Protein AF-A0A9E1IE79-F1 (afdb_monomer)

Secondary structure (DSSP, 8-state):
---------------SS-----------SS-SS-SSSPPSPPPSTTEEEEEEEEEEEEEEEEEEE-SSS-EEEEEEEEEEEEEEEEEEETTEEEEEEEEEEEEE--SSS--EEEE---EEEEEEEEE-TTTSSSEEEEEEEEE-S--S-GGGT-S-SS-EEEEEEEEEEEETTTEEEEEEEEEEE---EEETTEEE--EEEEEEEEEEEEETTEEEEEEEEEEEETT--SS---EEEEEEEEEEPTTSSEEEEEEEEEESS--TT--SEEEEEEEEEEPPPPP----SSSSS-SSS-S-TTS-----SSSGGGS---SSEEEEEEEEETTS-B-TT-EEEETT----EEEETTEEEEEE-SEEEEEEEE-TTB--EEEEEEE-SSSPEEEEEEEPBP--EEEEEEEEEETTS-B--EEEEETTPPPEEESTTEEEEEEESEEEEEEEE-TTB--EEEEEEE-TTPEEEEEEEEPB-EEEEEEEEEETTS-B--EEEEETTEEEEEBTTEEEEEEESEEEEEEEE-TTB--EEEEEEEPTT-EEEEEEEEPBPSEEE-SSEEEESS---B-TTS-PBPGGGHHHHHHHHHHHHH-TT--EEEEEE---SSS-HHHHHHHHHHHHHHHHHHHHHTT--GGGEEEEE-TTSS-S----SHHHHHHHS-EEEEEEE------------PPP----------------------------

Structure (mmCIF, N/CA/C/O backbone):
data_AF-A0A9E1IE79-F1
#
_entry.id   AF-A0A9E1IE79-F1
#
loop_
_atom_site.group_PDB
_atom_site.id
_atom_site.type_symbol
_atom_site.label_atom_id
_atom_site.label_alt_id
_atom_site.label_comp_id
_atom_site.label_asym_id
_atom_site.label_entity_id
_atom_site.label_seq_id
_atom_site.pdbx_PDB_ins_code
_atom_site.Cartn_x
_atom_site.Cartn_y
_atom_site.Cartn_z
_atom_site.occupancy
_atom_site.B_iso_or_equiv
_atom_site.auth_seq_id
_atom_site.auth_comp_id
_atom_site.auth_asym_id
_atom_site.auth_atom_id
_atom_site.pdbx_PDB_model_num
ATOM 1 N N . MET A 1 1 ? 19.659 34.216 -32.451 1.00 31.56 1 MET A N 1
ATOM 2 C CA . MET A 1 1 ? 20.410 35.179 -33.282 1.00 31.56 1 MET A CA 1
ATOM 3 C C . MET A 1 1 ? 19.905 35.009 -34.712 1.00 31.56 1 MET A C 1
ATOM 5 O O . MET A 1 1 ? 20.456 34.234 -35.472 1.00 31.56 1 MET A O 1
ATOM 9 N N . LEU A 1 2 ? 18.739 35.587 -35.006 1.00 27.30 2 LEU A N 1
ATOM 10 C CA . LEU A 1 2 ? 17.946 35.303 -36.205 1.00 27.30 2 LEU A CA 1
ATOM 11 C C . LEU A 1 2 ? 17.375 36.628 -36.718 1.00 27.30 2 LEU A C 1
ATOM 13 O O . LEU A 1 2 ? 16.234 36.950 -36.425 1.00 27.30 2 LEU A O 1
ATOM 17 N N . THR A 1 3 ? 18.207 37.419 -37.395 1.00 30.28 3 THR A N 1
ATOM 18 C CA . THR A 1 3 ? 17.801 38.600 -38.179 1.00 30.28 3 THR A CA 1
ATOM 19 C C . THR A 1 3 ? 19.030 39.183 -38.875 1.00 30.28 3 THR A C 1
ATOM 21 O O . THR A 1 3 ? 19.656 40.095 -38.351 1.00 30.28 3 THR A O 1
ATOM 24 N N . LEU A 1 4 ? 19.404 38.654 -40.044 1.00 28.52 4 LEU A N 1
ATOM 25 C CA . LEU A 1 4 ? 20.188 39.391 -41.050 1.00 28.52 4 LEU A CA 1
ATOM 26 C C . LEU A 1 4 ? 20.300 38.566 -42.337 1.00 28.52 4 LEU A C 1
ATOM 28 O O . LEU A 1 4 ? 21.265 37.843 -42.537 1.00 28.52 4 LEU A O 1
ATOM 32 N N . LEU A 1 5 ? 19.293 38.659 -43.205 1.00 28.36 5 LEU A N 1
ATOM 33 C CA . LEU A 1 5 ? 19.419 38.302 -44.620 1.00 28.36 5 LEU A CA 1
ATOM 34 C C . LEU A 1 5 ? 18.237 38.897 -45.385 1.00 28.36 5 LEU A C 1
ATOM 36 O O . LEU A 1 5 ? 17.198 38.269 -45.544 1.00 28.36 5 LEU A O 1
ATOM 40 N N . LEU A 1 6 ? 18.387 40.148 -45.818 1.00 31.11 6 LEU A N 1
ATOM 41 C CA . LEU A 1 6 ? 17.600 40.698 -46.917 1.00 31.11 6 LEU A CA 1
ATOM 42 C C . LEU A 1 6 ? 18.362 41.881 -47.526 1.00 31.11 6 LEU A C 1
ATOM 44 O O . LEU A 1 6 ? 18.299 42.987 -47.000 1.00 31.11 6 LEU A O 1
ATOM 48 N N . ALA A 1 7 ? 19.119 41.621 -48.593 1.00 29.28 7 ALA A N 1
ATOM 49 C CA . ALA A 1 7 ? 19.359 42.542 -49.709 1.00 29.28 7 ALA A CA 1
ATOM 50 C C . ALA A 1 7 ? 20.445 41.970 -50.632 1.00 29.28 7 ALA A C 1
ATOM 52 O O . ALA A 1 7 ? 21.630 42.067 -50.329 1.00 29.28 7 ALA A O 1
ATOM 53 N N . ALA A 1 8 ? 20.048 41.448 -51.790 1.00 28.44 8 ALA A N 1
ATOM 54 C CA . ALA A 1 8 ? 20.879 41.509 -52.987 1.00 28.44 8 ALA A CA 1
ATOM 55 C C . ALA A 1 8 ? 19.969 41.534 -54.219 1.00 28.44 8 ALA A C 1
ATOM 57 O O . ALA A 1 8 ? 19.220 40.606 -54.506 1.00 28.44 8 ALA A O 1
ATOM 58 N N . THR A 1 9 ? 19.992 42.685 -54.877 1.00 31.06 9 THR A N 1
ATOM 59 C CA . THR A 1 9 ? 19.321 43.049 -56.123 1.00 31.06 9 THR A CA 1
ATOM 60 C C . THR A 1 9 ? 19.793 42.210 -57.310 1.00 31.06 9 THR A C 1
ATOM 62 O O . THR A 1 9 ? 20.986 41.988 -57.485 1.00 31.06 9 THR A O 1
ATOM 65 N N . ILE A 1 10 ? 18.832 41.825 -58.152 1.00 33.94 10 ILE A N 1
ATOM 66 C CA . ILE A 1 10 ? 18.993 41.113 -59.424 1.00 33.94 10 ILE A CA 1
ATOM 67 C C . ILE A 1 10 ? 19.742 42.000 -60.430 1.00 33.94 10 ILE A C 1
ATOM 69 O O . ILE A 1 10 ? 19.249 43.065 -60.804 1.00 33.94 10 ILE A O 1
ATOM 73 N N . ALA A 1 11 ? 20.891 41.531 -60.914 1.00 28.75 11 ALA A N 1
ATOM 74 C CA . ALA A 1 11 ? 21.478 41.963 -62.177 1.00 28.75 11 ALA A CA 1
ATOM 75 C C . ALA A 1 11 ? 21.386 40.781 -63.153 1.00 28.75 11 ALA A C 1
ATOM 77 O O . ALA A 1 11 ? 22.093 39.794 -63.000 1.00 28.75 11 ALA A O 1
ATOM 78 N N . MET A 1 12 ? 20.473 40.859 -64.125 1.00 34.88 12 MET A N 1
ATOM 79 C CA . MET A 1 12 ? 20.376 39.882 -65.214 1.00 34.88 12 MET A CA 1
ATOM 80 C C . MET A 1 12 ? 21.493 40.144 -66.233 1.00 34.88 12 MET A C 1
ATOM 82 O O . MET A 1 12 ? 21.335 40.967 -67.134 1.00 34.88 12 MET A O 1
ATOM 86 N N . GLY A 1 13 ? 22.619 39.452 -66.076 1.00 31.77 13 GLY A N 1
ATOM 87 C CA . GLY A 1 13 ? 23.459 39.036 -67.198 1.00 31.77 13 GLY A CA 1
ATOM 88 C C . GLY A 1 13 ? 23.023 37.629 -67.603 1.00 31.77 13 GLY A C 1
ATOM 89 O O . GLY A 1 13 ? 22.770 36.809 -66.728 1.00 31.77 13 GLY A O 1
ATOM 90 N N . GLN A 1 14 ? 22.851 37.358 -68.898 1.00 37.75 14 GLN A N 1
ATOM 91 C CA . GLN A 1 14 ? 22.613 35.990 -69.371 1.00 37.75 14 GLN A CA 1
ATOM 92 C C . GLN A 1 14 ? 23.841 35.145 -69.024 1.00 37.75 14 GLN A C 1
ATOM 94 O O . GLN A 1 14 ? 24.914 35.396 -69.575 1.00 37.75 14 GLN A O 1
ATOM 99 N N . SER A 1 15 ? 23.688 34.185 -68.113 1.00 43.53 15 SER A N 1
ATOM 100 C CA . SER A 1 15 ? 24.722 33.196 -67.843 1.00 43.53 15 SER A CA 1
ATOM 101 C C . SER A 1 15 ? 24.937 32.326 -69.076 1.00 43.53 15 SER A C 1
ATOM 103 O O . SER A 1 15 ? 24.005 31.956 -69.791 1.00 43.53 15 SER A O 1
ATOM 105 N N . VAL A 1 16 ? 26.210 32.077 -69.378 1.00 52.69 16 VAL A N 1
ATOM 106 C CA . VAL A 1 16 ? 26.648 31.329 -70.569 1.00 52.69 16 VAL A CA 1
ATOM 107 C C . VAL A 1 16 ? 26.550 29.814 -70.334 1.00 52.69 16 VAL A C 1
ATOM 109 O O . VAL A 1 16 ? 26.627 29.032 -71.281 1.00 52.69 16 VAL A O 1
ATOM 112 N N . LEU A 1 17 ? 26.363 29.397 -69.079 1.00 58.97 17 LEU A N 1
ATOM 113 C CA . LEU A 1 17 ? 26.316 28.006 -68.649 1.00 58.97 17 LEU A CA 1
ATOM 114 C C . LEU A 1 17 ? 24.920 27.653 -68.113 1.00 58.97 17 LEU A C 1
ATOM 116 O O . LEU A 1 17 ? 24.351 28.441 -67.358 1.00 58.97 17 LEU A O 1
ATOM 120 N N . PRO A 1 18 ? 24.360 26.484 -68.476 1.00 61.03 18 PRO A N 1
ATOM 121 C CA . PRO A 1 18 ? 23.111 26.018 -67.891 1.00 61.03 18 PRO A CA 1
ATOM 122 C C . PRO A 1 18 ? 23.283 25.753 -66.390 1.00 61.03 18 PRO A C 1
ATOM 124 O O . PRO A 1 18 ? 24.311 25.221 -65.954 1.00 61.03 18 PRO A O 1
ATOM 127 N N . ASP A 1 19 ? 22.247 26.083 -65.615 1.00 64.25 19 ASP A N 1
ATOM 128 C CA . ASP A 1 19 ? 22.142 25.698 -64.206 1.00 64.25 19 ASP A CA 1
ATOM 129 C C . ASP A 1 19 ? 22.062 24.166 -64.142 1.00 64.25 19 ASP A C 1
ATOM 131 O O . ASP A 1 19 ? 21.103 23.544 -64.611 1.00 64.25 19 ASP A O 1
ATOM 135 N N . LEU A 1 20 ? 23.141 23.552 -63.671 1.00 70.31 20 LEU A N 1
ATOM 136 C CA . LEU A 1 20 ? 23.370 22.115 -63.707 1.00 70.31 20 LEU A CA 1
ATOM 137 C C . LEU A 1 20 ? 24.148 21.707 -62.462 1.00 70.31 20 LEU A C 1
ATOM 139 O O . LEU A 1 20 ? 25.258 22.177 -62.267 1.00 70.31 20 LEU A O 1
ATOM 143 N N . ASP A 1 21 ? 23.634 20.763 -61.677 1.00 73.12 21 ASP A N 1
ATOM 144 C CA . ASP A 1 21 ? 24.415 20.128 -60.621 1.00 73.12 21 ASP A CA 1
ATOM 145 C C . ASP A 1 21 ? 25.430 19.157 -61.239 1.00 73.12 21 ASP A C 1
ATOM 147 O O . ASP A 1 21 ? 25.111 18.026 -61.632 1.00 73.12 21 ASP A O 1
ATOM 151 N N . SER A 1 22 ? 26.662 19.642 -61.369 1.00 68.56 22 SER A N 1
ATOM 152 C CA . SER A 1 22 ? 27.780 18.887 -61.923 1.00 68.56 22 SER A CA 1
ATOM 153 C C . SER A 1 22 ? 28.518 18.030 -60.901 1.00 68.56 22 SER A C 1
ATOM 155 O O . SER A 1 22 ? 29.502 17.382 -61.257 1.00 68.56 22 SER A O 1
ATOM 157 N N . GLN A 1 23 ? 28.065 17.969 -59.646 1.00 74.06 23 GLN A N 1
ATOM 158 C CA . GLN A 1 23 ? 28.680 17.090 -58.665 1.00 74.06 23 GLN A CA 1
ATOM 159 C C . GLN A 1 23 ? 28.103 15.675 -58.739 1.00 74.06 23 GLN A C 1
ATOM 161 O O . GLN A 1 23 ? 26.933 15.423 -58.472 1.00 74.06 23 GLN A O 1
ATOM 166 N N . ASN A 1 24 ? 28.974 14.712 -59.029 1.00 72.75 24 ASN A N 1
ATOM 167 C CA . ASN A 1 24 ? 28.689 13.288 -58.835 1.00 72.75 24 ASN A CA 1
ATOM 168 C C . ASN A 1 24 ? 29.048 12.812 -57.407 1.00 72.75 24 ASN A C 1
ATOM 170 O O . ASN A 1 24 ? 28.839 11.659 -57.033 1.00 72.75 24 ASN A O 1
ATOM 174 N N . TYR A 1 25 ? 29.622 13.709 -56.602 1.00 77.94 25 TYR A N 1
ATOM 175 C CA . TYR A 1 25 ? 30.120 13.420 -55.268 1.00 77.94 25 TYR A CA 1
ATOM 176 C C . TYR A 1 25 ? 28.994 13.368 -54.237 1.00 77.94 25 TYR A C 1
ATOM 178 O O . TYR A 1 25 ? 28.290 14.352 -54.019 1.00 77.94 25 TYR A O 1
ATOM 186 N N . ARG A 1 26 ? 28.893 12.237 -53.542 1.00 82.81 26 ARG A N 1
ATOM 187 C CA . ARG A 1 26 ? 28.032 12.061 -52.372 1.00 82.81 26 ARG A CA 1
ATOM 188 C C . ARG A 1 26 ? 28.780 11.231 -51.345 1.00 82.81 26 ARG A C 1
ATOM 190 O O . ARG A 1 26 ? 29.145 10.099 -51.639 1.00 82.81 26 ARG A O 1
ATOM 197 N N . MET A 1 27 ? 28.991 11.786 -50.156 1.00 88.56 27 MET A N 1
ATOM 198 C CA . MET A 1 27 ? 29.485 11.004 -49.028 1.00 88.56 27 MET A CA 1
ATOM 199 C C . MET A 1 27 ? 28.295 10.426 -48.251 1.00 88.56 27 MET A C 1
ATOM 201 O O . MET A 1 27 ? 27.359 11.177 -47.967 1.00 88.56 27 MET A O 1
ATOM 205 N N . PRO A 1 28 ? 28.323 9.137 -47.879 1.00 91.56 28 PRO A N 1
ATOM 206 C CA . PRO A 1 28 ? 27.367 8.558 -46.948 1.00 91.56 28 PRO A CA 1
ATOM 207 C C . PRO A 1 28 ? 27.401 9.296 -45.612 1.00 91.56 28 PRO A C 1
ATOM 209 O O . PRO A 1 28 ? 28.469 9.728 -45.157 1.00 91.56 28 PRO A O 1
ATOM 212 N N . ILE A 1 29 ? 26.250 9.400 -44.951 1.00 92.25 29 ILE A N 1
ATOM 213 C CA . ILE A 1 29 ? 26.150 10.064 -43.645 1.00 92.25 29 ILE A CA 1
ATOM 214 C C . ILE A 1 29 ? 26.788 9.191 -42.557 1.00 92.25 29 ILE A C 1
ATOM 216 O O . ILE A 1 29 ? 27.657 9.667 -41.827 1.00 92.25 29 ILE A O 1
ATOM 220 N N . ASP A 1 30 ? 26.443 7.908 -42.510 1.00 88.19 30 ASP A N 1
ATOM 221 C CA . ASP A 1 30 ? 26.742 6.995 -41.397 1.00 88.19 30 ASP A CA 1
ATOM 222 C C . ASP A 1 30 ? 27.503 5.721 -41.799 1.00 88.19 30 ASP A C 1
ATOM 224 O O . ASP A 1 30 ? 27.759 4.884 -40.936 1.00 88.19 30 ASP A O 1
ATOM 228 N N . SER A 1 31 ? 27.916 5.586 -43.067 1.00 89.19 31 SER A N 1
ATOM 229 C CA . SER A 1 31 ? 28.614 4.371 -43.502 1.00 89.19 31 SER A CA 1
ATOM 230 C C . SER A 1 31 ? 29.867 4.080 -42.670 1.00 89.19 31 SER A C 1
ATOM 232 O O . SER A 1 31 ? 30.695 4.963 -42.404 1.00 89.19 31 SER A O 1
ATOM 234 N N . LYS A 1 32 ? 30.030 2.817 -42.263 1.00 87.00 32 LYS A N 1
ATOM 235 C CA . LYS A 1 32 ? 31.088 2.393 -41.342 1.00 87.00 32 LYS A CA 1
ATOM 236 C C . LYS A 1 32 ? 32.462 2.406 -42.012 1.00 87.00 32 LYS A C 1
ATOM 238 O O . LYS A 1 32 ? 33.391 2.962 -41.425 1.00 87.00 32 LYS A O 1
ATOM 243 N N . MET A 1 33 ? 32.605 1.881 -43.231 1.00 90.50 33 MET A N 1
ATOM 244 C CA . MET A 1 33 ? 33.932 1.665 -43.839 1.00 90.50 33 MET A CA 1
ATOM 245 C C . MET A 1 33 ? 34.140 2.352 -45.193 1.00 90.50 33 MET A C 1
ATOM 247 O O . MET A 1 33 ? 35.274 2.701 -45.512 1.00 90.50 33 MET A O 1
ATOM 251 N N . THR A 1 34 ? 33.087 2.569 -45.977 1.00 94.12 34 THR A N 1
ATOM 252 C CA . THR A 1 34 ? 33.170 3.114 -47.340 1.00 94.12 34 THR A CA 1
ATOM 253 C C . THR A 1 34 ? 33.059 4.639 -47.357 1.00 94.12 34 THR A C 1
ATOM 255 O O . THR A 1 34 ? 32.643 5.275 -46.384 1.00 94.12 34 THR A O 1
ATOM 258 N N . LEU A 1 35 ? 33.517 5.262 -48.446 1.00 93.50 35 LEU A N 1
ATOM 259 C CA . LEU A 1 35 ? 33.540 6.723 -48.591 1.00 93.50 35 LEU A CA 1
ATOM 260 C C . LEU A 1 35 ? 32.467 7.246 -49.553 1.00 93.50 35 LEU A C 1
ATOM 262 O O . LEU A 1 35 ? 32.128 8.426 -49.466 1.00 93.50 35 LEU A O 1
ATOM 266 N N . TRP A 1 36 ? 31.921 6.396 -50.430 1.00 92.62 36 TRP A N 1
ATOM 267 C CA . TRP A 1 36 ? 30.849 6.743 -51.374 1.00 92.62 36 TRP A CA 1
ATOM 268 C C . TRP A 1 36 ? 29.678 5.774 -51.379 1.00 92.62 36 TRP A C 1
ATOM 270 O O . TRP A 1 36 ? 28.554 6.212 -51.621 1.00 92.62 36 TRP A O 1
ATOM 280 N N . ALA A 1 37 ? 29.915 4.487 -51.142 1.00 94.56 37 ALA A N 1
ATOM 281 C CA . ALA A 1 37 ? 28.824 3.531 -51.007 1.00 94.56 37 ALA A CA 1
ATOM 282 C C . ALA A 1 37 ? 28.180 3.645 -49.617 1.00 94.56 37 ALA A C 1
ATOM 284 O O . ALA A 1 37 ? 28.893 3.617 -48.614 1.00 94.56 37 ALA A O 1
ATOM 285 N N . ASP A 1 38 ? 26.854 3.779 -49.547 1.00 94.75 38 ASP A N 1
ATOM 286 C CA . ASP A 1 38 ? 26.121 3.597 -48.288 1.00 94.75 38 ASP A CA 1
ATOM 287 C C . ASP A 1 38 ? 26.073 2.096 -47.961 1.00 94.75 38 ASP A C 1
ATOM 289 O O . ASP A 1 38 ? 25.909 1.273 -48.863 1.00 94.75 38 ASP A O 1
ATOM 293 N N . ASP A 1 39 ? 26.160 1.752 -46.680 1.00 94.56 39 ASP A N 1
ATOM 294 C CA . ASP A 1 39 ? 25.775 0.440 -46.157 1.00 94.56 39 ASP A CA 1
ATOM 295 C C . ASP A 1 39 ? 24.332 0.481 -45.625 1.00 94.56 39 ASP A C 1
ATOM 297 O O . ASP A 1 39 ? 23.726 1.546 -45.439 1.00 94.56 39 ASP A O 1
ATOM 301 N N . SER A 1 40 ? 23.739 -0.698 -45.457 1.00 95.31 40 SER A N 1
ATOM 302 C CA . SER A 1 40 ? 22.349 -0.857 -45.030 1.00 95.31 40 SER A CA 1
ATOM 303 C C . SER A 1 40 ? 22.144 -0.586 -43.546 1.00 95.31 40 SER A C 1
ATOM 305 O O . SER A 1 40 ? 21.035 -0.215 -43.160 1.00 95.31 40 SER A O 1
ATOM 307 N N . ALA A 1 41 ? 23.187 -0.727 -42.726 1.00 91.38 41 ALA A N 1
ATOM 308 C CA . ALA A 1 41 ? 23.138 -0.429 -41.302 1.00 91.38 41 ALA A CA 1
ATOM 309 C C . ALA A 1 41 ? 22.930 1.074 -41.057 1.00 91.38 41 ALA A C 1
ATOM 311 O O . ALA A 1 41 ? 23.473 1.918 -41.766 1.00 91.38 41 ALA A O 1
ATOM 312 N N . VAL A 1 42 ? 22.150 1.419 -40.038 1.00 91.50 42 VAL A N 1
ATOM 313 C CA . VAL A 1 42 ? 22.055 2.790 -39.515 1.00 91.50 42 VAL A CA 1
ATOM 314 C C . VAL A 1 42 ? 22.891 2.920 -38.242 1.00 91.50 42 VAL A C 1
ATOM 316 O O . VAL A 1 42 ? 23.343 1.917 -37.685 1.00 91.50 42 VAL A O 1
ATOM 319 N N . ALA A 1 43 ? 23.132 4.149 -37.781 1.00 86.75 43 ALA A N 1
ATOM 320 C CA . ALA A 1 43 ? 23.733 4.348 -36.461 1.00 86.75 43 ALA A CA 1
ATOM 321 C C . ALA A 1 43 ? 22.808 3.790 -35.350 1.00 86.75 43 ALA A C 1
ATOM 323 O O . ALA A 1 43 ? 21.611 3.625 -35.599 1.00 86.75 43 ALA A O 1
ATOM 324 N N . PRO A 1 44 ? 23.326 3.510 -34.136 1.00 86.38 44 PRO A N 1
ATOM 325 C CA . PRO A 1 44 ? 22.524 2.957 -33.043 1.00 86.38 44 PRO A CA 1
ATOM 326 C C . PRO A 1 44 ? 21.262 3.774 -32.735 1.00 86.38 44 PRO A C 1
ATOM 328 O O . PRO A 1 44 ? 21.198 4.975 -33.024 1.00 86.38 44 PRO A O 1
ATOM 331 N N . ASP A 1 45 ? 20.269 3.126 -32.128 1.00 86.81 45 ASP A N 1
ATOM 332 C CA . ASP A 1 45 ? 18.982 3.761 -31.849 1.00 86.81 45 ASP A CA 1
ATOM 333 C C . ASP A 1 45 ? 19.140 5.023 -30.985 1.00 86.81 45 ASP A C 1
ATOM 335 O O . ASP A 1 45 ? 19.967 5.084 -30.075 1.00 86.81 45 ASP A O 1
ATOM 339 N N . LEU A 1 46 ? 18.350 6.049 -31.304 1.00 90.62 46 LEU A N 1
ATOM 340 C CA . LEU A 1 46 ? 18.356 7.368 -30.670 1.00 90.62 46 LEU A CA 1
ATOM 341 C C . LEU A 1 46 ? 19.718 8.088 -30.693 1.00 90.62 46 LEU A C 1
ATOM 343 O O . LEU A 1 46 ? 19.971 8.967 -29.864 1.00 90.62 46 LEU A O 1
ATOM 347 N N . THR A 1 47 ? 20.589 7.780 -31.661 1.00 90.38 47 THR A N 1
ATOM 348 C CA . THR A 1 47 ? 21.895 8.443 -31.801 1.00 90.38 47 THR A CA 1
ATOM 349 C C . THR A 1 47 ? 21.980 9.402 -32.986 1.00 90.38 47 THR A C 1
ATOM 351 O O . THR A 1 47 ? 21.315 9.257 -34.015 1.00 90.38 47 THR A O 1
ATOM 354 N N . GLY A 1 48 ? 22.840 10.412 -32.835 1.00 90.81 48 GLY A N 1
ATOM 355 C CA . GLY A 1 48 ? 23.179 11.369 -33.882 1.00 90.81 48 GLY A CA 1
ATOM 356 C C . GLY A 1 48 ? 24.566 11.124 -34.479 1.00 90.81 48 GLY A C 1
ATOM 357 O O . GLY A 1 48 ? 25.522 10.808 -33.770 1.00 90.81 48 GLY A O 1
ATOM 358 N N . THR A 1 49 ? 24.688 11.346 -35.784 1.00 92.56 49 THR A N 1
ATOM 359 C CA . THR A 1 49 ? 25.953 11.402 -36.526 1.00 92.56 49 THR A CA 1
ATOM 360 C C . THR A 1 49 ? 26.141 12.795 -37.104 1.00 92.56 49 THR A C 1
ATOM 362 O O . THR A 1 49 ? 25.193 13.375 -37.635 1.00 92.56 49 THR A O 1
ATOM 365 N N . ALA A 1 50 ? 27.358 13.327 -37.057 1.00 95.38 50 ALA A N 1
ATOM 366 C CA . ALA A 1 50 ? 27.690 14.597 -37.697 1.00 95.38 50 ALA A CA 1
ATOM 367 C C . ALA A 1 50 ? 29.024 14.477 -38.428 1.00 95.38 50 ALA A C 1
ATOM 369 O O . ALA A 1 50 ? 29.956 13.864 -37.917 1.00 95.38 50 ALA A O 1
ATOM 370 N N . LYS A 1 51 ? 29.140 15.061 -39.618 1.00 95.81 51 LYS A N 1
ATOM 371 C CA . LYS A 1 51 ? 30.332 14.948 -40.458 1.00 95.81 51 LYS A CA 1
ATOM 372 C C . LYS A 1 51 ? 30.651 16.276 -41.115 1.00 95.81 51 LYS A C 1
ATOM 374 O O . LYS A 1 51 ? 29.809 16.865 -41.786 1.00 95.81 51 LYS A O 1
ATOM 379 N N . LEU A 1 52 ? 31.887 16.721 -40.936 1.00 97.19 52 LEU A N 1
ATOM 380 C CA . LEU A 1 52 ? 32.454 17.848 -41.658 1.00 97.19 52 LEU A CA 1
ATOM 381 C C . LEU A 1 52 ? 33.426 17.305 -42.698 1.00 97.19 52 LEU A C 1
ATOM 383 O O . LEU A 1 52 ? 34.429 16.691 -42.341 1.00 97.19 52 LEU A O 1
ATOM 387 N N . VAL A 1 53 ? 33.137 17.539 -43.971 1.00 96.50 53 VAL A N 1
ATOM 388 C CA . VAL A 1 53 ? 33.932 17.048 -45.096 1.00 96.50 53 VAL A CA 1
ATOM 389 C C . VAL A 1 53 ? 34.562 18.224 -45.813 1.00 96.50 53 VAL A C 1
ATOM 391 O O . VAL A 1 53 ? 33.851 19.126 -46.225 1.00 96.50 53 VAL A O 1
ATOM 394 N N . LEU A 1 54 ? 35.869 18.191 -46.024 1.00 97.19 54 LEU A N 1
ATOM 395 C CA . LEU A 1 54 ? 36.584 19.062 -46.946 1.00 97.19 54 LEU A CA 1
ATOM 396 C C . LEU A 1 54 ? 36.918 18.274 -48.210 1.00 97.19 54 LEU A C 1
ATOM 398 O O . LEU A 1 54 ? 37.573 17.233 -48.150 1.00 97.19 54 LEU A O 1
ATOM 402 N N . GLY A 1 55 ? 36.467 18.773 -49.354 1.00 94.62 55 GLY A N 1
ATOM 403 C CA . GLY A 1 55 ? 36.665 18.160 -50.659 1.00 94.62 55 GLY A CA 1
ATOM 404 C C . GLY A 1 55 ? 37.316 19.127 -51.638 1.00 94.62 55 GLY A C 1
ATOM 405 O O . GLY A 1 55 ? 36.906 20.279 -51.745 1.00 94.62 55 GLY A O 1
ATOM 406 N N . TYR A 1 56 ? 38.305 18.648 -52.382 1.00 94.88 56 TYR A N 1
ATOM 407 C CA . TYR A 1 56 ? 38.879 19.344 -53.529 1.00 94.88 56 TYR A CA 1
ATOM 408 C C . TYR A 1 56 ? 38.695 18.495 -54.784 1.00 94.88 56 TYR A C 1
ATOM 410 O O . TYR A 1 56 ? 38.924 17.283 -54.760 1.00 94.88 56 TYR A O 1
ATOM 418 N N . MET A 1 57 ? 38.303 19.129 -55.884 1.00 91.50 57 MET A N 1
ATOM 419 C CA . MET A 1 57 ? 38.204 18.495 -57.194 1.00 91.50 57 MET A CA 1
ATOM 420 C C . MET A 1 57 ? 38.765 19.403 -58.284 1.00 91.50 57 MET A C 1
ATOM 422 O O . MET A 1 57 ? 38.569 20.619 -58.262 1.00 91.50 57 MET A O 1
ATOM 426 N N . ASN A 1 58 ? 39.436 18.780 -59.249 1.00 91.06 58 ASN A N 1
ATOM 427 C CA . ASN A 1 58 ? 40.001 19.442 -60.416 1.00 91.06 58 ASN A CA 1
ATOM 428 C C . ASN A 1 58 ? 39.373 18.898 -61.707 1.00 91.06 58 ASN A C 1
ATOM 430 O O . ASN A 1 58 ? 39.321 17.687 -61.929 1.00 91.06 58 ASN A O 1
ATOM 434 N N . GLY A 1 59 ? 38.906 19.808 -62.553 1.00 85.88 59 GLY A N 1
ATOM 435 C CA . GLY A 1 59 ? 38.246 19.574 -63.831 1.00 85.88 59 GLY A CA 1
ATOM 436 C C . GLY A 1 59 ? 36.961 18.741 -63.773 1.00 85.88 59 GLY A C 1
ATOM 437 O O . GLY A 1 59 ? 36.842 17.846 -64.608 1.00 85.88 59 GLY A O 1
ATOM 438 N N . PRO A 1 60 ? 36.017 18.960 -62.829 1.00 81.12 60 PRO A N 1
ATOM 439 C CA . PRO A 1 60 ? 34.769 18.185 -62.766 1.00 81.12 60 PRO A CA 1
ATOM 440 C C . PRO A 1 60 ? 33.847 18.417 -63.975 1.00 81.12 60 PRO A C 1
ATOM 442 O O . PRO A 1 60 ? 33.112 17.513 -64.375 1.00 81.12 60 PRO A O 1
ATOM 445 N N . LEU A 1 61 ? 33.905 19.602 -64.593 1.00 77.25 61 LEU A N 1
ATOM 446 C CA . LEU A 1 61 ? 33.305 19.856 -65.899 1.00 77.25 61 LEU A CA 1
ATOM 447 C C . LEU A 1 61 ? 34.423 20.100 -66.901 1.00 77.25 61 LEU A C 1
ATOM 449 O O . LEU A 1 61 ? 35.270 20.974 -66.715 1.00 77.25 61 LEU A O 1
ATOM 453 N N . GLY A 1 62 ? 34.420 19.302 -67.968 1.00 72.06 62 GLY A N 1
ATOM 454 C CA . GLY A 1 62 ? 35.406 19.397 -69.034 1.00 72.06 62 GLY A CA 1
ATOM 455 C C . GLY A 1 62 ? 35.417 20.764 -69.726 1.00 72.06 62 GLY A C 1
ATOM 456 O O . GLY A 1 62 ? 34.735 21.718 -69.360 1.00 72.06 62 GLY A O 1
ATOM 457 N N . SER A 1 63 ? 36.218 20.867 -70.777 1.00 70.38 63 SER A N 1
ATOM 458 C CA . SER A 1 63 ? 36.384 22.117 -71.509 1.00 70.38 63 SER A CA 1
ATOM 459 C C . SER A 1 63 ? 35.687 22.085 -72.866 1.00 70.38 63 SER A C 1
ATOM 461 O O . SER A 1 63 ? 35.792 21.101 -73.610 1.00 70.38 63 SER A O 1
ATOM 463 N N . VAL A 1 64 ? 35.001 23.179 -73.196 1.00 69.00 64 VAL A N 1
ATOM 464 C CA . VAL A 1 64 ? 34.277 23.366 -74.460 1.00 69.00 64 VAL A CA 1
ATOM 465 C C . VAL A 1 64 ? 35.186 24.052 -75.465 1.00 69.00 64 VAL A C 1
ATOM 467 O O . VAL A 1 64 ? 35.958 24.955 -75.136 1.00 69.00 64 VAL A O 1
ATOM 470 N N . GLN A 1 65 ? 35.113 23.594 -76.710 1.00 69.31 65 GLN A N 1
ATOM 471 C CA . GLN A 1 65 ? 35.824 24.204 -77.820 1.00 69.31 65 GLN A CA 1
ATOM 472 C C . GLN A 1 65 ? 35.020 25.398 -78.351 1.00 69.31 65 GLN A C 1
ATOM 474 O O . GLN A 1 65 ? 33.914 25.221 -78.852 1.00 69.31 65 GLN A O 1
ATOM 479 N N . ILE A 1 66 ? 35.577 26.607 -78.239 1.00 69.50 66 ILE A N 1
ATOM 480 C CA . ILE A 1 66 ? 34.932 27.860 -78.677 1.00 69.50 66 ILE A CA 1
ATOM 481 C C . ILE A 1 66 ? 35.349 28.220 -80.110 1.00 69.50 66 ILE A C 1
ATOM 483 O O . ILE A 1 66 ? 34.578 28.802 -80.869 1.00 69.50 66 ILE A O 1
ATOM 487 N N . SER A 1 67 ? 36.562 27.839 -80.518 1.00 70.44 67 SER A N 1
ATOM 488 C CA . SER A 1 67 ? 37.056 27.981 -81.893 1.00 70.44 67 SER A CA 1
ATOM 489 C C . SER A 1 67 ? 37.993 26.824 -82.258 1.00 70.44 67 SER A C 1
ATOM 491 O O . SER A 1 67 ? 38.312 25.979 -81.423 1.00 70.44 67 SER A O 1
ATOM 493 N N . THR A 1 68 ? 38.492 26.766 -83.497 1.00 66.81 68 THR A N 1
ATOM 494 C CA . THR A 1 68 ? 39.427 25.709 -83.943 1.00 66.81 68 THR A CA 1
ATOM 495 C C . THR A 1 68 ? 40.701 25.599 -83.095 1.00 66.81 68 THR A C 1
ATOM 497 O O . THR A 1 68 ? 41.353 24.561 -83.134 1.00 66.81 68 THR A O 1
ATOM 500 N N . THR A 1 69 ? 41.052 26.636 -82.325 1.00 67.69 69 THR A N 1
ATOM 501 C CA . THR A 1 69 ? 42.274 26.703 -81.504 1.00 67.69 69 THR A CA 1
ATOM 502 C C . THR A 1 69 ? 42.037 27.061 -80.035 1.00 67.69 69 THR A C 1
ATOM 504 O O . THR A 1 69 ? 42.969 26.950 -79.245 1.00 67.69 69 THR A O 1
ATOM 507 N N . GLU A 1 70 ? 40.833 27.496 -79.651 1.00 74.50 70 GLU A N 1
ATOM 508 C CA . GLU A 1 70 ? 40.533 27.953 -78.288 1.00 74.50 70 GLU A 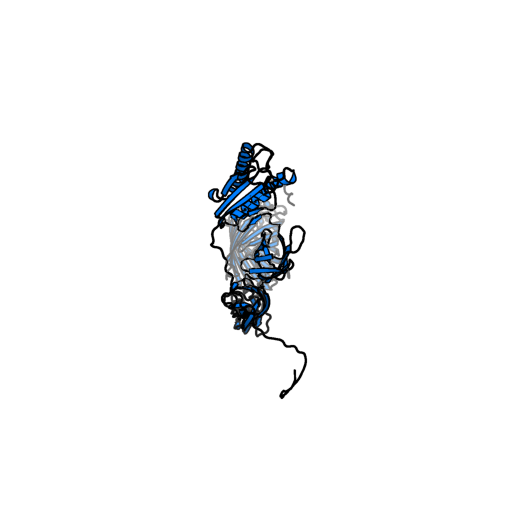CA 1
ATOM 509 C C . GLU A 1 70 ? 39.580 26.989 -77.582 1.00 74.50 70 GLU A C 1
ATOM 511 O O . GLU A 1 70 ? 38.481 26.698 -78.068 1.00 74.50 70 GLU A O 1
ATOM 516 N N . ARG A 1 71 ? 40.011 26.512 -76.414 1.00 74.38 71 ARG A N 1
ATOM 517 C CA . ARG A 1 71 ? 39.247 25.637 -75.530 1.00 74.38 71 ARG A CA 1
ATOM 518 C C . ARG A 1 71 ? 39.193 26.283 -74.150 1.00 74.38 71 ARG A C 1
ATOM 520 O O . ARG A 1 71 ? 40.245 26.648 -73.636 1.00 74.38 71 ARG A O 1
ATOM 527 N N . ARG A 1 72 ? 37.998 26.426 -73.580 1.00 78.00 72 ARG A N 1
ATOM 528 C CA . ARG A 1 72 ? 37.787 27.027 -72.253 1.00 78.00 72 ARG A CA 1
ATOM 529 C C . ARG A 1 72 ? 37.192 26.023 -71.286 1.00 78.00 72 ARG A C 1
ATOM 531 O O . ARG A 1 72 ? 36.347 25.216 -71.676 1.00 78.00 72 ARG A O 1
ATOM 538 N N . VAL A 1 73 ? 37.657 26.048 -70.047 1.00 78.69 73 VAL A N 1
ATOM 539 C CA . VAL A 1 73 ? 37.232 25.155 -68.971 1.00 78.69 73 VAL A CA 1
ATOM 540 C C . VAL A 1 73 ? 35.936 25.671 -68.354 1.00 78.69 73 VAL A C 1
ATOM 542 O O . VAL A 1 73 ? 35.862 26.824 -67.934 1.00 78.69 73 VAL A O 1
ATOM 545 N N . ILE A 1 74 ? 34.913 24.813 -68.305 1.00 76.94 74 ILE A N 1
ATOM 546 C CA . ILE A 1 74 ? 33.618 25.173 -67.715 1.00 76.94 74 ILE A CA 1
ATOM 547 C C . ILE A 1 74 ? 33.753 25.325 -66.194 1.00 76.94 74 ILE A C 1
ATOM 549 O O . ILE A 1 74 ? 33.335 26.341 -65.646 1.00 76.94 74 ILE A O 1
ATOM 553 N N . LEU A 1 75 ? 34.382 24.354 -65.527 1.00 83.25 75 LEU A N 1
ATOM 554 C CA . LEU A 1 75 ? 34.637 24.376 -64.086 1.00 83.25 75 LEU A CA 1
ATOM 555 C C . LEU A 1 75 ? 35.991 23.721 -63.816 1.00 83.25 75 LEU A C 1
ATOM 557 O O . LEU A 1 75 ? 36.176 22.532 -64.081 1.00 83.25 75 LEU A O 1
ATOM 561 N N . ALA A 1 76 ? 36.954 24.519 -63.361 1.00 86.62 76 ALA A N 1
ATOM 562 C CA . ALA A 1 76 ? 38.346 24.115 -63.218 1.00 86.62 76 ALA A CA 1
ATOM 563 C C . ALA A 1 76 ? 38.624 23.563 -61.818 1.00 86.62 76 ALA A C 1
ATOM 565 O O . ALA A 1 76 ? 38.780 22.359 -61.667 1.00 86.62 76 ALA A O 1
ATOM 566 N N . ASP A 1 77 ? 38.660 24.399 -60.788 1.00 91.00 77 ASP A N 1
ATOM 567 C CA . ASP A 1 77 ? 38.961 23.979 -59.420 1.00 91.00 77 ASP A CA 1
ATOM 568 C C . ASP A 1 77 ? 37.774 24.255 -58.513 1.00 91.00 77 ASP A C 1
ATOM 570 O O . ASP A 1 77 ? 37.234 25.360 -58.522 1.00 91.00 77 ASP A O 1
ATOM 574 N N . VAL A 1 78 ? 37.398 23.270 -57.698 1.00 91.56 78 VAL A N 1
ATOM 575 C CA . VAL A 1 78 ? 36.351 23.430 -56.686 1.00 91.56 78 VAL A CA 1
ATOM 576 C C . VAL A 1 78 ? 36.855 22.917 -55.345 1.00 91.56 78 VAL A C 1
ATOM 578 O O . VAL A 1 78 ? 37.233 21.753 -55.211 1.00 91.56 78 VAL A O 1
ATOM 581 N N . LEU A 1 79 ? 36.840 23.797 -54.348 1.00 94.25 79 LEU A N 1
ATOM 582 C CA . LEU A 1 79 ? 37.063 23.490 -52.941 1.00 94.25 79 LEU A CA 1
ATOM 583 C C . LEU A 1 79 ? 35.733 23.646 -52.203 1.00 94.25 79 LEU A C 1
ATOM 585 O O . LEU A 1 79 ? 35.169 24.742 -52.162 1.00 94.25 79 LEU A O 1
ATOM 589 N N . ALA A 1 80 ? 35.250 22.565 -51.606 1.00 93.19 80 ALA A N 1
ATOM 590 C CA . ALA A 1 80 ? 33.979 22.513 -50.900 1.00 93.19 80 ALA A CA 1
ATOM 591 C C . ALA A 1 80 ? 34.146 21.995 -49.469 1.00 93.19 80 ALA A C 1
ATOM 593 O O . ALA A 1 80 ? 35.043 21.209 -49.164 1.00 93.19 80 ALA A O 1
ATOM 594 N N . SER A 1 81 ? 33.253 22.451 -48.604 1.00 95.31 81 SER A N 1
ATOM 595 C CA . SER A 1 81 ? 33.041 21.976 -47.254 1.00 95.31 81 SER A CA 1
ATOM 596 C C . SER A 1 81 ? 31.600 21.488 -47.142 1.00 95.31 81 SER A C 1
ATOM 598 O O . SER A 1 81 ? 30.685 22.301 -47.228 1.00 95.31 81 SER A O 1
ATOM 600 N N . ASN A 1 82 ? 31.371 20.199 -46.922 1.00 94.56 82 ASN A N 1
ATOM 601 C CA . ASN A 1 82 ? 30.028 19.663 -46.710 1.00 94.56 82 ASN A CA 1
ATOM 602 C C . ASN A 1 82 ? 29.808 19.415 -45.221 1.00 94.56 82 ASN A C 1
ATOM 604 O O . ASN A 1 82 ? 30.631 18.773 -44.564 1.00 94.56 82 ASN A O 1
ATOM 608 N N . LEU A 1 83 ? 28.691 19.913 -44.697 1.00 96.12 83 LEU A N 1
ATOM 609 C CA . LEU A 1 83 ? 28.221 19.588 -43.358 1.00 96.12 83 LEU A CA 1
ATOM 610 C C . LEU A 1 83 ? 27.072 18.590 -43.482 1.00 96.12 83 LEU A C 1
ATOM 612 O O . LEU A 1 83 ? 25.990 18.948 -43.945 1.00 96.12 83 LEU A O 1
ATOM 616 N N . LEU A 1 84 ? 27.316 17.352 -43.064 1.00 95.50 84 LEU A N 1
ATOM 617 C CA . LEU A 1 84 ? 26.315 16.296 -43.042 1.00 95.50 84 LEU A CA 1
ATOM 618 C C . LEU A 1 84 ? 25.908 16.000 -41.601 1.00 95.50 84 LEU A C 1
ATOM 620 O O . LEU A 1 84 ? 26.745 15.980 -40.698 1.00 95.50 84 LEU A O 1
ATOM 624 N N . GLY A 1 85 ? 24.625 15.744 -41.389 1.00 95.38 85 GLY A N 1
ATOM 625 C CA . GLY A 1 85 ? 24.080 15.339 -40.099 1.00 95.38 85 GLY A CA 1
ATOM 626 C C . GLY A 1 85 ? 23.026 14.262 -40.283 1.00 95.38 85 GLY A C 1
ATOM 627 O O . GLY A 1 85 ? 22.307 14.275 -41.275 1.00 95.38 85 GLY A O 1
ATOM 628 N N . GLY A 1 86 ? 22.934 13.339 -39.335 1.00 94.75 86 GLY A N 1
ATOM 629 C CA . GLY A 1 86 ? 21.953 12.261 -39.327 1.00 94.75 86 GLY A CA 1
ATOM 630 C C . GLY A 1 86 ? 21.484 11.965 -37.913 1.00 94.75 86 GLY A C 1
ATOM 631 O O . GLY A 1 86 ? 22.262 12.087 -36.970 1.00 94.75 86 GLY A O 1
ATOM 632 N N . PHE A 1 87 ? 20.224 11.585 -37.770 1.00 95.56 87 PHE A N 1
ATOM 633 C CA . PHE A 1 87 ? 19.652 11.050 -36.543 1.00 95.56 87 PHE A CA 1
ATOM 634 C C . PHE A 1 87 ? 19.006 9.706 -36.860 1.00 95.56 87 PHE A C 1
ATOM 636 O O . PHE A 1 87 ? 18.219 9.613 -37.808 1.00 95.56 87 PHE A O 1
ATOM 643 N N . SER A 1 88 ? 19.363 8.683 -36.090 1.00 94.25 88 SER A N 1
ATOM 644 C CA . SER A 1 88 ? 18.855 7.327 -36.275 1.00 94.25 88 SER A CA 1
ATOM 645 C C . SER A 1 88 ? 17.822 7.004 -35.203 1.00 94.25 88 SER A C 1
ATOM 647 O O . SER A 1 88 ? 18.024 7.291 -34.025 1.00 94.25 88 SER A O 1
ATOM 649 N N . TYR A 1 89 ? 16.700 6.437 -35.631 1.00 93.25 89 TYR A N 1
ATOM 650 C CA . TYR A 1 89 ? 15.642 5.930 -34.772 1.00 93.25 89 TYR A CA 1
ATOM 651 C C . TYR A 1 89 ? 15.170 4.581 -35.303 1.00 93.25 89 TYR A C 1
ATOM 653 O O . TYR A 1 89 ? 14.717 4.470 -36.449 1.00 93.25 89 TYR A O 1
ATOM 661 N N . TYR A 1 90 ? 15.264 3.557 -34.462 1.00 90.94 90 TYR A N 1
ATOM 662 C CA . TYR A 1 90 ? 15.005 2.172 -34.810 1.00 90.94 90 TYR A CA 1
ATOM 663 C C . TYR A 1 90 ? 15.804 1.760 -36.062 1.00 90.94 90 TYR A C 1
ATOM 665 O O . TYR A 1 90 ? 17.030 1.780 -36.062 1.00 90.94 90 TYR A O 1
ATOM 673 N N . ARG A 1 91 ? 15.119 1.424 -37.158 1.00 92.69 91 ARG A N 1
ATOM 674 C CA . ARG A 1 91 ? 15.714 1.039 -38.447 1.00 92.69 91 ARG A CA 1
ATOM 675 C C . ARG A 1 91 ? 15.774 2.186 -39.459 1.00 92.69 91 ARG A C 1
ATOM 677 O O . ARG A 1 91 ? 15.948 1.932 -40.647 1.00 92.69 91 ARG A O 1
ATOM 684 N N . PHE A 1 92 ? 15.571 3.431 -39.033 1.00 96.00 92 PHE A N 1
ATOM 685 C CA . PHE A 1 92 ? 15.489 4.589 -39.921 1.00 96.00 92 PHE A CA 1
ATOM 686 C C . PHE A 1 92 ? 16.535 5.649 -39.576 1.00 96.00 92 PHE A C 1
ATOM 688 O O . PHE A 1 92 ? 16.756 5.950 -38.409 1.00 96.00 92 PHE A O 1
ATOM 695 N N . ARG A 1 93 ? 17.121 6.277 -40.597 1.00 96.00 93 ARG A N 1
ATOM 696 C CA . ARG A 1 93 ? 17.986 7.461 -40.499 1.00 96.00 93 ARG A CA 1
ATOM 697 C C . ARG A 1 93 ? 17.309 8.622 -41.202 1.00 96.00 93 ARG A C 1
ATOM 699 O O . ARG A 1 93 ? 17.017 8.512 -42.389 1.00 96.00 93 ARG A O 1
ATOM 706 N N . LEU A 1 94 ? 17.152 9.744 -40.510 1.00 97.69 94 LEU A N 1
ATOM 707 C CA . LEU A 1 94 ? 16.839 11.034 -41.120 1.00 97.69 94 LEU A CA 1
ATOM 708 C C . LEU A 1 94 ? 18.099 11.900 -41.123 1.00 97.69 94 LEU A C 1
ATOM 710 O O . LEU A 1 94 ? 18.689 12.136 -40.070 1.00 97.69 94 LEU A O 1
ATOM 714 N N . GLY A 1 95 ? 18.502 12.391 -42.288 1.00 96.44 95 GLY A N 1
ATOM 715 C CA . GLY A 1 95 ? 19.714 13.173 -42.462 1.00 96.44 95 GLY A CA 1
ATOM 716 C C . GLY A 1 95 ? 19.556 14.415 -43.330 1.00 96.44 95 GLY A C 1
ATOM 717 O O . GLY A 1 95 ? 18.547 14.622 -44.005 1.00 96.44 95 GLY A O 1
ATOM 718 N N . ALA A 1 96 ? 20.581 15.260 -43.284 1.00 96.62 96 ALA A N 1
ATOM 719 C CA . ALA A 1 96 ? 20.702 16.484 -44.060 1.00 96.62 96 ALA A CA 1
ATOM 720 C C . ALA A 1 96 ? 22.150 16.692 -44.533 1.00 96.62 96 ALA A C 1
ATOM 722 O O . ALA A 1 96 ? 23.093 16.322 -43.833 1.00 96.62 96 ALA A O 1
ATOM 723 N N . ASP A 1 97 ? 22.319 17.312 -45.702 1.00 94.94 97 ASP A N 1
ATOM 724 C CA . ASP A 1 97 ? 23.609 17.647 -46.322 1.00 94.94 97 ASP A CA 1
ATOM 725 C C . ASP A 1 97 ? 23.600 19.113 -46.771 1.00 94.94 97 ASP A C 1
ATOM 727 O O . ASP A 1 97 ? 22.712 19.553 -47.508 1.00 94.94 97 ASP A O 1
ATOM 731 N N . VAL A 1 98 ? 24.586 19.871 -46.291 1.00 95.50 98 VAL A N 1
ATOM 732 C CA . VAL A 1 98 ? 24.777 21.294 -46.578 1.00 95.50 98 VAL A CA 1
ATOM 733 C C . VAL A 1 98 ? 26.123 21.495 -47.279 1.00 95.50 98 VAL A C 1
ATOM 735 O O . VAL A 1 98 ? 27.155 21.600 -46.606 1.00 95.50 98 VAL A O 1
ATOM 738 N N . PRO A 1 99 ? 26.146 21.570 -48.620 1.00 93.56 99 PRO A N 1
ATOM 739 C CA . PRO A 1 99 ? 27.361 21.855 -49.373 1.00 93.56 99 PRO A CA 1
ATOM 740 C C . PRO A 1 99 ? 27.703 23.351 -49.334 1.00 93.56 99 PRO A C 1
ATOM 742 O O . PRO A 1 99 ? 26.893 24.203 -49.699 1.00 93.56 99 PRO A O 1
ATOM 745 N N . ILE A 1 100 ? 28.929 23.678 -48.928 1.00 94.75 100 ILE A N 1
ATOM 746 C CA . ILE A 1 100 ? 29.468 25.042 -48.884 1.00 94.75 100 ILE A CA 1
ATOM 747 C C . ILE A 1 100 ? 30.705 25.097 -49.777 1.00 94.75 100 ILE A C 1
ATOM 749 O O . ILE A 1 100 ? 31.759 24.570 -49.435 1.00 94.75 100 ILE A O 1
ATOM 753 N N . TYR A 1 101 ? 30.612 25.759 -50.919 1.00 92.62 101 TYR A N 1
ATOM 754 C CA . TYR A 1 101 ? 31.735 25.952 -51.825 1.00 92.62 101 TYR A CA 1
ATOM 755 C C . TYR A 1 101 ? 32.577 27.139 -51.363 1.00 92.62 101 TYR A C 1
ATOM 757 O O . TYR A 1 101 ? 32.135 28.287 -51.383 1.00 92.62 101 TYR A O 1
ATOM 765 N N . LEU A 1 102 ? 33.805 26.851 -50.940 1.00 93.75 102 LEU A N 1
ATOM 766 C CA . LEU A 1 102 ? 34.765 27.837 -50.447 1.00 93.75 102 LEU A CA 1
ATOM 767 C C . LEU A 1 102 ? 35.475 28.559 -51.596 1.00 93.75 102 LEU A C 1
ATOM 769 O O . LEU A 1 102 ? 35.832 29.728 -51.468 1.00 93.75 102 LEU A O 1
ATOM 773 N N . LEU A 1 103 ? 35.696 27.851 -52.703 1.00 92.38 103 LEU A N 1
ATOM 774 C CA . LEU A 1 103 ? 36.325 28.372 -53.910 1.00 92.38 103 LEU A CA 1
ATOM 775 C C . LEU A 1 103 ? 35.835 27.566 -55.108 1.00 92.38 103 LEU A C 1
ATOM 777 O O . LEU A 1 103 ? 35.860 26.340 -55.066 1.00 92.38 103 LEU A O 1
ATOM 781 N N . SER A 1 104 ? 35.433 28.241 -56.175 1.00 90.31 104 SER A N 1
ATOM 782 C CA . SER A 1 104 ? 35.140 27.631 -57.472 1.00 90.31 104 SER A CA 1
ATOM 783 C C . SER A 1 104 ? 35.722 28.509 -58.575 1.00 90.31 104 SER A C 1
ATOM 785 O O . SER A 1 104 ? 35.561 29.727 -58.511 1.00 90.31 104 SER A O 1
ATOM 787 N N . THR A 1 105 ? 36.413 27.931 -59.560 1.00 89.56 105 THR A N 1
ATOM 788 C CA . THR A 1 105 ? 37.054 28.672 -60.664 1.00 89.56 105 THR A CA 1
ATOM 789 C C . THR A 1 105 ? 36.540 28.215 -62.030 1.00 89.56 105 THR A C 1
ATOM 791 O O . THR A 1 105 ? 36.255 27.037 -62.244 1.00 89.56 105 THR A O 1
ATOM 794 N N . SER A 1 106 ? 36.414 29.152 -62.969 1.00 84.88 106 SER A N 1
ATOM 795 C CA . SER A 1 106 ? 35.922 28.924 -64.332 1.00 84.88 106 SER A CA 1
ATOM 796 C C . SER A 1 106 ? 36.615 29.880 -65.312 1.00 84.88 106 SER A C 1
ATOM 798 O O . SER A 1 106 ? 37.069 30.950 -64.910 1.00 84.88 106 SER A O 1
ATOM 800 N N . ASP A 1 107 ? 36.679 29.513 -66.597 1.00 83.94 107 ASP A N 1
ATOM 801 C CA . ASP A 1 107 ? 37.078 30.435 -67.676 1.00 83.94 107 ASP A CA 1
ATOM 802 C C . ASP A 1 107 ? 35.894 31.286 -68.191 1.00 83.94 107 ASP A C 1
ATOM 804 O O . ASP A 1 107 ? 36.083 32.179 -69.027 1.00 83.94 107 ASP A O 1
ATOM 808 N N . PHE A 1 108 ? 34.670 30.981 -67.744 1.00 77.62 108 PHE A N 1
ATOM 809 C CA . PHE A 1 108 ? 33.431 31.663 -68.134 1.00 77.62 108 PHE A CA 1
ATOM 810 C C . PHE A 1 108 ? 32.920 32.610 -67.047 1.00 77.62 108 PHE A C 1
ATOM 812 O O . PHE A 1 108 ? 32.482 33.709 -67.378 1.00 77.62 108 PHE A O 1
ATOM 819 N N . GLU A 1 109 ? 33.035 32.217 -65.777 1.00 81.56 109 GLU A N 1
ATOM 820 C CA . GLU A 1 109 ? 32.544 32.985 -64.628 1.00 81.56 109 GLU A CA 1
ATOM 821 C C . GLU A 1 109 ? 33.676 33.402 -63.671 1.00 81.56 109 GLU A C 1
ATOM 823 O O . GLU A 1 109 ? 34.667 32.677 -63.531 1.00 81.56 109 GLU A O 1
ATOM 828 N N . PRO A 1 110 ? 33.553 34.546 -62.966 1.00 83.31 110 PRO A N 1
ATOM 829 C CA . PRO A 1 110 ? 34.483 34.919 -61.908 1.00 83.31 110 PRO A CA 1
ATOM 830 C C . PRO A 1 110 ? 34.561 33.862 -60.803 1.00 83.31 110 PRO A C 1
ATOM 832 O O . PRO A 1 110 ? 33.571 33.212 -60.459 1.00 83.31 110 PRO A O 1
ATOM 835 N N . THR A 1 111 ? 35.734 33.756 -60.178 1.00 87.19 111 THR A N 1
ATOM 836 C CA . THR A 1 111 ? 35.919 32.932 -58.984 1.00 87.19 111 THR A CA 1
ATOM 837 C C . THR A 1 111 ? 34.874 33.277 -57.928 1.00 87.19 111 THR A C 1
ATOM 839 O O . THR A 1 111 ? 34.815 34.424 -57.480 1.00 87.19 111 THR A O 1
ATOM 842 N N . SER A 1 112 ? 34.089 32.288 -57.506 1.00 88.62 112 SER A N 1
ATOM 843 C CA . SER A 1 112 ? 32.991 32.504 -56.562 1.00 88.62 112 SER A CA 1
ATOM 844 C C . SER A 1 112 ? 33.001 31.489 -55.420 1.00 88.62 112 SER A C 1
ATOM 846 O O . SER A 1 112 ? 33.626 30.429 -55.492 1.00 88.62 112 SER A O 1
ATOM 848 N N . ALA A 1 113 ? 32.314 31.855 -54.343 1.00 92.12 113 ALA A N 1
ATOM 849 C CA . ALA A 1 113 ? 32.065 31.038 -53.166 1.00 92.12 113 ALA A CA 1
ATOM 850 C C . ALA A 1 113 ? 30.585 31.169 -52.803 1.00 92.12 113 ALA A C 1
ATOM 852 O O . ALA A 1 113 ? 29.965 32.202 -53.067 1.00 92.12 113 ALA A O 1
ATOM 853 N N . GLY A 1 114 ? 30.004 30.133 -52.214 1.00 92.12 114 GLY A N 1
ATOM 854 C CA . GLY A 1 114 ? 28.570 30.109 -51.973 1.00 92.12 114 GLY A CA 1
ATOM 855 C C . GLY A 1 114 ? 28.084 28.800 -51.383 1.00 92.12 114 GLY A C 1
ATOM 856 O O . GLY A 1 114 ? 28.861 27.891 -51.109 1.00 92.12 114 GLY A O 1
ATOM 857 N N . ILE A 1 115 ? 26.778 28.716 -51.178 1.00 92.00 115 ILE A N 1
ATOM 858 C CA . ILE A 1 115 ? 26.117 27.510 -50.678 1.00 92.00 115 ILE A CA 1
ATOM 859 C C . ILE A 1 115 ? 25.530 26.785 -51.886 1.00 92.00 115 ILE A C 1
ATOM 861 O O . ILE A 1 115 ? 25.037 27.436 -52.805 1.00 92.00 115 ILE A O 1
ATOM 865 N N . GLY A 1 116 ? 25.627 25.460 -51.907 1.00 91.44 116 GLY A N 1
ATOM 866 C CA . GLY A 1 116 ? 24.996 24.627 -52.923 1.00 91.44 116 GLY A CA 1
ATOM 867 C C . GLY A 1 116 ? 23.549 24.275 -52.592 1.00 91.44 116 GLY A C 1
ATOM 868 O O . GLY A 1 116 ? 22.876 24.928 -51.791 1.00 91.44 116 GLY A O 1
ATOM 869 N N . ASP A 1 117 ? 23.073 23.208 -53.214 1.00 92.19 117 ASP A N 1
ATOM 870 C CA . ASP A 1 117 ? 21.744 22.678 -52.944 1.00 92.19 117 ASP A CA 1
ATOM 871 C C . ASP A 1 117 ? 21.727 21.908 -51.624 1.00 92.19 117 ASP A C 1
ATOM 873 O O . ASP A 1 117 ? 22.444 20.922 -51.449 1.00 92.19 117 ASP A O 1
ATOM 877 N N . LEU A 1 118 ? 20.895 22.368 -50.691 1.00 94.44 118 LEU A N 1
ATOM 878 C CA . LEU A 1 118 ? 20.607 21.645 -49.460 1.00 94.44 118 LEU A CA 1
ATOM 879 C C . LEU A 1 118 ? 19.920 20.331 -49.817 1.00 94.44 118 LEU A C 1
ATOM 881 O O . LEU A 1 118 ? 19.026 20.316 -50.666 1.00 94.44 118 LEU A O 1
ATOM 885 N N . ALA A 1 119 ? 20.282 19.244 -49.145 1.00 94.19 119 ALA A N 1
ATOM 886 C CA . ALA A 1 119 ? 19.602 17.971 -49.325 1.00 94.19 119 ALA A CA 1
ATOM 887 C C . ALA A 1 119 ? 19.102 17.391 -48.004 1.00 94.19 119 ALA A C 1
ATOM 889 O O . ALA A 1 119 ? 19.733 17.552 -46.962 1.00 94.19 119 ALA A O 1
ATOM 890 N N . LEU A 1 120 ? 17.967 16.701 -48.080 1.00 97.38 120 LEU A N 1
ATOM 891 C CA . LEU A 1 120 ? 17.456 15.811 -47.044 1.00 97.38 120 LEU A CA 1
ATOM 892 C C . LEU A 1 120 ? 17.629 14.364 -47.487 1.00 97.38 120 LEU A C 1
ATOM 894 O O . LEU A 1 120 ? 17.581 14.058 -48.678 1.00 97.38 120 LEU A O 1
ATOM 898 N N . ASP A 1 121 ? 17.822 13.489 -46.517 1.00 95.25 121 ASP A N 1
ATOM 899 C CA . ASP A 1 121 ? 18.176 12.094 -46.709 1.00 95.25 121 ASP A CA 1
ATOM 900 C C . ASP A 1 121 ? 17.361 11.226 -45.742 1.00 95.25 121 ASP A C 1
ATOM 902 O O . ASP A 1 121 ? 17.222 11.562 -44.568 1.00 95.25 121 ASP A O 1
ATOM 906 N N . LEU A 1 122 ? 16.776 10.141 -46.236 1.00 97.50 122 LEU A N 1
ATOM 907 C CA . LEU A 1 122 ? 16.004 9.184 -45.458 1.00 97.50 122 LEU A CA 1
ATOM 908 C C . LEU A 1 122 ? 16.442 7.774 -45.843 1.00 97.50 122 LEU A C 1
ATOM 910 O O . LEU A 1 122 ? 16.199 7.346 -46.968 1.00 97.50 122 LEU A O 1
ATOM 914 N N . LYS A 1 123 ? 17.018 7.027 -44.903 1.00 97.62 123 LYS A N 1
ATOM 915 C CA . LYS A 1 123 ? 17.397 5.621 -45.096 1.00 97.62 123 LYS A CA 1
ATOM 916 C C . LYS A 1 123 ? 16.585 4.729 -44.168 1.00 97.62 123 LYS A C 1
ATOM 918 O O . LYS A 1 123 ? 16.375 5.082 -43.014 1.00 97.62 123 LYS A O 1
ATOM 923 N N . GLY A 1 124 ? 16.126 3.586 -44.665 1.00 97.56 124 GLY A N 1
ATOM 924 C CA . GLY A 1 124 ? 15.421 2.567 -43.893 1.00 97.56 124 GLY A CA 1
ATOM 925 C C . GLY A 1 124 ? 16.036 1.188 -44.106 1.00 97.56 124 GLY A C 1
ATOM 926 O O . GLY A 1 124 ? 16.044 0.684 -45.231 1.00 97.56 124 GLY A O 1
ATOM 927 N N . THR A 1 125 ? 16.525 0.571 -43.034 1.00 97.19 125 THR A N 1
ATOM 928 C CA . THR A 1 125 ? 17.072 -0.789 -43.031 1.00 97.19 125 THR A CA 1
ATOM 929 C C . THR A 1 125 ? 15.938 -1.812 -43.078 1.00 97.19 125 THR A C 1
ATOM 931 O O . THR A 1 125 ? 15.069 -1.857 -42.206 1.00 97.19 125 THR A O 1
ATOM 934 N N . ILE A 1 126 ? 15.943 -2.652 -44.110 1.00 96.56 126 ILE A N 1
ATOM 935 C CA . ILE A 1 126 ? 14.966 -3.725 -44.331 1.00 96.56 126 ILE A CA 1
ATOM 936 C C . ILE A 1 126 ? 15.483 -5.030 -43.719 1.00 96.56 126 ILE A C 1
ATOM 938 O O . ILE A 1 126 ? 14.784 -5.651 -42.917 1.00 96.56 126 ILE A O 1
ATOM 942 N N . LEU A 1 127 ? 16.707 -5.426 -44.082 1.00 94.69 127 LEU A N 1
ATOM 943 C CA . LEU A 1 127 ? 17.415 -6.572 -43.513 1.00 94.69 127 LEU A CA 1
ATOM 944 C C . LEU A 1 127 ? 18.655 -6.055 -42.796 1.00 94.69 127 LEU A C 1
ATOM 946 O O . LEU A 1 127 ? 19.477 -5.377 -43.408 1.00 94.69 127 LEU A O 1
ATOM 950 N N . ASP A 1 128 ? 18.750 -6.362 -41.508 1.00 89.31 128 ASP A N 1
ATOM 951 C CA . ASP A 1 128 ? 19.841 -5.903 -40.660 1.00 89.31 128 ASP A CA 1
ATOM 952 C C . ASP A 1 128 ? 21.068 -6.817 -40.831 1.00 89.31 128 ASP A C 1
ATOM 954 O O . ASP A 1 128 ? 20.965 -8.011 -40.520 1.00 89.31 128 ASP A O 1
ATOM 958 N N . PRO A 1 129 ? 22.218 -6.297 -41.303 1.00 85.06 129 PRO A N 1
ATOM 959 C CA . PRO A 1 129 ? 23.428 -7.092 -41.500 1.00 85.06 129 PRO A CA 1
ATOM 960 C C . PRO A 1 129 ? 24.029 -7.637 -40.194 1.00 85.06 129 PRO A C 1
ATOM 962 O O . PRO A 1 129 ? 24.872 -8.527 -40.254 1.00 85.06 129 PRO A O 1
ATOM 965 N N . ALA A 1 130 ? 23.598 -7.159 -39.018 1.00 84.00 130 ALA A N 1
ATOM 966 C CA . ALA A 1 130 ? 24.004 -7.734 -37.734 1.00 84.00 130 ALA A CA 1
ATOM 967 C C . ALA A 1 130 ? 23.377 -9.117 -37.473 1.00 84.00 130 ALA A C 1
ATOM 969 O O . ALA A 1 130 ? 23.947 -9.934 -36.757 1.00 84.00 130 ALA A O 1
ATOM 970 N N . THR A 1 131 ? 22.204 -9.391 -38.055 1.00 84.88 131 THR A N 1
ATOM 971 C CA . THR A 1 131 ? 21.449 -10.643 -37.831 1.00 84.88 131 THR A CA 1
ATOM 972 C C . THR A 1 131 ? 21.305 -11.490 -39.091 1.00 84.88 131 THR A C 1
ATOM 974 O O . THR A 1 131 ? 21.062 -12.694 -39.014 1.00 84.88 131 THR A O 1
ATOM 977 N N . MET A 1 132 ? 21.455 -10.873 -40.262 1.00 88.31 132 MET A N 1
ATOM 978 C CA . MET A 1 132 ? 21.293 -11.511 -41.560 1.00 88.31 132 MET A CA 1
ATOM 979 C C . MET A 1 132 ? 22.631 -11.555 -42.300 1.00 88.31 132 MET A C 1
ATOM 981 O O . MET A 1 132 ? 23.407 -10.609 -42.229 1.00 88.31 132 MET A O 1
ATOM 985 N N . PRO A 1 133 ? 22.892 -12.599 -43.108 1.00 88.19 133 PRO A N 1
ATOM 986 C CA . PRO A 1 133 ? 24.132 -12.692 -43.874 1.00 88.19 133 PRO A CA 1
ATOM 987 C C . PRO A 1 133 ? 24.266 -11.596 -44.937 1.00 88.19 133 PRO A C 1
ATOM 989 O O . PRO A 1 133 ? 25.353 -11.396 -45.457 1.00 88.19 133 PRO A O 1
ATOM 992 N N . VAL A 1 134 ? 23.182 -10.923 -45.323 1.00 94.44 134 VAL A N 1
ATOM 993 C CA . VAL A 1 134 ? 23.184 -9.834 -46.305 1.00 94.44 134 VAL A CA 1
ATOM 994 C C . VAL A 1 134 ? 22.319 -8.707 -45.760 1.00 94.44 134 VAL A C 1
ATOM 996 O O . VAL A 1 134 ? 21.168 -8.943 -45.382 1.00 94.44 134 VAL A O 1
ATOM 999 N N . GLY A 1 135 ? 22.876 -7.501 -45.752 1.00 95.81 135 GLY A N 1
ATOM 1000 C CA . GLY A 1 135 ? 22.180 -6.274 -45.411 1.00 95.81 135 GLY A CA 1
ATOM 1001 C C . GLY A 1 135 ? 21.386 -5.730 -46.596 1.00 95.81 135 GLY A C 1
ATOM 1002 O O . GLY A 1 135 ? 21.815 -5.824 -47.750 1.00 95.81 135 GLY A O 1
ATOM 1003 N N . LEU A 1 136 ? 20.206 -5.170 -46.327 1.00 97.75 136 LEU A N 1
ATOM 1004 C CA . LEU A 1 136 ? 19.356 -4.538 -47.339 1.00 97.75 136 LEU A CA 1
ATOM 1005 C C . LEU A 1 136 ? 18.719 -3.276 -46.765 1.00 97.75 136 LEU A C 1
ATOM 1007 O O . LEU A 1 136 ? 18.062 -3.341 -45.729 1.00 97.75 136 LEU A O 1
ATOM 1011 N N . ALA A 1 137 ? 18.829 -2.154 -47.470 1.00 98.12 137 ALA A N 1
ATOM 1012 C CA . ALA A 1 137 ? 18.142 -0.913 -47.124 1.00 98.12 137 ALA A CA 1
ATOM 1013 C C . ALA A 1 137 ? 17.590 -0.192 -48.358 1.00 98.12 137 ALA A C 1
ATOM 1015 O O . ALA A 1 137 ? 17.997 -0.439 -49.497 1.00 98.12 137 ALA A O 1
ATOM 1016 N N . LEU A 1 138 ? 16.658 0.724 -48.106 1.00 98.25 138 LEU A N 1
ATOM 1017 C CA . LEU A 1 138 ? 16.179 1.699 -49.077 1.00 98.25 138 LEU A CA 1
ATOM 1018 C C . LEU A 1 138 ? 16.604 3.098 -48.620 1.00 98.25 138 LEU A C 1
ATOM 1020 O O . LEU A 1 138 ? 16.359 3.472 -47.477 1.00 98.25 138 LEU A O 1
ATOM 1024 N N . ASP A 1 139 ? 17.220 3.860 -49.513 1.00 96.69 139 ASP A N 1
ATOM 1025 C CA . ASP A 1 139 ? 17.682 5.231 -49.299 1.00 96.69 139 ASP A CA 1
ATOM 1026 C C . ASP A 1 139 ? 16.921 6.187 -50.226 1.00 96.69 139 ASP A C 1
ATOM 1028 O O . ASP A 1 139 ? 16.723 5.896 -51.404 1.00 96.69 139 ASP A O 1
ATOM 1032 N N . MET A 1 140 ? 16.480 7.325 -49.703 1.00 96.94 140 MET A N 1
ATOM 1033 C CA . MET A 1 140 ? 15.813 8.382 -50.450 1.00 96.94 140 MET A CA 1
ATOM 1034 C C . MET A 1 140 ? 16.471 9.720 -50.135 1.00 96.94 140 MET A C 1
ATOM 1036 O O . MET A 1 140 ? 16.480 10.165 -48.992 1.00 96.94 140 MET A O 1
ATOM 1040 N N . ARG A 1 141 ? 16.955 10.408 -51.166 1.00 95.06 141 ARG A N 1
ATOM 1041 C CA . ARG A 1 141 ? 17.555 11.738 -51.055 1.00 95.06 141 ARG A CA 1
ATOM 1042 C C . ARG A 1 141 ? 16.747 12.754 -51.845 1.00 95.06 141 ARG A C 1
ATOM 1044 O O . ARG A 1 141 ? 16.355 12.491 -52.977 1.00 95.06 141 ARG A O 1
ATOM 1051 N N . MET A 1 142 ? 16.540 13.936 -51.277 1.00 95.62 142 MET A N 1
ATOM 1052 C CA . MET A 1 142 ? 15.854 15.066 -51.904 1.00 95.62 142 MET A CA 1
ATOM 1053 C C . MET A 1 142 ? 16.755 16.300 -51.856 1.00 95.62 142 MET A C 1
ATOM 1055 O O . MET A 1 142 ? 17.045 16.797 -50.774 1.00 95.62 142 MET A O 1
ATOM 1059 N N . GLY A 1 143 ? 17.203 16.785 -53.013 1.00 92.94 143 GLY A N 1
ATOM 1060 C CA . GLY A 1 143 ? 17.981 18.015 -53.167 1.00 92.94 143 GLY A CA 1
ATOM 1061 C C . GLY A 1 143 ? 17.092 19.192 -53.560 1.00 92.94 143 GLY A C 1
ATOM 1062 O O . GLY A 1 143 ? 16.313 19.098 -54.510 1.00 92.94 143 GLY A O 1
ATOM 1063 N N . PHE A 1 144 ? 17.210 20.300 -52.834 1.00 93.81 144 PHE A N 1
ATOM 1064 C CA . PHE A 1 144 ? 16.433 21.518 -53.043 1.00 93.81 144 PHE A CA 1
ATOM 1065 C C . PHE A 1 144 ? 17.266 22.558 -53.804 1.00 93.81 144 PHE A C 1
ATOM 1067 O O . PHE A 1 144 ? 18.425 22.744 -53.447 1.00 93.81 144 PHE A O 1
ATOM 1074 N N . PRO A 1 145 ? 16.686 23.288 -54.780 1.00 90.56 145 PRO A N 1
ATOM 1075 C CA . PRO A 1 145 ? 17.398 24.227 -55.659 1.00 90.56 145 PRO A CA 1
ATOM 1076 C C . PRO A 1 145 ? 17.758 25.550 -54.948 1.00 90.56 145 PRO A C 1
ATOM 1078 O O . PRO A 1 145 ? 17.302 26.638 -55.324 1.00 90.56 145 PRO A O 1
ATOM 1081 N N . THR A 1 146 ? 18.524 25.452 -53.863 1.00 92.62 146 THR A N 1
ATOM 1082 C CA . THR A 1 146 ? 18.906 26.546 -52.959 1.00 92.62 146 THR A CA 1
ATOM 1083 C C . THR A 1 146 ? 20.273 27.137 -53.276 1.00 92.62 146 THR A C 1
ATOM 1085 O O . THR A 1 146 ? 20.660 28.109 -52.627 1.00 92.62 146 THR A O 1
ATOM 1088 N N . SER A 1 147 ? 20.998 26.567 -54.242 1.00 90.44 147 SER A N 1
ATOM 1089 C CA . SER A 1 147 ? 22.342 27.006 -54.593 1.00 90.44 147 SER A CA 1
ATOM 1090 C C . SER A 1 147 ? 22.395 28.495 -54.931 1.00 90.44 147 SER A C 1
ATOM 1092 O O . SER A 1 147 ? 21.576 29.020 -55.693 1.00 90.44 147 SER A O 1
ATOM 1094 N N . SER A 1 148 ? 23.397 29.178 -54.377 1.00 90.06 148 SER A N 1
ATOM 1095 C CA . SER A 1 148 ? 23.755 30.551 -54.736 1.00 90.06 148 SER A CA 1
ATOM 1096 C C . SER A 1 148 ? 24.757 30.614 -55.894 1.00 90.06 148 SER A C 1
ATOM 1098 O O . SER A 1 148 ? 25.161 31.708 -56.275 1.00 90.06 148 SER A O 1
ATOM 1100 N N . LEU A 1 149 ? 25.191 29.462 -56.423 1.00 84.12 149 LEU A N 1
ATOM 1101 C CA . LEU A 1 149 ? 26.218 29.322 -57.464 1.00 84.12 149 LEU A CA 1
ATOM 1102 C C . LEU A 1 149 ? 25.650 28.731 -58.765 1.00 84.12 149 LEU A C 1
ATOM 1104 O O . LEU A 1 149 ? 26.299 27.921 -59.427 1.00 84.12 149 LEU A O 1
ATOM 1108 N N . LYS A 1 150 ? 24.431 29.137 -59.127 1.00 74.69 150 LYS A N 1
ATOM 1109 C CA . LYS A 1 150 ? 23.708 28.642 -60.312 1.00 74.69 150 LYS A CA 1
ATOM 1110 C C . LYS A 1 150 ? 24.492 28.845 -61.608 1.00 74.69 150 LYS A C 1
ATOM 1112 O O . LYS A 1 150 ? 24.620 27.930 -62.413 1.00 74.69 150 LYS A O 1
ATOM 1117 N N . ASP A 1 151 ? 25.137 30.001 -61.740 1.00 77.38 151 ASP A N 1
ATOM 1118 C CA . ASP A 1 151 ? 25.934 30.344 -62.924 1.00 77.38 151 ASP A CA 1
ATOM 1119 C C . ASP A 1 151 ? 27.257 29.554 -63.013 1.00 77.38 151 ASP A C 1
ATOM 1121 O O . ASP A 1 151 ? 27.891 29.519 -64.063 1.00 77.38 151 ASP A O 1
ATOM 1125 N N . MET A 1 152 ? 27.662 28.859 -61.939 1.00 77.88 152 MET A N 1
ATOM 1126 C CA . MET A 1 152 ? 28.855 28.002 -61.915 1.00 77.88 152 MET A CA 1
ATOM 1127 C C . MET A 1 152 ? 28.566 26.522 -62.194 1.00 77.88 152 MET A C 1
ATOM 1129 O O . MET A 1 152 ? 29.479 25.702 -62.078 1.00 77.88 152 MET A O 1
ATOM 1133 N N . SER A 1 153 ? 27.317 26.156 -62.510 1.00 79.88 153 SER A N 1
ATOM 1134 C CA . SER A 1 153 ? 26.891 24.754 -62.635 1.00 79.88 153 SER A CA 1
ATOM 1135 C C . SER A 1 153 ? 27.242 23.929 -61.380 1.00 79.88 153 SER A C 1
ATOM 1137 O O . SER A 1 153 ? 27.802 22.829 -61.444 1.00 79.88 153 SER A O 1
ATOM 1139 N N . LEU A 1 154 ? 26.927 24.494 -60.212 1.00 85.25 154 LEU A N 1
ATOM 1140 C CA . LEU A 1 154 ? 27.081 23.877 -58.888 1.00 85.25 154 LEU A CA 1
ATOM 1141 C C . LEU A 1 154 ? 25.747 23.864 -58.113 1.00 85.25 154 LEU A C 1
ATOM 1143 O O . LEU A 1 154 ? 25.717 23.891 -56.878 1.00 85.25 154 LEU A O 1
ATOM 1147 N N . GLY A 1 155 ? 24.639 23.870 -58.852 1.00 84.38 155 GLY A N 1
ATOM 1148 C CA . GLY A 1 155 ? 23.268 23.882 -58.358 1.00 84.38 155 GLY A CA 1
ATOM 1149 C C . GLY A 1 155 ? 22.319 23.307 -59.399 1.00 84.38 155 GLY A C 1
ATOM 1150 O O . GLY A 1 155 ? 22.647 23.234 -60.578 1.00 84.38 155 GLY A O 1
ATOM 1151 N N . SER A 1 156 ? 21.161 22.841 -58.956 1.00 84.50 156 SER A N 1
ATOM 1152 C CA . SER A 1 156 ? 20.131 22.294 -59.825 1.00 84.50 156 SER A CA 1
ATOM 1153 C C . SER A 1 156 ? 19.043 23.336 -60.121 1.00 84.50 156 SER A C 1
ATOM 1155 O O . SER A 1 156 ? 18.684 24.145 -59.259 1.00 84.50 156 SER A O 1
ATOM 1157 N N . PRO A 1 157 ? 18.440 23.291 -61.323 1.00 81.69 157 PRO A N 1
ATOM 1158 C CA . PRO A 1 157 ? 17.404 24.244 -61.727 1.00 81.69 157 PRO A CA 1
ATOM 1159 C C . PRO A 1 157 ? 16.057 24.009 -61.020 1.00 81.69 157 PRO A C 1
ATOM 1161 O O . PRO A 1 157 ? 15.121 24.794 -61.175 1.00 81.69 157 PRO A O 1
ATOM 1164 N N . GLY A 1 158 ? 15.922 22.929 -60.247 1.00 86.88 158 GLY A N 1
ATOM 1165 C CA . GLY A 1 158 ? 14.696 22.557 -59.548 1.00 86.88 158 GLY A CA 1
ATOM 1166 C C . GLY A 1 158 ? 14.903 21.350 -58.632 1.00 86.88 158 GLY A C 1
ATOM 1167 O O . GLY A 1 158 ? 16.016 20.871 -58.477 1.00 86.88 158 GLY A O 1
ATOM 1168 N N . LEU A 1 159 ? 13.824 20.855 -58.023 1.00 89.75 159 LEU A N 1
ATOM 1169 C CA . LEU A 1 159 ? 13.883 19.737 -57.076 1.00 89.75 159 LEU A CA 1
ATOM 1170 C C . LEU A 1 159 ? 14.457 18.469 -57.731 1.00 89.75 159 LEU A C 1
ATOM 1172 O O . LEU A 1 159 ? 13.908 17.974 -58.716 1.00 89.75 159 LEU A O 1
ATOM 1176 N N . VAL A 1 160 ? 15.505 17.916 -57.128 1.00 90.31 160 VAL A N 1
ATOM 1177 C CA . VAL A 1 160 ? 16.107 16.630 -57.498 1.00 90.31 160 VAL A CA 1
ATOM 1178 C C . VAL A 1 160 ? 15.749 15.607 -56.431 1.00 90.31 160 VAL A C 1
ATOM 1180 O O . VAL A 1 160 ? 15.798 15.910 -55.241 1.00 90.31 160 VAL A O 1
ATOM 1183 N N . TRP A 1 161 ? 15.429 14.381 -56.826 1.00 94.00 161 TRP A N 1
ATOM 1184 C CA . TRP A 1 161 ? 15.280 13.285 -55.871 1.00 94.00 161 TRP A CA 1
ATOM 1185 C C . TRP A 1 161 ? 15.903 11.997 -56.398 1.00 94.00 161 TRP A C 1
ATOM 1187 O O . TRP A 1 161 ? 15.913 11.744 -57.598 1.00 94.00 161 TRP A O 1
ATOM 1197 N N . GLU A 1 162 ? 16.456 11.194 -55.496 1.00 94.75 162 GLU A N 1
ATOM 1198 C CA . GLU A 1 162 ? 17.078 9.900 -55.774 1.00 94.75 162 GLU A CA 1
ATOM 1199 C C . GLU A 1 162 ? 16.487 8.862 -54.823 1.00 94.75 162 GLU A C 1
ATOM 1201 O O . GLU A 1 162 ? 16.400 9.118 -53.625 1.00 94.75 162 GLU A O 1
ATOM 1206 N N . VAL A 1 163 ? 16.087 7.705 -55.349 1.00 97.56 163 VAL A N 1
ATOM 1207 C CA . VAL A 1 163 ? 15.718 6.528 -54.550 1.00 97.56 163 VAL A CA 1
ATOM 1208 C C . VAL A 1 163 ? 16.683 5.406 -54.894 1.00 97.56 163 VAL A C 1
ATOM 1210 O O . VAL A 1 163 ? 16.804 5.045 -56.065 1.00 97.56 163 VAL A O 1
ATOM 1213 N N . SER A 1 164 ? 17.349 4.855 -53.885 1.00 97.00 164 SER A N 1
ATOM 1214 C CA . SER A 1 164 ? 18.421 3.875 -54.021 1.00 97.00 164 SER A CA 1
ATOM 1215 C C . SER A 1 164 ? 18.158 2.625 -53.194 1.00 97.00 164 SER A C 1
ATOM 1217 O O . SER A 1 164 ? 17.846 2.702 -52.010 1.00 97.00 164 SER A O 1
ATOM 1219 N N . ALA A 1 165 ? 18.330 1.458 -53.809 1.00 98.25 165 ALA A N 1
ATOM 1220 C CA . ALA A 1 165 ? 18.456 0.198 -53.090 1.00 98.25 165 ALA A CA 1
ATOM 1221 C C . ALA A 1 165 ? 19.917 0.012 -52.666 1.00 98.25 165 ALA A C 1
ATOM 1223 O O . ALA A 1 165 ? 20.830 0.206 -53.474 1.00 98.25 165 ALA A O 1
ATOM 1224 N N . VAL A 1 166 ? 20.124 -0.366 -51.409 1.00 98.19 166 VAL A N 1
ATOM 1225 C CA . VAL A 1 166 ? 21.436 -0.579 -50.794 1.00 98.19 166 VAL A CA 1
ATOM 1226 C C . VAL A 1 166 ? 21.543 -2.034 -50.372 1.00 98.19 166 VAL A C 1
ATOM 1228 O O . VAL A 1 166 ? 20.683 -2.515 -49.640 1.00 98.19 166 VAL A O 1
ATOM 1231 N N . VAL A 1 167 ? 22.579 -2.727 -50.836 1.00 98.06 167 VAL A N 1
ATOM 1232 C CA . VAL A 1 167 ? 22.867 -4.117 -50.471 1.00 98.06 167 VAL A CA 1
ATOM 1233 C C . VAL A 1 167 ? 24.304 -4.208 -50.007 1.00 98.06 167 VAL A C 1
ATOM 1235 O O . VAL A 1 167 ? 25.198 -3.717 -50.694 1.00 98.06 167 VAL A O 1
ATOM 1238 N N . ASP A 1 168 ? 24.543 -4.883 -48.894 1.00 97.50 168 ASP A N 1
ATOM 1239 C CA . ASP A 1 168 ? 25.896 -5.131 -48.415 1.00 97.50 168 ASP A CA 1
ATOM 1240 C C . ASP A 1 168 ? 26.070 -6.526 -47.820 1.00 97.50 168 ASP A C 1
ATOM 1242 O O . ASP A 1 168 ? 25.115 -7.250 -47.533 1.00 97.50 168 ASP A O 1
ATOM 1246 N N . HIS A 1 169 ? 27.330 -6.920 -47.699 1.00 95.69 169 HIS A N 1
ATOM 1247 C CA . HIS A 1 169 ? 27.740 -8.163 -47.079 1.00 95.69 169 HIS A CA 1
ATOM 1248 C C . HIS A 1 169 ? 28.986 -7.923 -46.230 1.00 95.69 169 HIS A C 1
ATOM 1250 O O . HIS A 1 169 ? 29.976 -7.348 -46.701 1.00 95.69 169 HIS A O 1
ATOM 1256 N N . HIS A 1 170 ? 28.933 -8.400 -44.991 1.00 93.69 170 HIS A N 1
ATOM 1257 C CA . HIS A 1 170 ? 30.035 -8.344 -44.044 1.00 93.69 170 HIS A CA 1
ATOM 1258 C C . HIS A 1 170 ? 30.845 -9.649 -44.088 1.00 93.69 170 HIS A C 1
ATOM 1260 O O . HIS A 1 170 ? 30.294 -10.745 -44.012 1.00 93.69 170 HIS A O 1
ATOM 1266 N N . PHE A 1 171 ? 32.169 -9.534 -44.195 1.00 90.12 171 PHE A N 1
ATOM 1267 C CA . PHE A 1 171 ? 33.104 -10.660 -44.172 1.00 90.12 171 PHE A CA 1
ATOM 1268 C C . PHE A 1 171 ? 33.808 -10.706 -42.812 1.00 90.12 171 PHE A C 1
ATOM 1270 O O . PHE A 1 171 ? 34.890 -10.134 -42.635 1.00 90.12 171 PHE A O 1
ATOM 1277 N N . GLY A 1 172 ? 33.165 -11.368 -41.844 1.00 85.56 172 GLY A N 1
ATOM 1278 C CA . GLY A 1 172 ? 33.530 -11.258 -40.429 1.00 85.56 172 GLY A CA 1
ATOM 1279 C C . GLY A 1 172 ? 33.395 -9.818 -39.921 1.00 85.56 172 GLY A C 1
ATOM 1280 O O . GLY A 1 172 ? 32.778 -8.977 -40.571 1.00 85.56 172 GLY A O 1
ATOM 1281 N N . ASP A 1 173 ? 34.044 -9.503 -38.803 1.00 82.38 173 ASP A N 1
ATOM 1282 C CA . ASP A 1 173 ? 33.881 -8.189 -38.153 1.00 82.38 173 ASP A CA 1
ATOM 1283 C C . ASP A 1 173 ? 34.710 -7.072 -38.803 1.00 82.38 173 ASP A C 1
ATOM 1285 O O . ASP A 1 173 ? 34.659 -5.912 -38.399 1.00 82.38 173 ASP A O 1
ATOM 1289 N N . ARG A 1 174 ? 35.528 -7.419 -39.804 1.00 90.00 174 ARG A N 1
ATOM 1290 C CA . ARG A 1 174 ? 36.556 -6.528 -40.358 1.00 90.00 174 ARG A CA 1
ATOM 1291 C C . ARG A 1 174 ? 36.347 -6.155 -41.816 1.00 90.00 174 ARG A C 1
ATOM 1293 O O . ARG A 1 174 ? 36.987 -5.212 -42.264 1.00 90.00 174 ARG A O 1
ATOM 1300 N N . GLY A 1 175 ? 35.515 -6.869 -42.569 1.00 93.50 175 GLY A N 1
ATOM 1301 C CA . GLY A 1 175 ? 35.327 -6.629 -44.002 1.00 93.50 175 GLY A CA 1
ATOM 1302 C C . GLY A 1 175 ? 33.895 -6.248 -44.353 1.00 93.50 175 GLY A C 1
ATOM 1303 O O . GLY A 1 175 ? 32.961 -6.830 -43.817 1.00 93.50 175 GLY A O 1
ATOM 1304 N N . LEU A 1 176 ? 33.730 -5.331 -45.306 1.00 95.25 176 LEU A N 1
ATOM 1305 C CA . LEU A 1 176 ? 32.439 -4.901 -45.848 1.00 95.25 176 LEU A CA 1
ATOM 1306 C C . LEU A 1 176 ? 32.534 -4.764 -47.368 1.00 95.25 176 LEU A C 1
ATOM 1308 O O . LEU A 1 176 ? 33.472 -4.148 -47.875 1.00 95.25 176 LEU A O 1
ATOM 1312 N N . VAL A 1 177 ? 31.540 -5.264 -48.097 1.00 97.50 177 VAL A N 1
ATOM 1313 C CA . VAL A 1 177 ? 31.291 -4.870 -49.491 1.00 97.50 177 VAL A CA 1
ATOM 1314 C C . VAL A 1 177 ? 29.860 -4.374 -49.605 1.00 97.50 177 VAL A C 1
ATOM 1316 O O . VAL A 1 177 ? 28.943 -5.093 -49.229 1.00 97.50 177 VAL A O 1
ATOM 1319 N N . ALA A 1 178 ? 29.680 -3.172 -50.148 1.00 97.50 178 ALA A N 1
ATOM 1320 C CA . ALA A 1 178 ? 28.391 -2.513 -50.313 1.00 97.50 178 ALA A CA 1
ATOM 1321 C C . ALA A 1 178 ? 28.175 -2.084 -51.768 1.00 97.50 178 ALA A C 1
ATOM 1323 O O . ALA A 1 178 ? 29.092 -1.594 -52.432 1.00 97.50 178 ALA A O 1
ATOM 1324 N N . ALA A 1 179 ? 26.956 -2.257 -52.264 1.00 97.81 179 ALA A N 1
ATOM 1325 C CA . ALA A 1 179 ? 26.520 -1.851 -53.588 1.00 97.81 179 ALA A CA 1
ATOM 1326 C C . ALA A 1 179 ? 25.212 -1.057 -53.492 1.00 97.81 179 ALA A C 1
ATOM 1328 O O . ALA A 1 179 ? 24.247 -1.490 -52.862 1.00 97.81 179 ALA A O 1
ATOM 1329 N N . ASN A 1 180 ? 25.162 0.090 -54.164 1.00 97.75 180 ASN A N 1
ATOM 1330 C CA . ASN A 1 180 ? 23.985 0.950 -54.227 1.00 97.75 180 ASN A CA 1
ATOM 1331 C C . ASN A 1 180 ? 23.560 1.108 -55.685 1.00 97.75 180 ASN A C 1
ATOM 1333 O O . ASN A 1 180 ? 24.395 1.411 -56.539 1.00 97.75 180 ASN A O 1
ATOM 1337 N N . ILE A 1 181 ? 22.270 0.943 -55.968 1.00 97.81 181 ILE A N 1
ATOM 1338 C CA . ILE A 1 181 ? 21.680 1.202 -57.287 1.00 97.81 181 ILE A CA 1
ATOM 1339 C C . ILE A 1 181 ? 20.506 2.150 -57.091 1.00 97.81 181 ILE A C 1
ATOM 1341 O O . ILE A 1 181 ? 19.575 1.820 -56.357 1.00 97.81 181 ILE A O 1
ATOM 1345 N N . GLY A 1 182 ? 20.543 3.304 -57.753 1.00 96.31 182 GLY A N 1
ATOM 1346 C CA . GLY A 1 182 ? 19.556 4.358 -57.574 1.00 96.31 182 GLY A CA 1
ATOM 1347 C C . GLY A 1 182 ? 18.939 4.871 -58.861 1.00 96.31 182 GLY A C 1
ATOM 1348 O O . GLY A 1 182 ? 19.564 4.889 -59.918 1.00 96.31 182 GLY A O 1
ATOM 1349 N N . TYR A 1 183 ? 17.690 5.310 -58.760 1.00 95.94 183 TYR A N 1
ATOM 1350 C CA . TYR A 1 183 ? 17.015 6.103 -59.776 1.00 95.94 183 TYR A CA 1
ATOM 1351 C C . TYR A 1 183 ? 16.953 7.550 -59.309 1.00 95.94 183 TYR A C 1
ATOM 1353 O O . TYR A 1 183 ? 16.362 7.846 -58.270 1.00 95.94 183 TYR A O 1
ATOM 1361 N N . ARG A 1 184 ? 17.551 8.449 -60.086 1.00 92.12 184 ARG A N 1
ATOM 1362 C CA . ARG A 1 184 ? 17.585 9.885 -59.828 1.00 92.12 184 ARG A CA 1
ATOM 1363 C C . ARG A 1 184 ? 16.716 10.608 -60.843 1.00 92.12 184 ARG A C 1
ATOM 1365 O O . ARG A 1 184 ? 16.954 10.498 -62.039 1.00 92.12 184 ARG A O 1
ATOM 1372 N N . HIS A 1 185 ? 15.771 11.400 -60.367 1.00 90.06 185 HIS A N 1
ATOM 1373 C CA . HIS A 1 185 ? 15.011 12.345 -61.171 1.00 90.06 185 HIS A CA 1
ATOM 1374 C C . HIS A 1 185 ? 15.584 13.751 -61.008 1.00 90.06 185 HIS A C 1
ATOM 1376 O O . HIS A 1 185 ? 15.858 14.192 -59.889 1.00 90.06 185 HIS A O 1
ATOM 1382 N N . ALA A 1 186 ? 15.728 14.467 -62.118 1.00 83.88 186 ALA A N 1
ATOM 1383 C CA . ALA A 1 186 ? 16.090 15.878 -62.129 1.00 83.88 186 ALA A CA 1
ATOM 1384 C C . ALA A 1 186 ? 15.248 16.629 -63.173 1.00 83.88 186 ALA A C 1
ATOM 1386 O O . ALA A 1 186 ? 14.857 16.031 -64.180 1.00 83.88 186 ALA A O 1
ATOM 1387 N N . PRO A 1 187 ? 14.966 17.929 -62.963 1.00 80.06 187 PRO A N 1
ATOM 1388 C CA . PRO A 1 187 ? 14.238 18.726 -63.939 1.00 80.06 187 PRO A CA 1
ATOM 1389 C C . PRO A 1 187 ? 14.948 18.710 -65.291 1.00 80.06 187 PRO A C 1
ATOM 1391 O O . PRO A 1 187 ? 16.170 18.835 -65.365 1.00 80.06 187 PRO A O 1
ATOM 1394 N N . HIS A 1 188 ? 14.161 18.574 -66.353 1.00 75.44 188 HIS A N 1
ATOM 1395 C CA . HIS A 1 188 ? 14.685 18.502 -67.707 1.00 75.44 188 HIS A CA 1
ATOM 1396 C C . HIS A 1 188 ? 15.311 19.839 -68.124 1.00 75.44 188 HIS A C 1
ATOM 1398 O O . HIS A 1 188 ? 14.634 20.869 -68.130 1.00 75.44 188 HIS A O 1
ATOM 1404 N N . VAL A 1 189 ? 16.589 19.797 -68.501 1.00 68.25 189 VAL A N 1
ATOM 1405 C CA . VAL A 1 189 ? 17.313 20.916 -69.115 1.00 68.25 189 VAL A CA 1
ATOM 1406 C C . VAL A 1 189 ? 17.604 20.542 -70.563 1.00 68.25 189 VAL A C 1
ATOM 1408 O O . VAL A 1 189 ? 18.283 19.544 -70.805 1.00 68.25 189 VAL A O 1
ATOM 1411 N N . ASP A 1 190 ? 17.073 21.327 -71.502 1.00 65.94 190 ASP A N 1
ATOM 1412 C CA . ASP A 1 190 ? 17.340 21.206 -72.939 1.00 65.94 190 ASP A CA 1
ATOM 1413 C C . ASP A 1 190 ? 18.097 22.453 -73.396 1.00 65.94 190 ASP A C 1
ATOM 1415 O O . ASP A 1 190 ? 17.509 23.499 -73.665 1.00 65.94 190 ASP A O 1
ATOM 1419 N N . GLU A 1 191 ? 19.421 22.347 -73.427 1.00 60.59 191 GLU A N 1
ATOM 1420 C CA . GLU A 1 191 ? 20.301 23.379 -73.966 1.00 60.59 191 GLU A CA 1
ATOM 1421 C C . GLU A 1 191 ? 21.204 22.766 -75.029 1.00 60.59 191 GLU A C 1
ATOM 1423 O O . GLU A 1 191 ? 21.435 21.562 -75.036 1.00 60.59 191 GLU A O 1
ATOM 1428 N N . SER A 1 192 ? 21.685 23.591 -75.959 1.00 53.66 192 SER A N 1
ATOM 1429 C CA . SER A 1 192 ? 22.312 23.242 -77.251 1.00 53.66 192 SER A CA 1
ATOM 1430 C C . SER A 1 192 ? 23.565 22.322 -77.210 1.00 53.66 192 SER A C 1
ATOM 1432 O O . SER A 1 192 ? 24.636 22.719 -77.662 1.00 53.66 192 SER A O 1
ATOM 1434 N N . ASN A 1 193 ? 23.388 21.084 -76.706 1.00 50.16 193 ASN A N 1
ATOM 1435 C CA . ASN A 1 193 ? 24.245 19.878 -76.583 1.00 50.16 193 ASN A CA 1
ATOM 1436 C C . ASN A 1 193 ? 24.188 19.184 -75.193 1.00 50.16 193 ASN A C 1
ATOM 1438 O O . ASN A 1 193 ? 24.966 18.263 -74.935 1.00 50.16 193 ASN A O 1
ATOM 1442 N N . LEU A 1 194 ? 23.257 19.570 -74.319 1.00 55.06 194 LEU A N 1
ATOM 1443 C CA . LEU A 1 194 ? 23.041 19.018 -72.983 1.00 55.06 194 LEU A CA 1
ATOM 1444 C C . LEU A 1 194 ? 21.547 18.690 -72.811 1.00 55.06 194 LEU A C 1
ATOM 1446 O O . LEU A 1 194 ? 20.721 19.591 -72.731 1.00 55.06 194 LEU A O 1
ATOM 1450 N N . ASP A 1 195 ? 21.220 17.395 -72.784 1.00 62.00 195 ASP A N 1
ATOM 1451 C CA . ASP A 1 195 ? 19.876 16.868 -72.503 1.00 62.00 195 ASP A CA 1
ATOM 1452 C C . ASP A 1 195 ? 19.982 16.037 -71.226 1.00 62.00 195 ASP A C 1
ATOM 1454 O O . ASP A 1 195 ? 20.316 14.851 -71.265 1.00 62.00 195 ASP A O 1
ATOM 1458 N N . LEU A 1 196 ? 19.828 16.704 -70.083 1.00 63.59 196 LEU A N 1
ATOM 1459 C CA . LEU A 1 196 ? 19.867 16.040 -68.788 1.00 63.59 196 LEU A CA 1
ATOM 1460 C C . LEU A 1 196 ? 18.445 15.793 -68.307 1.00 63.59 196 LEU A C 1
ATOM 1462 O O . LEU A 1 196 ? 17.617 16.704 -68.225 1.00 63.59 196 LEU A O 1
ATOM 1466 N N . LYS A 1 197 ? 18.183 14.517 -68.040 1.00 70.69 197 LYS A N 1
ATOM 1467 C CA . LYS A 1 197 ? 16.912 13.963 -67.584 1.00 70.69 197 LYS A CA 1
ATOM 1468 C C . LYS A 1 197 ? 17.180 13.139 -66.327 1.00 70.69 197 LYS A C 1
ATOM 1470 O O . LYS A 1 197 ? 18.105 13.411 -65.562 1.00 70.69 197 LYS A O 1
ATOM 1475 N N . ASP A 1 198 ? 16.373 12.113 -66.141 1.00 87.19 198 ASP A N 1
ATOM 1476 C CA . ASP A 1 198 ? 16.567 11.097 -65.129 1.00 87.19 198 ASP A CA 1
ATOM 1477 C C . ASP A 1 198 ? 17.885 10.350 -65.355 1.00 87.19 198 ASP A C 1
ATOM 1479 O O . ASP A 1 198 ? 18.417 10.288 -66.468 1.00 87.19 198 ASP A O 1
ATOM 1483 N N . ALA A 1 199 ? 18.402 9.743 -64.297 1.00 88.81 199 ALA A N 1
ATOM 1484 C CA . ALA A 1 199 ? 19.646 9.002 -64.330 1.00 88.81 199 ALA A CA 1
ATOM 1485 C C . ALA A 1 199 ? 19.572 7.740 -63.472 1.00 88.81 199 ALA A C 1
ATOM 1487 O O . ALA A 1 199 ? 18.889 7.702 -62.449 1.00 88.81 199 ALA A O 1
ATOM 1488 N N . LEU A 1 200 ? 20.315 6.714 -63.874 1.00 92.69 200 LEU A N 1
ATOM 1489 C CA . LEU A 1 200 ? 20.604 5.555 -63.038 1.00 92.69 200 LEU A CA 1
ATOM 1490 C C . LEU A 1 200 ? 21.946 5.784 -62.333 1.00 92.69 200 LEU A C 1
ATOM 1492 O O . LEU A 1 200 ? 22.972 5.917 -62.998 1.00 92.69 200 LEU A O 1
ATOM 1496 N N . THR A 1 201 ? 21.961 5.830 -61.007 1.00 93.50 201 THR A N 1
ATOM 1497 C CA . THR A 1 201 ? 23.184 5.928 -60.202 1.00 93.50 201 THR A CA 1
ATOM 1498 C C . THR A 1 201 ? 23.620 4.550 -59.730 1.00 93.50 201 THR A C 1
ATOM 1500 O O . THR A 1 201 ? 22.798 3.671 -59.467 1.00 93.50 201 THR A O 1
ATOM 1503 N N . TYR A 1 202 ? 24.929 4.338 -59.649 1.00 94.75 202 TYR A N 1
ATOM 1504 C CA . TYR A 1 202 ? 25.491 3.099 -59.132 1.00 94.75 202 TYR A CA 1
ATOM 1505 C C . TYR A 1 202 ? 26.771 3.377 -58.349 1.00 94.75 202 TYR A C 1
ATOM 1507 O O . TYR A 1 202 ? 27.631 4.152 -58.777 1.00 94.75 202 TYR A O 1
ATOM 1515 N N . ARG A 1 203 ? 26.888 2.749 -57.181 1.00 96.31 203 ARG A N 1
ATOM 1516 C CA . ARG A 1 203 ? 28.048 2.864 -56.293 1.00 96.31 203 ARG A CA 1
ATOM 1517 C C . ARG A 1 203 ? 28.445 1.474 -55.813 1.00 96.31 203 ARG A C 1
ATOM 1519 O O . ARG A 1 203 ? 27.581 0.630 -55.589 1.00 96.31 203 ARG A O 1
ATOM 1526 N N . LEU A 1 204 ? 29.743 1.233 -55.704 1.00 97.56 204 LEU A N 1
ATOM 1527 C CA . LEU A 1 204 ? 30.308 -0.015 -55.203 1.00 97.56 204 LEU A CA 1
ATOM 1528 C C . LEU A 1 204 ? 31.478 0.331 -54.292 1.00 97.56 204 LEU A C 1
ATOM 1530 O O . LEU A 1 204 ? 32.431 0.959 -54.743 1.00 97.56 204 LEU A O 1
ATOM 1534 N N . GLY A 1 205 ? 31.415 -0.088 -53.038 1.00 96.94 205 GLY A N 1
ATOM 1535 C CA . GLY A 1 205 ? 32.459 0.150 -52.055 1.00 96.94 205 GLY A CA 1
ATOM 1536 C C . GLY A 1 205 ? 32.903 -1.148 -51.400 1.00 96.94 205 GLY A C 1
ATOM 1537 O O . GLY A 1 205 ? 32.089 -2.024 -51.117 1.00 96.94 205 GLY A O 1
ATOM 1538 N N . ALA A 1 206 ? 34.202 -1.270 -51.158 1.00 97.69 206 ALA A N 1
ATOM 1539 C CA . ALA A 1 206 ? 34.783 -2.329 -50.349 1.00 97.69 206 ALA A CA 1
ATOM 1540 C C . ALA A 1 206 ? 35.635 -1.700 -49.247 1.00 97.69 206 ALA A C 1
ATOM 1542 O O . ALA A 1 206 ? 36.500 -0.872 -49.529 1.00 97.69 206 ALA A O 1
ATOM 1543 N N . GLY A 1 207 ? 35.391 -2.091 -48.002 1.00 97.00 207 GLY A N 1
ATOM 1544 C CA . GLY A 1 207 ? 36.114 -1.635 -46.823 1.00 97.00 207 GLY A CA 1
ATOM 1545 C C . GLY A 1 207 ? 36.747 -2.804 -46.080 1.00 97.00 207 GLY A C 1
ATOM 1546 O O . GLY A 1 207 ? 36.171 -3.889 -46.008 1.00 97.00 207 GLY A O 1
ATOM 1547 N N . TYR A 1 208 ? 37.939 -2.585 -45.530 1.00 96.88 208 TYR A N 1
ATOM 1548 C CA . TYR A 1 208 ? 38.590 -3.553 -44.658 1.00 96.88 208 TYR A CA 1
ATOM 1549 C C . TYR A 1 208 ? 39.305 -2.863 -43.497 1.00 96.88 208 TYR A C 1
ATOM 1551 O O . TYR A 1 208 ? 40.143 -1.978 -43.689 1.00 96.88 208 TYR A O 1
ATOM 1559 N N . GLN A 1 209 ? 38.991 -3.300 -42.285 1.00 96.00 209 GLN A N 1
ATOM 1560 C CA . GLN A 1 209 ? 39.561 -2.829 -41.038 1.00 96.00 209 GLN A CA 1
ATOM 1561 C C . GLN A 1 209 ? 40.792 -3.668 -40.666 1.00 96.00 209 GLN A C 1
ATOM 1563 O O . GLN A 1 209 ? 40.699 -4.856 -40.359 1.00 96.00 209 GLN A O 1
ATOM 1568 N N . PHE A 1 210 ? 41.976 -3.051 -40.708 1.00 93.44 210 PHE A N 1
ATOM 1569 C CA . PHE A 1 210 ? 43.237 -3.739 -40.407 1.00 93.44 210 PHE A CA 1
ATOM 1570 C C . PHE A 1 210 ? 43.480 -3.866 -38.904 1.00 93.44 210 PHE A C 1
ATOM 1572 O O . PHE A 1 210 ? 44.090 -4.838 -38.458 1.00 93.44 210 PHE A O 1
ATOM 1579 N N . THR A 1 211 ? 43.030 -2.870 -38.140 1.00 90.25 211 THR A N 1
ATOM 1580 C CA . THR A 1 211 ? 43.177 -2.776 -36.686 1.00 90.25 211 THR A CA 1
ATOM 1581 C C . THR A 1 211 ? 41.912 -2.184 -36.078 1.00 90.25 211 THR A C 1
ATOM 1583 O O . THR A 1 211 ? 41.120 -1.548 -36.770 1.00 90.25 211 THR A O 1
ATOM 1586 N N . ASP A 1 212 ? 41.746 -2.293 -34.764 1.00 84.62 212 ASP A N 1
ATOM 1587 C CA . ASP A 1 212 ? 40.605 -1.682 -34.063 1.00 84.62 212 ASP A CA 1
ATOM 1588 C C . ASP A 1 212 ? 40.594 -0.146 -34.197 1.00 84.62 212 ASP A C 1
ATOM 1590 O O . ASP A 1 212 ? 39.560 0.500 -34.062 1.00 84.62 212 ASP A O 1
ATOM 1594 N N . ALA A 1 213 ? 41.741 0.445 -34.548 1.00 87.12 213 ALA A N 1
ATOM 1595 C CA . ALA A 1 213 ? 41.910 1.876 -34.746 1.00 87.12 213 ALA A CA 1
ATOM 1596 C C . ALA A 1 213 ? 41.710 2.345 -36.198 1.00 87.12 213 ALA A C 1
ATOM 1598 O O . ALA A 1 213 ? 41.684 3.554 -36.417 1.00 87.12 213 ALA A O 1
ATOM 1599 N N . GLY A 1 214 ? 41.584 1.468 -37.202 1.00 92.56 214 GLY A N 1
ATOM 1600 C CA . GLY A 1 214 ? 41.385 1.937 -38.577 1.00 92.56 214 GLY A CA 1
ATOM 1601 C C . GLY A 1 214 ? 41.489 0.904 -39.698 1.00 92.56 214 GLY A C 1
ATOM 1602 O O . GLY A 1 214 ? 41.870 -0.255 -39.515 1.00 92.56 214 GLY A O 1
ATOM 1603 N N . GLY A 1 215 ? 41.161 1.367 -40.902 1.00 96.50 215 GLY A N 1
ATOM 1604 C CA . GLY A 1 215 ? 41.047 0.553 -42.107 1.00 96.50 215 GLY A CA 1
ATOM 1605 C C . GLY A 1 215 ? 41.233 1.338 -43.402 1.00 96.50 215 GLY A C 1
ATOM 1606 O O . GLY A 1 215 ? 41.449 2.552 -43.395 1.00 96.50 215 GLY A O 1
ATOM 1607 N N . ALA A 1 216 ? 41.142 0.626 -44.523 1.00 97.69 216 ALA A N 1
ATOM 1608 C CA . ALA A 1 216 ? 41.135 1.201 -45.865 1.00 97.69 216 ALA A CA 1
ATOM 1609 C C . ALA A 1 216 ? 39.827 0.893 -46.595 1.00 97.69 216 ALA A C 1
ATOM 1611 O O . ALA A 1 216 ? 39.121 -0.061 -46.266 1.00 97.69 216 ALA A O 1
ATOM 1612 N N . SER A 1 217 ? 39.545 1.692 -47.618 1.00 97.31 217 SER A N 1
ATOM 1613 C CA . SER A 1 217 ? 38.413 1.506 -48.512 1.00 97.31 217 SER A CA 1
ATOM 1614 C C . SER A 1 217 ? 38.775 1.784 -49.964 1.00 97.31 217 SER A C 1
ATOM 1616 O O . SER A 1 217 ? 39.703 2.537 -50.280 1.00 97.31 217 SER A O 1
ATOM 1618 N N . LEU A 1 218 ? 38.028 1.142 -50.853 1.00 98.12 218 LEU A N 1
ATOM 1619 C CA . LEU A 1 218 ? 38.046 1.370 -52.287 1.00 98.12 218 LEU A CA 1
ATOM 1620 C C . LEU A 1 218 ? 36.605 1.524 -52.762 1.00 98.12 218 LEU A C 1
ATOM 1622 O O . LEU A 1 218 ? 35.799 0.606 -52.619 1.00 98.12 218 LEU A O 1
ATOM 1626 N N . ASP A 1 219 ? 36.303 2.672 -53.347 1.00 96.94 219 ASP A N 1
ATOM 1627 C CA . ASP A 1 219 ? 34.968 3.059 -53.769 1.00 96.94 219 ASP A CA 1
ATOM 1628 C C . ASP A 1 219 ? 34.944 3.384 -55.267 1.00 96.94 219 ASP A C 1
ATOM 1630 O O . ASP A 1 219 ? 35.849 4.023 -55.805 1.00 96.94 219 ASP A O 1
ATOM 1634 N N . PHE A 1 220 ? 33.869 2.983 -55.935 1.00 95.94 220 PHE A N 1
ATOM 1635 C CA . PHE A 1 220 ? 33.533 3.343 -57.305 1.00 95.94 220 PHE A CA 1
ATOM 1636 C C . PHE A 1 220 ? 32.166 4.011 -57.312 1.00 95.94 220 PHE A C 1
ATOM 1638 O O . PHE A 1 220 ? 31.228 3.516 -56.68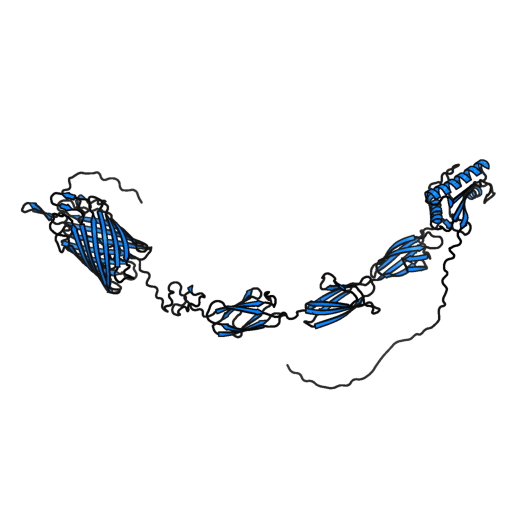6 1.00 95.94 220 PHE A O 1
ATOM 1645 N N . ALA A 1 221 ? 32.032 5.109 -58.046 1.00 94.25 221 ALA A N 1
ATOM 1646 C CA . ALA A 1 221 ? 30.763 5.809 -58.197 1.00 94.25 221 ALA A CA 1
ATOM 1647 C C . ALA A 1 221 ? 30.567 6.224 -59.649 1.00 94.25 221 ALA A C 1
ATOM 1649 O O . ALA A 1 221 ? 31.478 6.752 -60.288 1.00 94.25 221 ALA A O 1
ATOM 1650 N N . GLY A 1 222 ? 29.370 6.002 -60.175 1.00 91.62 222 GLY A N 1
ATOM 1651 C CA . GLY A 1 222 ? 29.023 6.409 -61.523 1.00 91.62 222 GLY A CA 1
ATOM 1652 C C . GLY A 1 222 ? 27.541 6.686 -61.690 1.00 91.62 222 GLY A C 1
ATOM 1653 O O . GLY A 1 222 ? 26.711 6.389 -60.825 1.00 91.62 222 GLY A O 1
ATOM 1654 N N . ARG A 1 223 ? 27.222 7.294 -62.828 1.00 89.50 223 ARG A N 1
ATOM 1655 C CA . ARG A 1 223 ? 25.864 7.700 -63.170 1.00 89.50 223 ARG A CA 1
ATOM 1656 C C . ARG A 1 223 ? 25.640 7.569 -64.665 1.00 89.50 223 ARG A C 1
ATOM 1658 O O . ARG A 1 223 ? 26.431 8.062 -65.458 1.00 89.50 223 ARG A O 1
ATOM 1665 N N . TYR A 1 224 ? 24.547 6.929 -65.048 1.00 87.94 224 TYR A N 1
ATOM 1666 C CA . TYR A 1 224 ? 24.082 6.835 -66.423 1.00 87.94 224 TYR A CA 1
ATOM 1667 C C . TYR A 1 224 ? 22.905 7.787 -66.635 1.00 87.94 224 TYR A C 1
ATOM 1669 O O . TYR A 1 224 ? 21.793 7.512 -66.192 1.00 87.94 224 TYR A O 1
ATOM 1677 N N . ASP A 1 225 ? 23.165 8.912 -67.297 1.00 81.62 225 ASP A N 1
ATOM 1678 C CA . ASP A 1 225 ? 22.166 9.939 -67.606 1.00 81.62 225 ASP A CA 1
ATOM 1679 C C . ASP A 1 225 ? 21.346 9.547 -68.854 1.00 81.62 225 ASP A C 1
ATOM 1681 O O . ASP A 1 225 ? 21.897 9.394 -69.951 1.00 81.62 225 ASP A O 1
ATOM 1685 N N . TYR A 1 226 ? 20.023 9.385 -68.717 1.00 79.00 226 TYR A N 1
ATOM 1686 C CA . TYR A 1 226 ? 19.155 8.985 -69.829 1.00 79.00 226 TYR A CA 1
ATOM 1687 C C . TYR A 1 226 ? 19.050 10.097 -70.878 1.00 79.00 226 TYR A C 1
ATOM 1689 O O . TYR A 1 226 ? 18.651 11.218 -70.583 1.00 79.00 226 TYR A O 1
ATOM 1697 N N . GLY A 1 227 ? 19.341 9.771 -72.139 1.00 66.31 227 GLY A N 1
ATOM 1698 C CA . GLY A 1 227 ? 19.203 10.717 -73.252 1.00 66.31 227 GLY A CA 1
ATOM 1699 C C . GLY A 1 227 ? 20.330 11.748 -73.374 1.00 66.31 227 GLY A C 1
ATOM 1700 O O . GLY A 1 227 ? 20.265 12.582 -74.275 1.00 66.31 227 GLY A O 1
ATOM 1701 N N . SER A 1 228 ? 21.376 11.661 -72.542 1.00 65.50 228 SER A N 1
ATOM 1702 C CA . SER A 1 228 ? 22.527 12.562 -72.622 1.00 65.50 228 SER A CA 1
ATOM 1703 C C . SER A 1 228 ? 23.211 12.490 -73.993 1.00 65.50 228 SER A C 1
ATOM 1705 O O . SER A 1 228 ? 23.548 11.413 -74.489 1.00 65.50 228 SER A O 1
ATOM 1707 N N . LYS A 1 229 ? 23.422 13.662 -74.606 1.00 58.12 229 LYS A N 1
ATOM 1708 C CA . LYS A 1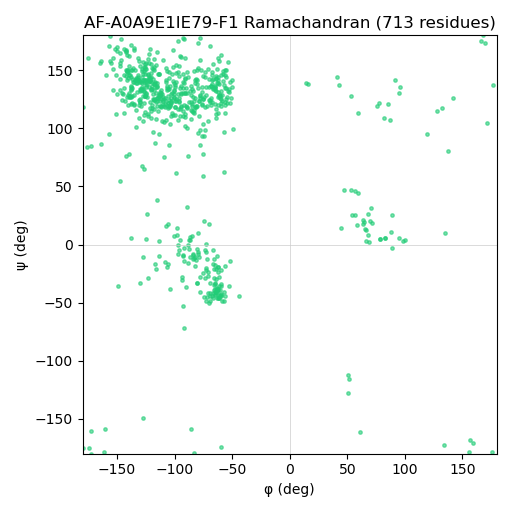 229 ? 24.155 13.842 -75.874 1.00 58.12 229 LYS A CA 1
ATOM 1709 C C . LYS A 1 229 ? 25.651 14.117 -75.667 1.00 58.12 229 LYS A C 1
ATOM 1711 O O . LYS A 1 229 ? 26.379 14.245 -76.650 1.00 58.12 229 LYS A O 1
ATOM 1716 N N . MET A 1 230 ? 26.106 14.227 -74.416 1.00 59.91 230 MET A N 1
ATOM 1717 C CA . MET A 1 230 ? 27.518 14.420 -74.083 1.00 59.91 230 MET A CA 1
ATOM 1718 C C . MET A 1 230 ? 28.300 13.101 -74.151 1.00 59.91 230 MET A C 1
ATOM 1720 O O . MET A 1 230 ? 27.750 12.020 -73.949 1.00 59.91 230 MET A O 1
ATOM 1724 N N . GLU A 1 231 ? 29.601 13.187 -74.436 1.00 58.50 231 GLU A N 1
ATOM 1725 C CA . GLU A 1 231 ? 30.477 12.014 -74.452 1.00 58.50 231 GLU A CA 1
ATOM 1726 C C . GLU A 1 231 ? 30.665 11.450 -73.037 1.00 58.50 231 GLU A C 1
ATOM 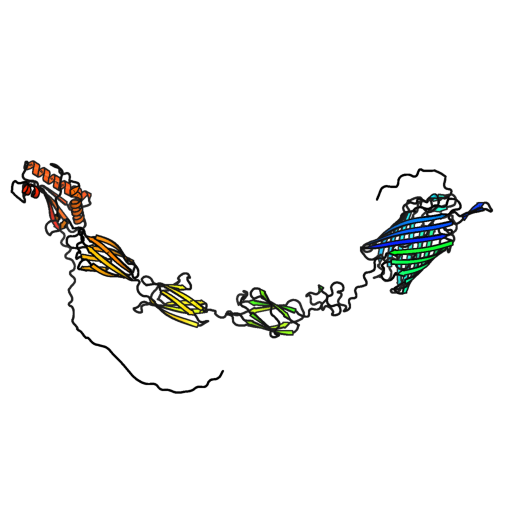1728 O O . GLU A 1 231 ? 31.214 12.122 -72.167 1.00 58.50 231 GLU A O 1
ATOM 1733 N N . GLY A 1 232 ? 30.272 10.185 -72.862 1.00 68.62 232 GLY A N 1
ATOM 1734 C CA . GLY A 1 232 ? 30.711 9.310 -71.775 1.00 68.62 232 GLY A CA 1
ATOM 1735 C C . GLY A 1 232 ? 29.847 9.312 -70.509 1.00 68.62 232 GLY A C 1
ATOM 1736 O O . GLY A 1 232 ? 29.342 10.328 -70.044 1.00 68.62 232 GLY A O 1
ATOM 1737 N N . THR A 1 233 ? 29.696 8.121 -69.931 1.00 82.56 233 THR A N 1
ATOM 1738 C CA . THR A 1 233 ? 29.072 7.889 -68.621 1.00 82.56 233 THR A CA 1
ATOM 1739 C C . THR A 1 233 ? 30.099 8.189 -67.530 1.00 82.56 233 THR A C 1
ATOM 1741 O O . THR A 1 233 ? 31.138 7.521 -67.546 1.00 82.56 233 THR A O 1
ATOM 1744 N N . PRO A 1 234 ? 29.877 9.153 -66.615 1.00 86.75 234 PRO A N 1
ATOM 1745 C CA . PRO A 1 234 ? 30.813 9.437 -65.530 1.00 86.75 234 PRO A CA 1
ATOM 1746 C C . PRO A 1 234 ? 31.011 8.211 -64.632 1.00 86.75 234 PRO A C 1
ATOM 1748 O O . PRO A 1 234 ? 30.050 7.593 -64.170 1.00 86.75 234 PRO A O 1
ATOM 1751 N N . LEU A 1 235 ? 32.274 7.859 -64.406 1.00 91.06 235 LEU A N 1
ATOM 1752 C CA . LEU A 1 235 ? 32.718 6.780 -63.536 1.00 91.06 235 LEU A CA 1
ATOM 1753 C C . LEU A 1 235 ? 33.999 7.225 -62.840 1.00 91.06 235 LEU A C 1
ATOM 1755 O O . LEU A 1 235 ? 34.988 7.550 -63.494 1.00 91.06 235 LEU A O 1
ATOM 1759 N N . GLU A 1 236 ? 33.989 7.199 -61.518 1.00 92.81 236 GLU A N 1
ATOM 1760 C CA . GLU A 1 236 ? 35.103 7.576 -60.656 1.00 92.81 236 GLU A CA 1
ATOM 1761 C C . GLU A 1 236 ? 35.530 6.403 -59.781 1.00 92.81 236 GLU A C 1
ATOM 1763 O O . GLU A 1 236 ? 34.716 5.548 -59.425 1.00 92.81 236 GLU A O 1
ATOM 1768 N N . VAL A 1 237 ? 36.809 6.405 -59.407 1.00 96.00 237 VAL A N 1
ATOM 1769 C CA . VAL A 1 237 ? 37.363 5.545 -58.360 1.00 96.00 237 VAL A CA 1
ATOM 1770 C C . VAL A 1 237 ? 38.003 6.404 -57.274 1.00 96.00 237 VAL A C 1
ATOM 1772 O O . VAL A 1 237 ? 38.639 7.420 -57.568 1.00 96.00 237 VAL A O 1
ATOM 1775 N N . LEU A 1 238 ? 37.855 5.983 -56.023 1.00 96.31 238 LEU A N 1
ATOM 1776 C CA . LEU A 1 238 ? 38.405 6.627 -54.839 1.00 96.31 238 LEU A CA 1
ATOM 1777 C C . LEU A 1 238 ? 39.027 5.561 -53.937 1.00 96.31 238 LEU A C 1
ATOM 1779 O O . LEU A 1 238 ? 38.349 4.639 -53.495 1.00 96.31 238 LEU A O 1
ATOM 1783 N N . GLY A 1 239 ? 40.321 5.692 -53.662 1.00 97.88 239 GLY A N 1
ATOM 1784 C CA . GLY A 1 239 ? 41.002 4.907 -52.637 1.00 97.88 239 GLY A CA 1
ATOM 1785 C C . GLY A 1 2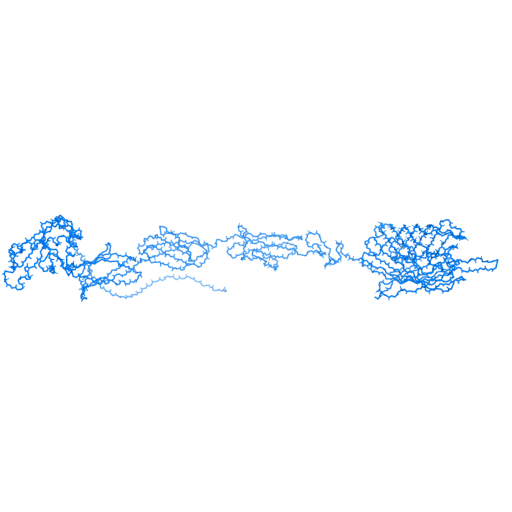39 ? 41.169 5.746 -51.379 1.00 97.88 239 GLY A C 1
ATOM 1786 O O . GLY A 1 239 ? 41.606 6.898 -51.455 1.00 97.88 239 GLY A O 1
ATOM 1787 N N . GLY A 1 240 ? 40.842 5.191 -50.221 1.00 96.62 240 GLY A N 1
ATOM 1788 C CA . GLY A 1 240 ? 40.927 5.926 -48.970 1.00 96.62 240 GLY A CA 1
ATOM 1789 C C . GLY A 1 240 ? 40.983 5.039 -47.742 1.00 96.62 240 GLY A C 1
ATOM 1790 O O . GLY A 1 240 ? 41.389 3.878 -47.799 1.00 96.62 240 GLY A O 1
ATOM 1791 N N . GLY A 1 241 ? 40.621 5.621 -46.609 1.00 95.62 241 GLY A N 1
ATOM 1792 C CA . GLY A 1 241 ? 40.571 4.920 -45.343 1.00 95.62 241 GLY A CA 1
ATOM 1793 C C . GLY A 1 241 ? 39.964 5.754 -44.233 1.00 95.62 241 GLY A C 1
ATOM 1794 O O . GLY A 1 241 ? 39.552 6.905 -44.419 1.00 95.62 241 GLY A O 1
ATOM 1795 N N . PHE A 1 242 ? 39.913 5.131 -43.066 1.00 95.31 242 PHE A N 1
ATOM 1796 C CA . PHE A 1 242 ? 39.328 5.685 -41.859 1.00 95.31 242 PHE A CA 1
ATOM 1797 C C . PHE A 1 242 ? 40.179 5.318 -40.645 1.00 95.31 242 PHE A C 1
ATOM 1799 O O . PHE A 1 242 ? 40.801 4.255 -40.605 1.00 95.31 242 PHE A O 1
ATOM 1806 N N . ALA A 1 243 ? 40.204 6.203 -39.656 1.00 94.88 243 ALA A N 1
ATOM 1807 C CA . ALA A 1 243 ? 40.908 6.012 -38.401 1.00 94.88 243 ALA A CA 1
ATOM 1808 C C . ALA A 1 243 ? 40.052 6.505 -37.230 1.00 94.88 243 ALA A C 1
ATOM 1810 O O . ALA A 1 243 ? 39.601 7.653 -37.215 1.00 94.88 243 ALA A O 1
ATOM 1811 N N . TYR A 1 244 ? 39.854 5.640 -36.243 1.00 92.19 244 TYR A N 1
ATOM 1812 C CA . TYR A 1 244 ? 39.202 5.952 -34.980 1.00 92.19 244 TYR A CA 1
ATOM 1813 C C . TYR A 1 244 ? 40.193 6.666 -34.062 1.00 92.19 244 TYR A C 1
ATOM 1815 O O . TYR A 1 244 ? 41.281 6.158 -33.782 1.00 92.19 244 TYR A O 1
ATOM 1823 N N . LEU A 1 245 ? 39.838 7.863 -33.591 1.00 91.19 245 LEU A N 1
ATOM 1824 C CA . LEU A 1 245 ? 40.682 8.593 -32.652 1.00 91.19 245 LEU A CA 1
ATOM 1825 C C . LEU A 1 245 ? 40.567 7.960 -31.258 1.00 91.19 245 LEU A C 1
ATOM 1827 O O . LEU A 1 245 ? 39.471 7.812 -30.715 1.00 91.19 245 LEU A O 1
ATOM 1831 N N . ALA A 1 246 ? 41.713 7.595 -30.676 1.00 84.81 246 ALA A N 1
ATOM 1832 C CA . ALA A 1 246 ? 41.776 6.952 -29.366 1.00 84.81 246 ALA A CA 1
ATOM 1833 C C . ALA A 1 246 ? 41.013 7.765 -28.307 1.00 84.81 246 ALA A C 1
ATOM 1835 O O . ALA A 1 246 ? 41.164 8.985 -28.224 1.00 84.81 246 ALA A O 1
ATOM 1836 N N . ASN A 1 247 ? 40.198 7.081 -27.498 1.00 82.81 247 ASN A N 1
ATOM 1837 C CA . ASN A 1 247 ? 39.385 7.682 -26.430 1.00 82.81 247 ASN A CA 1
ATOM 1838 C C . ASN A 1 247 ? 38.463 8.831 -26.884 1.00 82.81 247 ASN A C 1
ATOM 1840 O O . ASN A 1 247 ? 38.082 9.676 -26.079 1.00 82.81 247 ASN A O 1
ATOM 1844 N N . SER A 1 248 ? 38.081 8.856 -28.163 1.00 87.81 248 SER A N 1
ATOM 1845 C CA . SER A 1 248 ? 37.179 9.854 -28.730 1.00 87.81 248 SER A CA 1
ATOM 1846 C C . SER A 1 248 ? 36.039 9.196 -29.531 1.00 87.81 248 SER A C 1
ATOM 1848 O O . SER A 1 248 ? 36.209 8.075 -30.018 1.00 87.81 248 SER A O 1
ATOM 1850 N N . PRO A 1 249 ? 34.867 9.848 -29.668 1.00 89.62 249 PRO A N 1
ATOM 1851 C CA . PRO A 1 249 ? 33.808 9.475 -30.619 1.00 89.62 249 PRO A CA 1
ATOM 1852 C C . PRO A 1 249 ? 34.091 9.967 -32.053 1.00 89.62 249 PRO A C 1
ATOM 1854 O O . PRO A 1 249 ? 33.216 9.954 -32.915 1.00 89.62 249 PRO A O 1
ATOM 1857 N N . LEU A 1 250 ? 35.299 10.473 -32.308 1.00 93.75 250 LEU A N 1
ATOM 1858 C CA . LEU A 1 250 ? 35.674 11.056 -33.588 1.00 93.75 250 LEU A CA 1
ATOM 1859 C C . LEU A 1 250 ? 36.361 10.036 -34.503 1.00 93.75 250 LEU A C 1
ATOM 1861 O O . LEU A 1 250 ? 37.268 9.310 -34.089 1.00 93.75 250 LEU A O 1
ATOM 1865 N N . VAL A 1 251 ? 35.973 10.052 -35.774 1.00 94.44 251 VAL A N 1
ATOM 1866 C CA . VAL A 1 251 ? 36.548 9.254 -36.857 1.00 94.44 251 VAL A CA 1
ATOM 1867 C C . VAL A 1 251 ? 37.117 10.201 -37.904 1.00 94.44 251 VAL A C 1
ATOM 1869 O O . VAL A 1 251 ? 36.419 11.076 -38.419 1.00 94.44 251 VAL A O 1
ATOM 1872 N N . LEU A 1 252 ? 38.394 10.031 -38.230 1.00 96.38 252 LEU A N 1
ATOM 1873 C CA . LEU A 1 252 ? 39.021 10.714 -39.353 1.00 96.38 252 LEU A CA 1
ATOM 1874 C C . LEU A 1 252 ? 38.881 9.839 -40.596 1.00 96.38 252 LEU A C 1
ATOM 1876 O O . LEU A 1 252 ? 39.227 8.662 -40.558 1.00 96.38 252 LEU A O 1
ATOM 1880 N N . ARG A 1 253 ? 38.416 10.406 -41.706 1.00 96.50 253 ARG A N 1
ATOM 1881 C CA . ARG A 1 253 ? 38.329 9.716 -42.998 1.00 96.50 253 ARG A CA 1
ATOM 1882 C C . ARG A 1 253 ? 39.020 10.523 -44.074 1.00 96.50 253 ARG A C 1
ATOM 1884 O O . ARG A 1 253 ? 39.007 11.748 -44.034 1.00 96.50 253 ARG A O 1
ATOM 1891 N N . GLY A 1 254 ? 39.584 9.857 -45.067 1.00 96.25 254 GLY A N 1
ATOM 1892 C CA . GLY A 1 254 ? 40.175 10.558 -46.196 1.00 96.25 254 GLY A CA 1
ATOM 1893 C C . GLY A 1 254 ? 40.432 9.645 -47.373 1.00 96.25 254 GLY A C 1
ATOM 1894 O O . GLY A 1 254 ? 40.567 8.434 -47.215 1.00 96.25 254 GLY A O 1
ATOM 1895 N N . GLY A 1 255 ? 40.494 10.232 -48.561 1.00 96.56 255 GLY A N 1
ATOM 1896 C CA . GLY A 1 255 ? 40.702 9.482 -49.789 1.00 96.56 255 GLY A CA 1
ATOM 1897 C C . GLY A 1 255 ? 41.130 10.360 -50.951 1.00 96.56 255 GLY A C 1
ATOM 1898 O O . GLY A 1 255 ? 40.899 11.571 -50.958 1.00 96.56 255 GLY A O 1
ATOM 1899 N N . LEU A 1 256 ? 41.757 9.722 -51.935 1.00 97.25 256 LEU A N 1
ATOM 1900 C CA . LEU A 1 256 ? 42.198 10.317 -53.189 1.00 97.25 256 LEU A CA 1
ATOM 1901 C C . LEU A 1 256 ? 41.608 9.521 -54.353 1.00 97.25 256 LEU A C 1
ATOM 1903 O O . LEU A 1 256 ? 41.530 8.292 -54.304 1.00 97.25 256 LEU A O 1
ATOM 1907 N N . GLY A 1 257 ? 41.170 10.218 -55.394 1.00 95.06 257 GLY A N 1
ATOM 1908 C CA . GLY A 1 257 ? 40.417 9.611 -56.483 1.00 95.06 257 GLY A CA 1
ATOM 1909 C C . GLY A 1 257 ? 40.622 10.292 -57.825 1.00 95.06 257 GLY A C 1
ATOM 1910 O O . GLY A 1 257 ? 41.229 11.360 -57.927 1.00 95.06 257 GLY A O 1
ATOM 1911 N N . THR A 1 258 ? 40.116 9.644 -58.869 1.00 93.56 258 THR A N 1
ATOM 1912 C CA . THR A 1 258 ? 40.201 10.102 -60.258 1.00 93.56 258 THR A CA 1
ATOM 1913 C C . THR A 1 258 ? 39.038 9.540 -61.078 1.00 93.56 258 THR A C 1
ATOM 1915 O O . THR A 1 258 ? 38.517 8.460 -60.781 1.00 93.56 258 THR A O 1
ATOM 1918 N N . GLY A 1 259 ? 38.621 10.266 -62.113 1.00 91.44 259 GLY A N 1
ATOM 1919 C CA . GLY A 1 259 ? 37.681 9.780 -63.115 1.00 91.44 259 GLY A CA 1
ATOM 1920 C C . GLY A 1 259 ? 38.307 8.694 -63.994 1.00 91.44 259 GLY A C 1
ATOM 1921 O O . GLY A 1 259 ? 39.336 8.909 -64.634 1.00 91.44 259 GLY A O 1
ATOM 1922 N N . LEU A 1 260 ? 37.668 7.526 -64.056 1.00 90.81 260 LEU A N 1
ATOM 1923 C CA . LEU A 1 260 ? 38.013 6.434 -64.971 1.00 90.81 260 LEU A CA 1
ATOM 1924 C C . LEU A 1 260 ? 37.497 6.688 -66.391 1.00 90.81 260 LEU A C 1
ATOM 1926 O O . LEU A 1 260 ? 38.080 6.215 -67.367 1.00 90.81 260 LEU A O 1
ATOM 1930 N N . THR A 1 261 ? 36.409 7.440 -66.511 1.00 87.75 261 THR A N 1
ATOM 1931 C CA . THR A 1 261 ? 35.834 7.885 -67.780 1.00 87.75 261 THR A CA 1
ATOM 1932 C C . THR A 1 261 ? 35.758 9.407 -67.813 1.00 87.75 261 THR A C 1
ATOM 1934 O O . THR A 1 261 ? 35.880 10.092 -66.798 1.00 87.75 261 THR A O 1
ATOM 1937 N N . ARG A 1 262 ? 35.572 9.957 -69.013 1.00 77.69 262 ARG A N 1
ATOM 1938 C CA . ARG A 1 262 ? 35.286 11.378 -69.202 1.00 77.69 262 ARG A CA 1
ATOM 1939 C C . ARG A 1 262 ? 33.779 11.496 -69.351 1.00 77.69 262 ARG A C 1
ATOM 1941 O O . ARG A 1 262 ? 33.257 11.044 -70.358 1.00 77.69 262 ARG A O 1
ATOM 1948 N N . GLY A 1 263 ? 33.118 12.016 -68.328 1.00 76.56 263 GLY A N 1
ATOM 1949 C CA . GLY A 1 263 ? 31.685 12.285 -68.286 1.00 76.56 263 GLY A CA 1
ATOM 1950 C C . GLY A 1 263 ? 31.427 13.475 -67.365 1.00 76.56 263 GLY A C 1
ATOM 1951 O O . GLY A 1 263 ? 32.321 13.900 -66.629 1.00 76.56 263 GLY A O 1
ATOM 1952 N N . VAL A 1 264 ? 30.224 14.042 -67.420 1.00 77.44 264 VAL A N 1
ATOM 1953 C CA . VAL A 1 264 ? 29.850 15.204 -66.597 1.00 77.44 264 VAL A CA 1
ATOM 1954 C C . VAL A 1 264 ? 29.996 14.866 -65.113 1.00 77.44 264 VAL A C 1
ATOM 1956 O O . VAL A 1 264 ? 29.382 13.918 -64.631 1.00 77.44 264 VAL A O 1
ATOM 1959 N N . GLY A 1 265 ? 30.799 15.650 -64.397 1.00 79.75 265 GLY A N 1
ATOM 1960 C CA . GLY A 1 265 ? 31.022 15.497 -62.963 1.00 79.75 265 GLY A CA 1
ATOM 1961 C C . GLY A 1 265 ? 32.152 14.553 -62.569 1.00 79.75 265 GLY A C 1
ATOM 1962 O O . GLY A 1 265 ? 32.453 14.485 -61.380 1.00 79.75 265 GLY A O 1
ATOM 1963 N N . SER A 1 266 ? 32.810 13.886 -63.529 1.00 87.31 266 SER A N 1
ATOM 1964 C CA . SER A 1 266 ? 34.017 13.085 -63.285 1.00 87.31 266 SER A CA 1
ATOM 1965 C C . SER A 1 266 ? 35.276 13.958 -63.332 1.00 87.31 266 SER A C 1
ATOM 1967 O O . SER A 1 266 ? 35.686 14.374 -64.419 1.00 87.31 266 SER A O 1
ATOM 1969 N N . PRO A 1 267 ? 35.928 14.228 -62.189 1.00 88.69 267 PRO A N 1
ATOM 1970 C CA . PRO A 1 267 ? 37.110 15.067 -62.138 1.00 88.69 267 PRO A CA 1
ATOM 1971 C C . PRO A 1 267 ? 38.358 14.312 -62.604 1.00 88.69 267 PRO A C 1
ATOM 1973 O O . PRO A 1 267 ? 38.456 13.086 -62.516 1.00 88.69 267 PRO A O 1
ATOM 1976 N N . VAL A 1 268 ? 39.377 15.065 -63.014 1.00 90.25 268 VAL A N 1
ATOM 1977 C CA . VAL A 1 268 ? 40.725 14.527 -63.250 1.00 90.25 268 VAL A CA 1
ATOM 1978 C C . VAL A 1 268 ? 41.330 14.034 -61.936 1.00 90.25 268 VAL A C 1
ATOM 1980 O O . VAL A 1 268 ? 41.987 12.994 -61.895 1.00 90.25 268 VAL A O 1
ATOM 1983 N N . PHE A 1 269 ? 41.082 14.765 -60.850 1.00 92.69 269 PHE A N 1
ATOM 1984 C CA . PHE A 1 269 ? 41.568 14.440 -59.517 1.00 92.69 269 PHE A CA 1
ATOM 1985 C C . PHE A 1 269 ? 40.573 14.882 -58.447 1.00 92.69 269 PHE A C 1
ATOM 1987 O O . PHE A 1 269 ? 39.980 15.958 -58.550 1.00 92.69 269 PHE A O 1
ATOM 1994 N N . ARG A 1 270 ? 40.439 14.068 -57.399 1.00 93.50 270 ARG A N 1
ATOM 1995 C CA . ARG A 1 270 ? 39.655 14.367 -56.203 1.00 93.50 270 ARG A CA 1
ATOM 1996 C C . ARG A 1 270 ? 40.453 14.043 -54.948 1.00 93.50 270 ARG A C 1
ATOM 1998 O O . ARG A 1 270 ? 41.087 12.995 -54.871 1.00 93.50 270 ARG A O 1
ATOM 2005 N N . ALA A 1 271 ? 40.353 14.907 -53.948 1.00 95.75 271 ALA A N 1
ATOM 2006 C CA . ALA A 1 271 ? 40.810 14.641 -52.592 1.00 95.75 271 ALA A CA 1
ATOM 2007 C C . ALA A 1 271 ? 39.684 14.939 -51.606 1.00 95.75 271 ALA A C 1
ATOM 2009 O O . ALA A 1 271 ? 38.989 15.945 -51.755 1.00 95.75 271 ALA A O 1
ATOM 2010 N N . ILE A 1 272 ? 39.519 14.082 -50.602 1.00 95.69 272 ILE A N 1
ATOM 2011 C CA . ILE A 1 272 ? 38.567 14.295 -49.513 1.00 95.69 272 ILE A CA 1
ATOM 2012 C C . ILE A 1 272 ? 39.229 14.052 -48.161 1.00 95.69 272 ILE A C 1
ATOM 2014 O O . ILE A 1 272 ? 40.055 13.150 -48.013 1.00 95.69 272 ILE A O 1
ATOM 2018 N N . LEU A 1 273 ? 38.831 14.847 -47.176 1.00 97.19 273 LEU A N 1
ATOM 2019 C CA . LEU A 1 273 ? 39.172 14.690 -45.769 1.00 97.19 273 LEU A CA 1
ATOM 2020 C C . LEU A 1 273 ? 37.916 14.981 -44.952 1.00 97.19 273 LEU A C 1
ATOM 2022 O O . LEU A 1 273 ? 37.319 16.037 -45.117 1.00 97.19 273 LEU A O 1
ATOM 2026 N N . ALA A 1 274 ? 37.515 14.076 -44.071 1.00 96.62 274 ALA A N 1
ATOM 2027 C CA . ALA A 1 274 ? 36.336 14.245 -43.241 1.00 96.62 274 ALA A CA 1
ATOM 2028 C C . ALA A 1 274 ? 36.640 13.972 -41.772 1.00 96.62 274 ALA A C 1
ATOM 2030 O O . ALA A 1 274 ? 37.357 13.027 -41.440 1.00 96.62 274 ALA A O 1
ATOM 2031 N N . LEU A 1 275 ? 36.052 14.789 -40.904 1.00 97.00 275 LEU A N 1
ATOM 2032 C CA . LEU A 1 275 ? 35.960 14.535 -39.476 1.00 97.00 275 LEU A CA 1
ATOM 2033 C C . LEU A 1 275 ? 34.509 14.185 -39.153 1.00 97.00 275 LEU A C 1
ATOM 2035 O O . LEU A 1 275 ? 33.604 14.990 -39.368 1.00 97.00 275 LEU A O 1
ATOM 2039 N N . GLU A 1 276 ? 34.298 12.978 -38.655 1.00 95.25 276 GLU A N 1
ATOM 2040 C CA . GLU A 1 276 ? 32.991 12.432 -38.313 1.00 95.25 276 GLU A CA 1
ATOM 2041 C C . GLU A 1 276 ? 32.889 12.266 -36.800 1.00 95.25 276 GLU A C 1
ATOM 2043 O O . GLU A 1 276 ? 33.769 11.686 -36.175 1.00 95.25 276 GLU A O 1
ATOM 2048 N N . TYR A 1 277 ? 31.813 12.767 -36.212 1.00 94.12 277 TYR A N 1
ATOM 2049 C CA . TYR A 1 277 ? 31.348 12.374 -34.895 1.00 94.12 277 TYR A CA 1
ATOM 2050 C C . TYR A 1 277 ? 30.392 11.198 -35.061 1.00 94.12 277 TYR A C 1
ATOM 2052 O O . TYR A 1 277 ? 29.339 11.330 -35.697 1.00 94.12 277 TYR A O 1
ATOM 2060 N N . ARG A 1 278 ? 30.759 10.064 -34.468 1.00 85.50 278 ARG A N 1
ATOM 2061 C CA . ARG A 1 278 ? 29.937 8.863 -34.409 1.00 85.50 278 ARG A CA 1
ATOM 2062 C C . ARG A 1 278 ? 29.715 8.524 -32.944 1.00 85.50 278 ARG A C 1
ATOM 2064 O O . ARG A 1 278 ? 30.682 8.338 -32.204 1.00 85.50 278 ARG A O 1
ATOM 2071 N N . SER A 1 279 ? 28.451 8.448 -32.528 1.00 76.12 279 SER A N 1
ATOM 2072 C CA . SER A 1 279 ? 28.128 7.917 -31.205 1.00 76.12 279 SER A CA 1
ATOM 2073 C C . SER A 1 279 ? 28.768 6.539 -31.066 1.00 76.12 279 SER A C 1
ATOM 2075 O O . SER A 1 279 ? 28.708 5.732 -31.999 1.00 76.12 279 SER A O 1
ATOM 2077 N N . ARG A 1 280 ? 29.450 6.293 -29.946 1.00 64.12 280 ARG A N 1
ATOM 2078 C CA . ARG A 1 280 ? 30.031 4.976 -29.690 1.00 64.12 280 ARG A CA 1
ATOM 2079 C C . ARG A 1 280 ? 28.881 3.978 -29.580 1.00 64.12 280 ARG A C 1
ATOM 2081 O O . ARG A 1 280 ? 27.902 4.261 -28.895 1.00 64.12 280 ARG A O 1
ATOM 2088 N N . GLU A 1 281 ? 29.000 2.855 -30.284 1.00 58.88 281 GLU A N 1
ATOM 2089 C CA . GLU A 1 281 ? 28.269 1.641 -29.916 1.00 58.88 281 GLU A CA 1
ATOM 2090 C C . GLU A 1 281 ? 28.559 1.427 -28.420 1.00 58.88 281 GLU A C 1
ATOM 2092 O O . GLU A 1 281 ? 29.726 1.489 -28.016 1.00 58.88 281 GLU A O 1
ATOM 2097 N N . LYS A 1 282 ? 27.514 1.290 -27.593 1.00 46.19 282 LYS A N 1
ATOM 2098 C CA . LYS A 1 282 ? 27.677 0.717 -26.253 1.00 46.19 282 LYS A CA 1
ATOM 2099 C C . LYS A 1 282 ? 28.349 -0.635 -26.523 1.00 46.19 282 LYS A C 1
ATOM 2101 O O . LYS A 1 282 ? 27.867 -1.360 -27.395 1.00 46.19 282 LYS A O 1
ATOM 2106 N N . GLU A 1 283 ? 29.531 -0.885 -25.953 1.00 46.09 283 GLU A N 1
ATOM 2107 C CA . GLU A 1 283 ? 30.186 -2.189 -26.132 1.00 46.09 283 GLU A CA 1
ATOM 2108 C C . GLU A 1 283 ? 29.157 -3.277 -25.798 1.00 46.09 283 GLU A C 1
ATOM 2110 O O . GLU A 1 283 ? 28.346 -3.035 -24.900 1.00 46.09 283 GLU A O 1
ATOM 2115 N N . PRO A 1 284 ? 29.118 -4.409 -26.533 1.00 45.16 284 PRO A N 1
ATOM 2116 C CA . PRO A 1 284 ? 28.273 -5.514 -26.129 1.00 45.16 284 PRO A CA 1
ATOM 2117 C C . PRO A 1 284 ? 28.691 -5.860 -24.710 1.00 45.16 284 PRO A C 1
ATOM 2119 O O . PRO A 1 284 ? 29.836 -6.218 -24.434 1.00 45.16 284 PRO A O 1
ATOM 2122 N N . GLU A 1 285 ? 27.758 -5.601 -23.824 1.00 54.31 285 GLU A N 1
ATOM 2123 C CA . GLU A 1 285 ? 27.812 -5.915 -22.422 1.00 54.31 285 GLU A CA 1
ATOM 2124 C C . GLU A 1 285 ? 28.066 -7.435 -22.379 1.00 54.31 285 GLU A C 1
ATOM 2126 O O . GLU A 1 285 ? 27.402 -8.212 -23.072 1.00 54.31 285 GLU A O 1
ATOM 2131 N N . VAL A 1 286 ? 29.185 -7.834 -21.771 1.00 58.62 286 VAL A N 1
ATOM 2132 C CA . VAL A 1 286 ? 29.620 -9.233 -21.743 1.00 58.62 286 VAL A CA 1
ATOM 2133 C C . VAL A 1 286 ? 28.900 -9.871 -20.575 1.00 58.62 286 VAL A C 1
ATOM 2135 O O . VAL A 1 286 ? 29.181 -9.485 -19.449 1.00 58.62 286 VAL A O 1
ATOM 2138 N N . ASP A 1 287 ? 28.023 -10.817 -20.877 1.00 67.31 287 ASP A N 1
ATOM 2139 C CA . ASP A 1 287 ? 27.427 -11.777 -19.949 1.00 67.31 287 ASP A CA 1
ATOM 2140 C C . ASP A 1 287 ? 28.477 -12.881 -19.673 1.00 67.31 287 ASP A C 1
ATOM 2142 O O . ASP A 1 287 ? 28.752 -13.695 -20.571 1.00 67.31 287 ASP A O 1
ATOM 2146 N N . PRO A 1 288 ? 29.225 -12.831 -18.550 1.00 75.38 288 PRO A N 1
ATOM 2147 C CA . PRO A 1 288 ? 30.417 -13.656 -18.373 1.00 75.38 288 PRO A CA 1
ATOM 2148 C C . PRO A 1 288 ? 30.120 -15.087 -17.901 1.00 75.38 288 PRO A C 1
ATOM 2150 O O . PRO A 1 288 ? 30.990 -15.951 -18.070 1.00 75.38 288 PRO A O 1
ATOM 2153 N N . ASP A 1 289 ? 28.937 -15.352 -17.350 1.00 77.31 289 ASP A N 1
ATOM 2154 C CA . ASP A 1 289 ? 28.473 -16.673 -16.905 1.00 77.31 289 ASP A CA 1
ATOM 2155 C C . ASP A 1 289 ? 27.377 -17.279 -17.799 1.00 77.31 289 ASP A C 1
ATOM 2157 O O . ASP A 1 289 ? 27.229 -18.506 -17.823 1.00 77.31 289 ASP A O 1
ATOM 2161 N N . GLY A 1 290 ? 26.754 -16.480 -18.665 1.00 79.31 290 GLY A N 1
ATOM 2162 C CA . GLY A 1 290 ? 25.926 -16.935 -19.776 1.00 79.31 290 GLY A CA 1
ATOM 2163 C C . GLY A 1 290 ? 24.458 -17.136 -19.422 1.00 79.31 290 GLY A C 1
ATOM 2164 O O . GLY A 1 290 ? 23.809 -17.970 -20.070 1.00 79.31 290 GLY A O 1
ATOM 2165 N N . ASP A 1 291 ? 23.955 -16.441 -18.405 1.00 75.44 291 ASP A N 1
ATOM 2166 C CA . ASP A 1 291 ? 22.567 -16.542 -17.956 1.00 75.44 291 ASP A CA 1
ATOM 2167 C C . ASP A 1 291 ? 21.613 -15.567 -18.678 1.00 75.44 291 ASP A C 1
ATOM 2169 O O . ASP A 1 291 ? 20.407 -15.800 -18.753 1.00 75.44 291 ASP A O 1
ATOM 2173 N N . GLY A 1 292 ? 22.140 -14.552 -19.364 1.00 75.50 292 GLY A N 1
ATOM 2174 C CA . GLY A 1 292 ? 21.371 -13.574 -20.128 1.00 75.50 292 GLY A CA 1
ATOM 2175 C C . GLY A 1 292 ? 21.102 -12.248 -19.413 1.00 75.50 292 GLY A C 1
ATOM 2176 O O . GLY A 1 292 ? 20.443 -11.391 -20.021 1.00 75.50 292 GLY A O 1
ATOM 2177 N N . TYR A 1 293 ? 21.620 -12.035 -18.199 1.00 71.56 293 TYR A N 1
ATOM 2178 C CA . TYR A 1 293 ? 21.661 -10.729 -17.539 1.00 71.56 293 TYR A CA 1
ATOM 2179 C C . TYR A 1 293 ? 22.957 -9.984 -17.866 1.00 71.56 293 TYR A C 1
ATOM 2181 O O . TYR A 1 293 ? 24.014 -10.560 -18.092 1.00 71.56 293 TYR A O 1
ATOM 2189 N N . VAL A 1 294 ? 22.859 -8.656 -18.019 1.00 62.88 294 VAL A N 1
ATOM 2190 C CA . VAL A 1 294 ? 24.033 -7.857 -18.414 1.00 62.88 294 VAL A CA 1
ATOM 2191 C C . VAL A 1 294 ? 24.067 -6.430 -17.877 1.00 62.88 294 VAL A C 1
ATOM 2193 O O . VAL A 1 294 ? 25.136 -5.920 -17.549 1.00 62.88 294 VAL A O 1
ATOM 2196 N N . GLU A 1 295 ? 22.911 -5.763 -17.769 1.00 62.72 295 GLU A N 1
ATOM 2197 C CA . GLU A 1 295 ? 22.809 -4.434 -17.131 1.00 62.72 295 GLU A CA 1
ATOM 2198 C C . GLU A 1 295 ? 22.433 -4.507 -15.646 1.00 62.72 295 GLU A C 1
ATOM 2200 O O . GLU A 1 295 ? 22.778 -3.613 -14.871 1.00 62.72 295 GLU A O 1
ATOM 2205 N N . THR A 1 296 ? 21.711 -5.556 -15.263 1.00 65.69 296 THR A N 1
ATOM 2206 C CA . THR A 1 296 ? 21.178 -5.814 -13.922 1.00 65.69 296 THR A CA 1
ATOM 2207 C C . THR A 1 296 ? 21.623 -7.199 -13.488 1.00 65.69 296 THR A C 1
ATOM 2209 O O . THR A 1 296 ? 20.805 -8.098 -13.390 1.00 65.69 296 THR A O 1
ATOM 2212 N N . ASP A 1 297 ? 22.933 -7.345 -13.335 1.00 76.88 297 ASP A N 1
ATOM 2213 C CA . ASP A 1 297 ? 23.595 -8.554 -12.861 1.00 76.88 297 ASP A CA 1
ATOM 2214 C C . ASP A 1 297 ? 24.489 -8.150 -11.678 1.00 76.88 297 ASP A C 1
ATOM 2216 O O . ASP A 1 297 ? 25.438 -7.360 -11.821 1.00 76.88 297 ASP A O 1
ATOM 2220 N N . ALA A 1 298 ? 24.114 -8.593 -10.479 1.00 82.25 298 ALA A N 1
ATOM 2221 C CA . ALA A 1 298 ? 24.838 -8.286 -9.251 1.00 82.25 298 ALA A CA 1
ATOM 2222 C C . ALA A 1 298 ? 26.033 -9.229 -8.998 1.00 82.25 298 ALA A C 1
ATOM 2224 O O . ALA A 1 298 ? 26.899 -8.898 -8.174 1.00 82.25 298 ALA A O 1
ATOM 2225 N N . CYS A 1 299 ? 26.141 -10.343 -9.725 1.00 81.06 299 CYS A N 1
ATOM 2226 C CA . CYS A 1 299 ? 27.170 -11.365 -9.564 1.00 81.06 299 CYS A CA 1
ATOM 2227 C C . CYS A 1 299 ? 27.614 -11.914 -10.931 1.00 81.06 299 CYS A C 1
ATOM 2229 O O . CYS A 1 299 ? 27.404 -13.083 -11.224 1.00 81.06 299 CYS A O 1
ATOM 2231 N N . PRO A 1 300 ? 28.436 -11.145 -11.675 1.00 76.88 300 PRO A N 1
ATOM 2232 C CA . PRO A 1 300 ? 28.719 -11.405 -13.092 1.00 76.88 300 PRO A CA 1
ATOM 2233 C C . PRO A 1 300 ? 29.570 -12.630 -13.435 1.00 76.88 300 PRO A C 1
ATOM 2235 O O . PRO A 1 300 ? 30.243 -12.655 -14.462 1.00 76.88 300 PRO A O 1
ATOM 2238 N N . PHE A 1 301 ? 29.712 -13.580 -12.521 1.00 82.50 301 PHE A N 1
ATOM 2239 C CA . PHE A 1 301 ? 30.477 -14.805 -12.715 1.00 82.50 301 PHE A CA 1
ATOM 2240 C C . PHE A 1 301 ? 29.762 -16.037 -12.135 1.00 82.50 301 PHE A C 1
ATOM 2242 O O . PHE A 1 301 ? 30.379 -17.108 -12.079 1.00 82.50 301 PHE A O 1
ATOM 2249 N N . GLU A 1 302 ? 28.531 -15.887 -11.653 1.00 80.88 302 GLU A N 1
ATOM 2250 C CA . GLU A 1 302 ? 27.706 -16.937 -11.065 1.00 80.88 302 GLU A CA 1
ATOM 2251 C C . GLU A 1 302 ? 26.349 -16.924 -11.783 1.00 80.88 302 GLU A C 1
ATOM 2253 O O . GLU A 1 302 ? 25.563 -16.027 -11.520 1.00 80.88 302 GLU A O 1
ATOM 2258 N N . PRO A 1 303 ? 26.067 -17.906 -12.662 1.00 83.19 303 PRO A N 1
ATOM 2259 C CA . PRO A 1 303 ? 24.864 -17.865 -13.482 1.00 83.19 303 PRO A CA 1
ATOM 2260 C C . PRO A 1 303 ? 23.608 -18.048 -12.629 1.00 83.19 303 PRO A C 1
ATOM 2262 O O . PRO A 1 303 ? 23.564 -18.976 -11.812 1.00 83.19 303 PRO A O 1
ATOM 2265 N N . GLU A 1 304 ? 22.594 -17.232 -12.903 1.00 86.12 304 GLU A N 1
ATOM 2266 C CA . GLU A 1 304 ? 21.228 -17.380 -12.402 1.00 86.12 304 GLU A CA 1
ATOM 2267 C C . GLU A 1 304 ? 20.673 -18.790 -12.673 1.00 86.12 304 GLU A C 1
ATOM 2269 O O . GLU A 1 304 ? 20.897 -19.381 -13.744 1.00 86.12 304 GLU A O 1
ATOM 2274 N N . ASP A 1 305 ? 19.943 -19.354 -11.709 1.00 83.00 305 ASP A N 1
ATOM 2275 C CA . ASP A 1 305 ? 19.431 -20.727 -11.779 1.00 83.00 305 ASP A CA 1
ATOM 2276 C C . ASP A 1 305 ? 17.968 -20.833 -12.262 1.00 83.00 305 ASP A C 1
ATOM 2278 O O . ASP A 1 305 ? 17.521 -21.925 -12.648 1.00 83.00 305 ASP A O 1
ATOM 2282 N N . PHE A 1 306 ? 17.290 -19.687 -12.400 1.00 79.62 306 PHE A N 1
ATOM 2283 C CA . PHE A 1 306 ? 15.938 -19.523 -12.947 1.00 79.62 306 PHE A CA 1
ATOM 2284 C C . PHE A 1 306 ? 14.875 -20.349 -12.214 1.00 79.62 306 PHE A C 1
ATOM 2286 O O . PHE A 1 306 ? 14.047 -21.029 -12.847 1.00 79.62 306 PHE A O 1
ATOM 2293 N N . ASP A 1 307 ? 14.893 -20.320 -10.886 1.00 74.75 307 ASP A N 1
ATOM 2294 C CA . ASP A 1 307 ? 13.935 -21.038 -10.050 1.00 74.75 307 ASP A CA 1
ATOM 2295 C C . ASP A 1 307 ? 12.560 -20.332 -9.912 1.00 74.75 307 ASP A C 1
ATOM 2297 O O . ASP A 1 307 ? 11.583 -20.947 -9.457 1.00 74.75 307 ASP A O 1
ATOM 2301 N N . GLY A 1 308 ? 12.432 -19.092 -10.411 1.00 72.81 308 GLY A N 1
ATOM 2302 C CA . GLY A 1 308 ? 11.201 -18.299 -10.369 1.00 72.81 308 GLY A CA 1
ATOM 2303 C C . GLY A 1 308 ? 11.105 -17.339 -9.179 1.00 72.81 308 GLY A C 1
ATOM 2304 O O . GLY A 1 308 ? 10.043 -16.727 -8.981 1.00 72.81 308 GLY A O 1
ATOM 2305 N N . TRP A 1 309 ? 12.162 -17.222 -8.379 1.00 76.69 309 TRP A N 1
ATOM 2306 C CA . TRP A 1 309 ? 12.320 -16.272 -7.290 1.00 76.69 309 TRP A CA 1
ATOM 2307 C C . TRP A 1 309 ? 13.455 -15.310 -7.604 1.00 76.69 309 TRP A C 1
ATOM 2309 O O . TRP A 1 309 ? 14.458 -15.711 -8.147 1.00 76.69 309 TRP A O 1
ATOM 2319 N N . LEU A 1 310 ? 13.227 -14.014 -7.358 1.00 75.38 310 LEU A N 1
ATOM 2320 C CA . LEU A 1 310 ? 14.196 -12.922 -7.540 1.00 75.38 310 LEU A CA 1
ATOM 2321 C C . LEU A 1 310 ? 15.050 -12.888 -8.828 1.00 75.38 310 LEU A C 1
ATOM 2323 O O . LEU A 1 310 ? 15.847 -11.966 -8.948 1.00 75.38 310 LEU A O 1
ATOM 2327 N N . ASP A 1 311 ? 14.701 -13.670 -9.858 1.00 77.62 311 ASP A N 1
ATOM 2328 C CA . ASP A 1 311 ? 15.479 -13.900 -11.085 1.00 77.62 311 ASP A CA 1
ATOM 2329 C C . ASP A 1 311 ? 15.959 -12.637 -11.827 1.00 77.62 311 ASP A C 1
ATOM 2331 O O . ASP A 1 311 ? 16.699 -12.745 -12.790 1.00 77.62 311 ASP A O 1
ATOM 2335 N N . LEU A 1 312 ? 15.443 -11.441 -11.519 1.00 81.25 312 LEU A N 1
ATOM 2336 C CA . LEU A 1 312 ? 15.675 -10.192 -12.252 1.00 81.25 312 LEU A CA 1
ATOM 2337 C C . LEU A 1 312 ? 16.986 -9.472 -11.903 1.00 81.25 312 LEU A C 1
ATOM 2339 O O . LEU A 1 312 ? 17.297 -8.481 -12.578 1.00 81.25 312 LEU A O 1
ATOM 2343 N N . ASP A 1 313 ? 17.690 -9.876 -10.844 1.00 81.44 313 ASP A N 1
ATOM 2344 C CA . ASP A 1 313 ? 18.975 -9.281 -10.454 1.00 81.44 313 ASP A CA 1
ATOM 2345 C C . ASP A 1 313 ? 20.206 -10.059 -10.952 1.00 81.44 313 ASP A C 1
ATOM 2347 O O . ASP A 1 313 ? 21.327 -9.576 -10.752 1.00 81.44 313 ASP A O 1
ATOM 2351 N N . GLY A 1 314 ? 19.971 -11.168 -11.666 1.00 79.62 314 GLY A N 1
ATOM 2352 C CA . GLY A 1 314 ? 20.979 -11.981 -12.340 1.00 79.62 314 GLY A CA 1
ATOM 2353 C C . GLY A 1 314 ? 21.866 -12.750 -11.374 1.00 79.62 314 GLY A C 1
ATOM 2354 O O . GLY A 1 314 ? 23.050 -12.895 -11.652 1.00 79.62 314 GLY A O 1
ATOM 2355 N N . CYS A 1 315 ? 21.336 -13.150 -10.217 1.00 83.38 315 CYS A N 1
ATOM 2356 C CA . CYS A 1 315 ? 22.085 -13.860 -9.204 1.00 83.38 315 CYS A CA 1
ATOM 2357 C C . CYS A 1 315 ? 21.339 -15.029 -8.587 1.00 83.38 315 CYS A C 1
ATOM 2359 O O . CYS A 1 315 ? 20.321 -14.803 -7.947 1.00 83.38 315 CYS A O 1
ATOM 2361 N N . PRO A 1 316 ? 21.947 -16.232 -8.560 1.00 81.94 316 PRO A N 1
ATOM 2362 C CA . PRO A 1 316 ? 21.347 -17.338 -7.842 1.00 81.94 316 PRO A CA 1
ATOM 2363 C C . PRO A 1 316 ? 21.254 -17.006 -6.350 1.00 81.94 316 PRO A C 1
ATOM 2365 O O . PRO A 1 316 ? 22.240 -16.595 -5.707 1.00 81.94 316 PRO A O 1
ATOM 2368 N N . GLU A 1 317 ? 20.077 -17.225 -5.774 1.00 81.19 317 GLU A N 1
ATOM 2369 C CA . GLU A 1 317 ? 19.896 -17.072 -4.344 1.00 81.19 317 GLU A CA 1
ATOM 2370 C C . GLU A 1 317 ? 20.730 -18.101 -3.581 1.00 81.19 317 GLU A C 1
ATOM 2372 O O . GLU A 1 317 ? 20.787 -19.285 -3.881 1.00 81.19 317 GLU A O 1
ATOM 2377 N N . ARG A 1 318 ? 21.411 -17.648 -2.528 1.00 77.31 318 ARG A N 1
ATOM 2378 C CA . ARG A 1 318 ? 22.122 -18.560 -1.612 1.00 77.31 318 ARG A CA 1
ATOM 2379 C C . ARG A 1 318 ? 21.261 -18.997 -0.440 1.00 77.31 318 ARG A C 1
ATOM 2381 O O . ARG A 1 318 ? 21.649 -19.898 0.303 1.00 77.31 318 ARG A O 1
ATOM 2388 N N . TYR A 1 319 ? 20.144 -18.306 -0.243 1.00 81.12 319 TYR A N 1
ATOM 2389 C CA . TYR A 1 319 ? 19.272 -18.452 0.903 1.00 81.12 319 TYR A CA 1
ATOM 2390 C C . TYR A 1 319 ? 17.822 -18.404 0.436 1.00 81.12 319 TYR A C 1
ATOM 2392 O O . TYR A 1 319 ? 17.395 -17.442 -0.195 1.00 81.12 319 TYR A O 1
ATOM 2400 N N . THR A 1 320 ? 17.046 -19.404 0.822 1.00 85.25 320 THR A N 1
ATOM 2401 C CA . THR A 1 320 ? 15.597 -19.407 0.662 1.00 85.25 320 THR A CA 1
ATOM 2402 C C . THR A 1 320 ? 14.975 -18.723 1.869 1.00 85.25 320 THR A C 1
ATOM 2404 O O . THR A 1 320 ? 15.304 -19.036 3.022 1.00 85.25 320 THR A O 1
ATOM 2407 N N . ARG A 1 321 ? 14.047 -17.798 1.622 1.00 88.69 321 ARG A N 1
ATOM 2408 C CA . ARG A 1 321 ? 13.242 -17.209 2.691 1.00 88.69 321 ARG A CA 1
ATOM 2409 C C . ARG A 1 321 ? 12.217 -18.231 3.185 1.00 88.69 321 ARG A C 1
ATOM 2411 O O . ARG A 1 321 ? 11.460 -18.790 2.397 1.00 88.69 321 ARG A O 1
ATOM 2418 N N . LEU A 1 322 ? 12.169 -18.455 4.490 1.00 91.75 322 LEU A N 1
ATOM 2419 C CA . LEU A 1 322 ? 11.155 -19.268 5.148 1.00 91.75 322 LEU A CA 1
ATOM 2420 C C . LEU A 1 322 ? 10.309 -18.375 6.053 1.00 91.75 322 LEU A C 1
ATOM 2422 O O . LEU A 1 322 ? 10.811 -17.857 7.052 1.00 91.75 322 LEU A O 1
ATOM 2426 N N . ASP A 1 323 ? 9.028 -18.252 5.722 1.00 93.25 323 ASP A N 1
ATOM 2427 C CA . ASP A 1 323 ? 8.031 -17.616 6.573 1.00 93.25 323 ASP A CA 1
ATOM 2428 C C . ASP A 1 323 ? 7.378 -18.685 7.464 1.00 93.25 323 ASP A C 1
ATOM 2430 O O . ASP A 1 323 ? 6.813 -19.679 6.996 1.00 93.25 323 ASP A O 1
ATOM 2434 N N . VAL A 1 324 ? 7.497 -18.511 8.779 1.00 93.75 324 VAL A N 1
ATOM 2435 C CA . VAL A 1 324 ? 6.964 -19.423 9.792 1.00 93.75 324 VAL A CA 1
ATOM 2436 C C . VAL A 1 324 ? 5.795 -18.758 10.502 1.00 93.75 324 VAL A C 1
ATOM 2438 O O . VAL A 1 324 ? 5.950 -17.724 11.151 1.00 93.75 324 VAL A O 1
ATOM 2441 N N . TYR A 1 325 ? 4.636 -19.404 10.432 1.00 94.12 325 TYR A N 1
ATOM 2442 C CA . TYR A 1 325 ? 3.417 -18.996 11.117 1.00 94.12 325 TYR A CA 1
ATOM 2443 C C . TYR A 1 325 ? 3.168 -19.914 12.310 1.00 94.12 325 TYR A C 1
ATOM 2445 O O . TYR A 1 325 ? 2.972 -21.120 12.152 1.00 94.12 325 TYR A O 1
ATOM 2453 N N . VAL A 1 326 ? 3.156 -19.347 13.512 1.00 94.94 326 VAL A N 1
ATOM 2454 C CA . VAL A 1 326 ? 2.821 -20.059 14.745 1.00 94.94 326 VAL A CA 1
ATOM 2455 C C . VAL A 1 326 ? 1.392 -19.711 15.134 1.00 94.94 326 VAL A C 1
ATOM 2457 O O . VAL A 1 326 ? 1.091 -18.575 15.507 1.00 94.94 326 VAL A O 1
ATOM 2460 N N . VAL A 1 327 ? 0.512 -20.703 15.041 1.00 94.06 327 VAL A N 1
ATOM 2461 C CA . VAL A 1 327 ? -0.930 -20.554 15.271 1.00 94.06 327 VAL A CA 1
ATOM 2462 C C . VAL A 1 327 ? -1.417 -21.507 16.354 1.00 94.06 327 VAL A C 1
ATOM 2464 O O . VAL A 1 327 ? -0.764 -22.506 16.659 1.00 94.06 327 VAL A O 1
ATOM 2467 N N . ASP A 1 328 ? -2.566 -21.205 16.945 1.00 91.56 328 ASP A N 1
ATOM 2468 C CA . ASP A 1 328 ? -3.266 -22.129 17.834 1.00 91.56 328 ASP A CA 1
ATOM 2469 C C . ASP A 1 328 ? -4.132 -23.138 17.051 1.00 91.56 328 ASP A C 1
ATOM 2471 O O . ASP A 1 328 ? -4.188 -23.133 15.819 1.00 91.56 328 ASP A O 1
ATOM 2475 N N . GLU A 1 329 ? -4.832 -24.029 17.759 1.00 87.75 329 GLU A N 1
ATOM 2476 C CA . GLU A 1 329 ? -5.719 -25.031 17.144 1.00 87.75 329 GLU A CA 1
ATOM 2477 C C . GLU A 1 329 ? -6.903 -24.425 16.359 1.00 87.75 329 GLU A C 1
ATOM 2479 O O . GLU A 1 329 ? -7.505 -25.115 15.530 1.00 87.75 329 GLU A O 1
ATOM 2484 N N . ALA A 1 330 ? -7.256 -23.157 16.608 1.00 85.38 330 ALA A N 1
ATOM 2485 C CA . ALA A 1 330 ? -8.283 -22.425 15.867 1.00 85.38 330 ALA A CA 1
ATOM 2486 C C . ALA A 1 330 ? -7.725 -21.734 14.608 1.00 85.38 330 ALA A C 1
ATOM 2488 O O . ALA A 1 330 ? -8.506 -21.311 13.750 1.00 85.38 330 ALA A O 1
ATOM 2489 N N . GLY A 1 331 ? -6.396 -21.684 14.463 1.00 87.06 331 GLY A N 1
ATOM 2490 C CA . GLY A 1 331 ? -5.693 -21.000 13.382 1.00 87.06 331 GLY A CA 1
ATOM 2491 C C . GLY A 1 331 ? -5.410 -19.523 13.670 1.00 87.06 331 GLY A C 1
ATOM 2492 O O . GLY A 1 331 ? -5.015 -18.810 12.748 1.00 87.06 331 GLY A O 1
ATOM 2493 N N . ASP A 1 332 ? -5.611 -19.062 14.909 1.00 90.12 332 ASP A N 1
ATOM 2494 C CA . ASP A 1 332 ? -5.301 -17.693 15.320 1.00 90.12 332 ASP A CA 1
ATOM 2495 C C . ASP A 1 332 ? -3.799 -17.562 15.665 1.00 90.12 332 ASP A C 1
ATOM 2497 O O . ASP A 1 332 ? -3.216 -18.482 16.248 1.00 90.12 332 ASP A O 1
ATOM 2501 N N . PRO A 1 333 ? -3.137 -16.441 15.318 1.00 91.12 333 PRO A N 1
ATOM 2502 C CA . PRO A 1 333 ? -1.706 -16.253 15.566 1.00 91.12 333 PRO A CA 1
ATOM 2503 C C . PRO A 1 333 ? -1.354 -16.200 17.062 1.00 91.12 333 PRO A C 1
ATOM 2505 O O . PRO A 1 333 ? -1.979 -15.475 17.841 1.00 91.12 333 PRO A O 1
ATOM 2508 N N . VAL A 1 334 ? -0.295 -16.914 17.463 1.00 91.12 334 VAL A N 1
ATOM 2509 C CA . VAL A 1 334 ? 0.195 -16.961 18.853 1.00 91.12 334 VAL A CA 1
ATOM 2510 C C . VAL A 1 334 ? 1.254 -15.877 19.079 1.00 91.12 334 VAL A C 1
ATOM 2512 O O . VAL A 1 334 ? 2.418 -16.024 18.715 1.00 91.12 334 VAL A O 1
ATOM 2515 N N . THR A 1 335 ? 0.863 -14.777 19.722 1.00 88.69 335 THR A N 1
ATOM 2516 C CA . THR A 1 335 ? 1.700 -13.571 19.905 1.00 88.69 335 THR A CA 1
ATOM 2517 C C . THR A 1 335 ? 2.949 -13.783 20.767 1.00 88.69 335 THR A C 1
ATOM 2519 O O . THR A 1 335 ? 3.974 -13.150 20.528 1.00 88.69 335 THR A O 1
ATOM 2522 N N . SER A 1 336 ? 2.880 -14.668 21.766 1.00 87.62 336 SER A N 1
ATOM 2523 C CA . SER A 1 336 ? 3.982 -14.985 22.689 1.00 87.62 336 SER A CA 1
ATOM 2524 C C . SER A 1 336 ? 4.931 -16.067 22.167 1.00 87.62 336 SER A C 1
ATOM 2526 O O . SER A 1 336 ? 5.802 -16.528 22.910 1.00 87.62 336 SER A O 1
ATOM 2528 N N . ALA A 1 337 ? 4.752 -16.504 20.918 1.00 90.31 337 ALA A N 1
ATOM 2529 C CA . ALA A 1 337 ? 5.582 -17.533 20.323 1.00 90.31 337 ALA A CA 1
ATOM 2530 C C . ALA A 1 337 ? 7.042 -17.084 20.182 1.00 90.31 337 ALA A C 1
ATOM 2532 O O . ALA A 1 337 ? 7.353 -15.928 19.908 1.00 90.31 337 ALA A O 1
ATOM 2533 N N . LEU A 1 338 ? 7.941 -18.043 20.353 1.00 91.00 338 LEU A N 1
ATOM 2534 C CA . LEU A 1 338 ? 9.367 -17.955 20.096 1.00 91.00 338 LEU A CA 1
ATOM 2535 C C . LEU A 1 338 ? 9.749 -19.163 19.248 1.00 91.00 338 LEU A C 1
ATOM 2537 O O . LEU A 1 338 ? 9.499 -20.305 19.641 1.00 91.00 338 LEU A O 1
ATOM 2541 N N . VAL A 1 339 ? 10.376 -18.910 18.104 1.00 91.94 339 VAL A N 1
ATOM 2542 C CA . VAL A 1 339 ? 10.858 -19.950 17.192 1.00 91.94 339 VAL A CA 1
ATOM 2543 C C . VAL A 1 339 ? 12.377 -20.053 17.302 1.00 91.94 339 VAL A C 1
ATOM 2545 O O . VAL A 1 339 ? 13.083 -19.045 17.311 1.00 91.94 339 VAL A O 1
ATOM 2548 N N . GLN A 1 340 ? 12.882 -21.279 17.404 1.00 91.12 340 GLN A N 1
ATOM 2549 C CA . GLN A 1 340 ? 14.306 -21.602 17.354 1.00 91.12 340 GLN A CA 1
ATOM 2550 C C . GLN A 1 340 ? 14.584 -22.548 16.189 1.00 91.12 340 GLN A C 1
ATOM 2552 O O . GLN A 1 340 ? 13.755 -23.389 15.853 1.00 91.12 340 GLN A O 1
ATOM 2557 N N . VAL A 1 341 ? 15.770 -22.426 15.592 1.00 91.25 341 VAL A N 1
ATOM 2558 C CA . VAL A 1 341 ? 16.224 -23.271 14.481 1.00 91.25 341 VAL A CA 1
ATOM 2559 C C . VAL A 1 341 ? 17.521 -23.993 14.844 1.00 91.25 341 VAL A C 1
ATOM 2561 O O . VAL A 1 341 ? 18.425 -23.419 15.457 1.00 91.25 341 VAL A O 1
ATOM 2564 N N . SER A 1 342 ? 17.642 -25.260 14.441 1.00 85.88 342 SER A N 1
ATOM 2565 C CA . SER A 1 342 ? 18.760 -26.148 14.804 1.00 85.88 342 SER A CA 1
ATOM 2566 C C . SER A 1 342 ? 20.153 -25.666 14.374 1.00 85.88 342 SER A C 1
ATOM 2568 O O . SER A 1 342 ? 21.157 -26.105 14.934 1.00 85.88 342 SER A O 1
ATOM 2570 N N . SER A 1 343 ? 20.238 -24.787 13.375 1.00 78.25 343 SER A N 1
ATOM 2571 C CA . SER A 1 343 ? 21.487 -24.209 12.861 1.00 78.25 343 SER A CA 1
ATOM 2572 C C . SER A 1 343 ? 21.989 -23.004 13.666 1.00 78.25 343 SER A C 1
ATOM 2574 O O . SER A 1 343 ? 23.129 -22.585 13.468 1.00 78.25 343 SER A O 1
ATOM 2576 N N . GLY A 1 344 ? 21.169 -22.453 14.571 1.00 73.25 344 GLY A N 1
ATOM 2577 C CA . GLY A 1 344 ? 21.480 -21.220 15.300 1.00 73.25 344 GLY A CA 1
ATOM 2578 C C . GLY A 1 344 ? 21.420 -19.949 14.444 1.00 73.25 344 GLY A C 1
ATOM 2579 O O . GLY A 1 344 ? 22.003 -18.940 14.834 1.00 73.25 344 GLY A O 1
ATOM 2580 N N . VAL A 1 345 ? 20.756 -20.006 13.283 1.00 83.81 345 VAL A N 1
ATOM 2581 C CA . VAL A 1 345 ? 20.456 -18.836 12.442 1.00 83.81 345 VAL A CA 1
ATOM 2582 C C . VAL A 1 345 ? 19.527 -17.882 13.201 1.00 83.81 345 VAL A C 1
ATOM 2584 O O . VAL A 1 345 ? 18.676 -18.323 13.976 1.00 83.81 345 VAL A O 1
ATOM 2587 N N . GLU A 1 346 ? 19.726 -16.574 13.020 1.00 83.00 346 GLU A N 1
ATOM 2588 C CA . GLU A 1 346 ? 18.871 -15.562 13.643 1.00 83.00 346 GLU A CA 1
ATOM 2589 C C . GLU A 1 346 ? 17.453 -15.628 13.062 1.00 83.00 346 GLU A C 1
ATOM 2591 O O . GLU A 1 346 ? 17.264 -15.729 11.853 1.00 83.00 346 GLU A O 1
ATOM 2596 N N . VAL A 1 347 ? 16.459 -15.585 13.949 1.00 89.12 347 VAL A N 1
ATOM 2597 C CA . VAL A 1 347 ? 15.037 -15.601 13.599 1.00 89.12 347 VAL A CA 1
ATOM 2598 C C . VAL A 1 347 ? 14.489 -14.197 13.803 1.00 89.12 347 VAL A C 1
ATOM 2600 O O . VAL A 1 347 ? 14.561 -13.672 14.917 1.00 89.12 347 VAL A O 1
ATOM 2603 N N . GLU A 1 348 ? 13.941 -13.585 12.755 1.00 90.06 348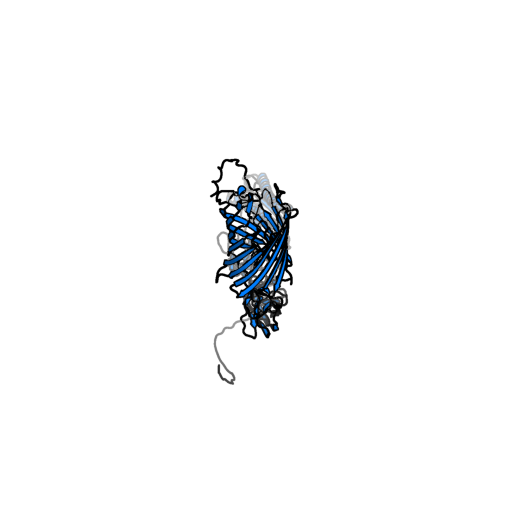 GLU A N 1
ATOM 2604 C CA . GLU A 1 348 ? 13.322 -12.263 12.847 1.00 90.06 348 GLU A CA 1
ATOM 2605 C C . GLU A 1 348 ? 11.807 -12.404 13.023 1.00 90.06 348 GLU A C 1
ATOM 2607 O O . GLU A 1 348 ? 11.133 -13.064 12.237 1.00 90.06 348 GLU A O 1
ATOM 2612 N N . GLN A 1 349 ? 11.256 -11.778 14.062 1.00 89.31 349 GLN A N 1
ATOM 2613 C CA . GLN A 1 349 ? 9.811 -11.703 14.261 1.00 89.31 349 GLN A CA 1
ATOM 2614 C C . GLN A 1 349 ? 9.265 -10.461 13.553 1.00 89.31 349 GLN A C 1
ATOM 2616 O O . GLN A 1 349 ? 9.619 -9.336 13.911 1.00 89.31 349 GLN A O 1
ATOM 2621 N N . ILE A 1 350 ? 8.391 -10.666 12.569 1.00 88.62 350 ILE A N 1
ATOM 2622 C CA . ILE A 1 350 ? 7.846 -9.596 11.715 1.00 88.62 350 ILE A CA 1
ATOM 2623 C C . ILE A 1 350 ? 6.394 -9.243 12.052 1.00 88.62 350 ILE A C 1
ATOM 2625 O O . ILE A 1 350 ? 5.925 -8.159 11.699 1.00 88.62 350 ILE A O 1
ATOM 2629 N N . GLY A 1 351 ? 5.703 -10.119 12.784 1.00 86.88 351 GLY A N 1
ATOM 2630 C CA . GLY A 1 351 ? 4.317 -9.933 13.191 1.00 86.88 351 GLY A CA 1
ATOM 2631 C C . GLY A 1 351 ? 3.916 -10.820 14.368 1.00 86.88 351 GLY A C 1
ATOM 2632 O O . GLY A 1 351 ? 4.712 -11.586 14.919 1.00 86.88 351 GLY A O 1
ATOM 2633 N N . ASP A 1 352 ? 2.652 -10.704 14.762 1.00 87.88 352 ASP A N 1
ATOM 2634 C CA . ASP A 1 352 ? 2.053 -11.545 15.795 1.00 87.88 352 ASP A CA 1
ATOM 2635 C C . ASP A 1 352 ? 2.032 -13.003 15.313 1.00 87.88 352 ASP A C 1
ATOM 2637 O O . ASP A 1 352 ? 1.333 -13.330 14.358 1.00 87.88 352 ASP A O 1
ATOM 2641 N N . GLY A 1 353 ? 2.827 -13.873 15.947 1.00 89.12 353 GLY A N 1
ATOM 2642 C CA . GLY A 1 353 ? 2.976 -15.273 15.534 1.00 89.12 353 GLY A CA 1
ATOM 2643 C C . GLY A 1 353 ? 3.643 -15.479 14.166 1.00 89.12 353 GLY A C 1
ATOM 2644 O O . GLY A 1 353 ? 3.599 -16.592 13.651 1.00 89.12 353 GLY A O 1
ATOM 2645 N N . GLU A 1 354 ? 4.253 -14.449 13.572 1.00 94.12 354 GLU A N 1
ATOM 2646 C CA . GLU A 1 354 ? 4.862 -14.504 12.238 1.00 94.12 354 GLU A CA 1
ATOM 2647 C C . GLU A 1 354 ? 6.367 -14.226 12.312 1.00 94.12 354 GLU A C 1
ATOM 2649 O O . GLU A 1 354 ? 6.812 -13.188 12.823 1.00 94.12 354 GLU A O 1
ATOM 2654 N N . PHE A 1 355 ? 7.151 -15.160 11.781 1.00 93.38 355 PHE A N 1
ATOM 2655 C CA . PHE A 1 355 ? 8.609 -15.131 11.789 1.00 93.38 355 PHE A CA 1
ATOM 2656 C C . PHE A 1 355 ? 9.142 -15.323 10.377 1.00 93.38 355 PHE A C 1
ATOM 2658 O O . PHE A 1 355 ? 8.568 -16.075 9.598 1.00 93.38 355 PHE A O 1
ATOM 2665 N N . THR A 1 356 ? 10.271 -14.696 10.070 1.00 92.75 356 THR A N 1
ATOM 2666 C CA . THR A 1 356 ? 10.989 -14.891 8.810 1.00 92.75 356 THR A CA 1
ATOM 2667 C C . THR A 1 356 ? 12.430 -15.300 9.092 1.00 92.75 356 THR A C 1
ATOM 2669 O O . THR A 1 356 ? 13.062 -14.821 10.040 1.00 92.75 356 THR A O 1
ATOM 2672 N N . LEU A 1 357 ? 12.946 -16.208 8.268 1.00 91.88 357 LEU A N 1
ATOM 2673 C CA . LEU A 1 357 ? 14.331 -16.669 8.291 1.00 91.88 357 LEU A CA 1
ATOM 2674 C C . LEU A 1 357 ? 14.867 -16.748 6.862 1.00 91.88 357 LEU A C 1
ATOM 2676 O O . LEU A 1 357 ? 14.113 -17.026 5.934 1.00 91.88 357 LEU A O 1
ATOM 2680 N N . GLU A 1 358 ? 16.174 -16.584 6.699 1.00 89.56 358 GLU A N 1
ATOM 2681 C CA . GLU A 1 358 ? 16.883 -16.861 5.447 1.00 89.56 358 GLU A CA 1
ATOM 2682 C C . GLU A 1 358 ? 17.811 -18.060 5.678 1.00 89.56 358 GLU A C 1
ATOM 2684 O O . GLU A 1 358 ? 18.672 -18.031 6.563 1.00 89.56 358 GLU A O 1
ATOM 2689 N N . LEU A 1 359 ? 17.599 -19.154 4.940 1.00 87.75 359 LEU A N 1
ATOM 2690 C CA . LEU A 1 359 ? 18.281 -20.433 5.161 1.00 87.75 359 LEU A CA 1
ATOM 2691 C C . LEU A 1 359 ? 18.909 -20.949 3.866 1.00 87.75 359 LEU A C 1
ATOM 2693 O O . LEU A 1 359 ? 18.268 -20.940 2.824 1.00 87.75 359 LEU A O 1
ATOM 2697 N N . GLU A 1 360 ? 20.149 -21.438 3.940 1.00 87.69 360 GLU A N 1
ATOM 2698 C CA . GLU A 1 360 ? 20.779 -22.148 2.815 1.00 87.69 360 GLU A CA 1
ATOM 2699 C C . GLU A 1 360 ? 20.056 -23.485 2.554 1.00 87.69 360 GLU A C 1
ATOM 2701 O O . GLU A 1 360 ? 19.478 -24.057 3.485 1.00 87.69 360 GLU A O 1
ATOM 2706 N N . PRO A 1 361 ? 20.117 -24.047 1.335 1.00 86.44 361 PRO A N 1
ATOM 2707 C CA . PRO A 1 361 ? 19.563 -25.368 1.058 1.00 86.44 361 PRO A CA 1
ATOM 2708 C C . PRO A 1 361 ? 20.125 -26.457 1.990 1.00 86.44 361 PRO A C 1
ATOM 2710 O O . PRO A 1 361 ? 21.338 -26.669 2.093 1.00 86.44 361 PRO A O 1
ATOM 2713 N N . GLY A 1 362 ? 19.240 -27.185 2.674 1.00 88.44 362 GLY A N 1
ATOM 2714 C CA . GLY A 1 362 ? 19.626 -28.136 3.715 1.00 88.44 362 GLY A CA 1
ATOM 2715 C C . GLY A 1 362 ? 18.465 -28.642 4.570 1.00 88.44 362 GLY A C 1
ATOM 2716 O O . GLY A 1 362 ? 17.312 -28.274 4.381 1.00 88.44 362 GLY A O 1
ATOM 2717 N N . GLU A 1 363 ? 18.772 -29.511 5.531 1.00 90.75 363 GLU A N 1
ATOM 2718 C CA . GLU A 1 363 ? 17.792 -30.068 6.473 1.00 90.75 363 GLU A CA 1
ATOM 2719 C C . GLU A 1 363 ? 17.845 -29.300 7.799 1.00 90.75 363 GLU A C 1
ATOM 2721 O O . GLU A 1 363 ? 18.902 -29.221 8.435 1.00 90.75 363 GLU A O 1
ATOM 2726 N N . TYR A 1 364 ? 16.700 -28.780 8.240 1.00 91.69 364 TYR A N 1
ATOM 2727 C CA . TYR A 1 364 ? 16.564 -27.981 9.456 1.00 91.69 364 TYR A CA 1
ATOM 2728 C C . TYR A 1 364 ? 15.453 -28.530 10.351 1.00 91.69 364 TYR A C 1
ATOM 2730 O O . TYR A 1 364 ? 14.479 -29.118 9.883 1.00 91.69 364 TYR A O 1
ATOM 2738 N N . SER A 1 365 ? 15.597 -28.317 11.659 1.00 91.12 365 SER A N 1
ATOM 2739 C CA . SER A 1 365 ? 14.518 -28.501 12.629 1.00 91.12 365 SER A CA 1
ATOM 2740 C C . SER A 1 365 ? 14.139 -27.147 13.207 1.00 91.12 365 SER A C 1
ATOM 2742 O O . SER A 1 365 ? 15.022 -26.391 13.623 1.00 91.12 365 SER A O 1
ATOM 2744 N N . LEU A 1 366 ? 12.841 -26.865 13.228 1.00 93.25 366 LEU A N 1
ATOM 2745 C CA . LEU A 1 366 ? 12.243 -25.721 13.902 1.00 93.25 366 LEU A CA 1
ATOM 2746 C C . LEU A 1 366 ? 11.574 -26.188 15.186 1.00 93.25 366 LEU A C 1
ATOM 2748 O O . LEU A 1 366 ? 10.845 -27.178 15.167 1.00 93.25 366 LEU A O 1
ATOM 2752 N N . ASP A 1 367 ? 11.776 -25.438 16.260 1.00 92.62 367 ASP A N 1
ATOM 2753 C CA . ASP A 1 367 ? 11.110 -25.630 17.541 1.00 92.62 367 ASP A CA 1
ATOM 2754 C C . ASP A 1 367 ? 10.357 -24.344 17.899 1.00 92.62 367 ASP A C 1
ATOM 2756 O O . ASP A 1 367 ? 10.970 -23.288 18.083 1.00 92.62 367 ASP A O 1
ATOM 2760 N N . ALA A 1 368 ? 9.031 -24.421 18.007 1.00 92.62 368 ALA A N 1
ATOM 2761 C CA . ALA A 1 368 ? 8.189 -23.317 18.453 1.00 92.62 368 ALA A CA 1
ATOM 2762 C C . ALA A 1 368 ? 7.757 -23.530 19.904 1.00 92.62 368 ALA A C 1
ATOM 2764 O O . ALA A 1 368 ? 7.245 -24.583 20.285 1.00 92.62 368 ALA A O 1
ATOM 2765 N N . ASN A 1 369 ? 7.949 -22.496 20.718 1.00 91.19 369 ASN A N 1
ATOM 2766 C CA . ASN A 1 369 ? 7.564 -22.471 22.121 1.00 91.19 369 ASN A CA 1
ATOM 2767 C C . ASN A 1 369 ? 6.764 -21.199 22.394 1.00 91.19 369 ASN A C 1
ATOM 2769 O O . ASN A 1 369 ? 7.143 -20.134 21.923 1.00 91.19 369 ASN A O 1
ATOM 2773 N N . ALA A 1 370 ? 5.707 -21.277 23.193 1.00 89.25 370 ALA A N 1
ATOM 2774 C CA . ALA A 1 370 ? 4.970 -20.101 23.643 1.00 89.25 370 ALA A CA 1
ATOM 2775 C C . ALA A 1 370 ? 4.525 -20.289 25.094 1.00 89.25 370 ALA A C 1
ATOM 2777 O O . ALA A 1 370 ? 4.299 -21.413 25.549 1.00 89.25 370 ALA A O 1
ATOM 2778 N N . GLU A 1 371 ? 4.403 -19.189 25.836 1.00 82.19 371 GLU A N 1
ATOM 2779 C CA . GLU A 1 371 ? 3.877 -19.243 27.200 1.00 82.19 371 GLU A CA 1
ATOM 2780 C C . GLU A 1 371 ? 2.445 -19.782 27.181 1.00 82.19 371 GLU A C 1
ATOM 2782 O O . GLU A 1 371 ? 1.602 -19.270 26.450 1.00 82.19 371 GLU A O 1
ATOM 2787 N N . ALA A 1 372 ? 2.177 -20.798 28.007 1.00 78.62 372 ALA A N 1
ATOM 2788 C CA . ALA A 1 372 ? 0.868 -21.434 28.129 1.00 78.62 372 ALA A CA 1
ATOM 2789 C C . ALA A 1 372 ? 0.423 -22.272 26.899 1.00 78.62 372 ALA A C 1
ATOM 2791 O O . ALA A 1 372 ? -0.751 -22.617 26.761 1.00 78.62 372 ALA A O 1
ATOM 2792 N N . PHE A 1 373 ? 1.373 -22.682 26.049 1.00 86.06 373 PHE A N 1
ATOM 2793 C CA . PHE A 1 373 ? 1.165 -23.651 24.968 1.00 86.06 373 PHE A CA 1
ATOM 2794 C C . PHE A 1 373 ? 2.174 -24.806 25.031 1.00 86.06 373 PHE A C 1
ATOM 2796 O O . PHE A 1 373 ? 3.282 -24.662 25.550 1.00 86.06 373 PHE A O 1
ATOM 2803 N N . ALA A 1 374 ? 1.781 -25.972 24.517 1.00 84.38 374 ALA A N 1
ATOM 2804 C CA . ALA A 1 374 ? 2.662 -27.119 24.386 1.00 84.38 374 ALA A CA 1
ATOM 2805 C C . ALA A 1 374 ? 3.584 -26.871 23.184 1.00 84.38 374 ALA A C 1
ATOM 2807 O O . ALA A 1 374 ? 3.089 -26.422 22.149 1.00 84.38 374 ALA A O 1
ATOM 2808 N N . PRO A 1 375 ? 4.894 -27.137 23.303 1.00 87.88 375 PRO A N 1
ATOM 2809 C CA . PRO A 1 375 ? 5.823 -26.890 22.213 1.00 87.88 375 PRO A CA 1
ATOM 2810 C C . PRO A 1 375 ? 5.551 -27.826 21.038 1.00 87.88 375 PRO A C 1
ATOM 2812 O O . PRO A 1 375 ? 5.189 -28.989 21.238 1.00 87.88 375 PRO A O 1
ATOM 2815 N N . ASP A 1 376 ? 5.775 -27.321 19.832 1.00 92.62 376 ASP A N 1
ATOM 2816 C CA . ASP A 1 376 ? 5.680 -28.085 18.589 1.00 92.62 376 ASP A CA 1
ATOM 2817 C C . ASP A 1 376 ? 6.986 -27.960 17.807 1.00 92.62 376 ASP A C 1
ATOM 2819 O O . ASP A 1 376 ? 7.719 -26.973 17.940 1.00 92.62 376 ASP A O 1
ATOM 2823 N N . SER A 1 377 ? 7.289 -28.972 17.003 1.00 90.94 377 SER A N 1
ATOM 2824 C CA . SER A 1 377 ? 8.490 -28.979 16.182 1.00 90.94 377 SER A CA 1
ATOM 2825 C C . SER A 1 377 ? 8.260 -29.610 14.821 1.00 90.94 377 SER A C 1
ATOM 2827 O O . SER A 1 377 ? 7.506 -30.569 14.656 1.00 90.94 377 SER A O 1
ATOM 2829 N N . ALA A 1 378 ? 8.951 -29.069 13.822 1.00 91.62 378 ALA A N 1
ATOM 2830 C CA . ALA A 1 378 ? 8.911 -29.572 12.459 1.00 91.62 378 ALA A CA 1
ATOM 2831 C C . ALA A 1 378 ? 10.323 -29.742 11.912 1.00 91.62 378 ALA A C 1
ATOM 2833 O O . ALA A 1 378 ? 11.197 -28.904 12.120 1.00 91.62 378 ALA A O 1
ATOM 2834 N N . SER A 1 379 ? 10.531 -30.828 11.171 1.00 91.00 379 SER A N 1
ATOM 2835 C CA . SER A 1 379 ? 11.721 -31.014 10.343 1.00 91.00 379 SER A CA 1
ATOM 2836 C C . SER A 1 379 ? 11.373 -30.691 8.899 1.00 91.00 379 SER A C 1
ATOM 2838 O O . SER A 1 379 ? 10.364 -31.180 8.385 1.00 91.00 379 SER A O 1
ATOM 2840 N N . LEU A 1 380 ? 12.207 -29.884 8.256 1.00 91.06 380 LEU A N 1
ATOM 2841 C CA . LEU A 1 380 ? 11.980 -29.385 6.909 1.00 91.06 380 LEU A CA 1
ATOM 2842 C C . LEU A 1 380 ? 13.270 -29.421 6.090 1.00 91.06 380 LEU A C 1
ATOM 2844 O O . LEU A 1 380 ? 14.361 -29.168 6.605 1.00 91.06 380 LEU A O 1
ATOM 2848 N N . ALA A 1 381 ? 13.111 -29.714 4.804 1.00 89.62 381 ALA A N 1
ATOM 2849 C CA . ALA A 1 381 ? 14.168 -29.631 3.813 1.00 89.62 381 ALA A CA 1
ATOM 2850 C C . ALA A 1 381 ? 14.001 -28.317 3.046 1.00 89.62 381 ALA A C 1
ATOM 2852 O O . ALA A 1 381 ? 13.023 -28.159 2.313 1.00 89.62 381 ALA A O 1
ATOM 2853 N N . ILE A 1 382 ? 14.935 -27.388 3.234 1.00 89.25 382 ILE A N 1
ATOM 2854 C CA . ILE A 1 382 ? 15.048 -26.182 2.418 1.00 89.25 382 ILE A CA 1
ATOM 2855 C C . ILE A 1 382 ? 15.702 -26.566 1.097 1.00 89.25 382 ILE A C 1
ATOM 2857 O O . ILE A 1 382 ? 16.759 -27.203 1.071 1.00 89.25 382 ILE A O 1
ATOM 2861 N N . VAL A 1 383 ? 15.051 -26.182 0.010 1.00 83.38 383 VAL A N 1
ATOM 2862 C CA . VAL A 1 383 ? 15.557 -26.276 -1.357 1.00 83.38 383 VAL A CA 1
ATOM 2863 C C . VAL A 1 383 ? 15.626 -24.867 -1.921 1.00 83.38 383 VAL A C 1
ATOM 2865 O O . VAL A 1 383 ? 14.804 -24.045 -1.525 1.00 83.38 383 VAL A O 1
ATOM 2868 N N . ASP A 1 384 ? 16.556 -24.625 -2.845 1.00 78.94 384 ASP A N 1
ATOM 2869 C CA . ASP A 1 384 ? 16.530 -23.407 -3.664 1.00 78.94 384 ASP A CA 1
ATOM 2870 C C . ASP A 1 384 ? 15.151 -23.214 -4.278 1.00 78.94 384 ASP A C 1
ATOM 2872 O O . ASP A 1 384 ? 14.522 -24.190 -4.724 1.00 78.94 384 ASP A O 1
ATOM 2876 N N . GLY A 1 385 ? 14.663 -21.980 -4.224 1.00 78.56 385 GLY A N 1
ATOM 2877 C CA . GLY A 1 385 ? 13.318 -21.678 -4.662 1.00 78.56 385 GLY A CA 1
ATOM 2878 C C . GLY A 1 385 ? 12.683 -20.435 -4.042 1.00 78.56 385 GLY A C 1
ATOM 2879 O O . GLY A 1 385 ? 13.235 -19.781 -3.150 1.00 78.56 385 GLY A O 1
ATOM 2880 N N . PRO A 1 386 ? 11.423 -20.175 -4.439 1.00 81.12 386 PRO A N 1
ATOM 2881 C CA . PRO A 1 386 ? 10.599 -19.129 -3.853 1.00 81.12 386 PRO A CA 1
ATOM 2882 C C . PRO A 1 386 ? 10.365 -19.329 -2.353 1.00 81.12 386 PRO A C 1
ATOM 2884 O O . PRO A 1 386 ? 10.512 -20.445 -1.844 1.00 81.12 386 PRO A O 1
ATOM 2887 N N . PRO A 1 387 ? 9.920 -18.267 -1.647 1.00 86.12 387 PRO A N 1
ATOM 2888 C CA . PRO A 1 387 ? 9.690 -18.312 -0.222 1.00 86.12 387 PRO A CA 1
ATOM 2889 C C . PRO A 1 387 ? 8.793 -19.480 0.151 1.00 86.12 387 PRO A C 1
ATOM 2891 O O . PRO A 1 387 ? 7.735 -19.704 -0.446 1.00 86.12 387 PRO A O 1
ATOM 2894 N N . MET A 1 388 ? 9.243 -20.229 1.145 1.00 89.62 388 MET A N 1
ATOM 2895 C CA . MET A 1 388 ? 8.497 -21.341 1.697 1.00 89.62 388 MET A CA 1
ATOM 2896 C C . MET A 1 388 ? 7.675 -20.857 2.884 1.00 89.62 388 MET A C 1
ATOM 2898 O O . MET A 1 388 ? 8.110 -19.996 3.645 1.00 89.62 388 MET A O 1
ATOM 2902 N N . GLU A 1 389 ? 6.507 -21.460 3.074 1.00 92.19 389 GLU A N 1
ATOM 2903 C CA . GLU A 1 389 ? 5.675 -21.232 4.251 1.00 92.19 389 GLU A CA 1
ATOM 2904 C C . GLU A 1 389 ? 5.640 -22.500 5.105 1.00 92.19 389 GLU A C 1
ATOM 2906 O O . GLU A 1 389 ? 5.394 -23.602 4.601 1.00 92.19 389 GLU A O 1
ATOM 2911 N N . GLN A 1 390 ? 5.847 -22.344 6.411 1.00 94.00 390 GLN A N 1
ATOM 2912 C CA . GLN A 1 390 ? 5.670 -23.409 7.391 1.00 94.00 390 GLN A CA 1
ATOM 2913 C C . GLN A 1 390 ? 4.706 -22.952 8.479 1.00 94.00 390 GLN A C 1
ATOM 2915 O O . GLN A 1 390 ? 4.886 -21.906 9.092 1.00 94.00 390 GLN A O 1
ATOM 2920 N N . VAL A 1 391 ? 3.706 -23.781 8.770 1.00 93.19 391 VAL A N 1
ATOM 2921 C CA . VAL A 1 391 ? 2.773 -23.544 9.875 1.00 93.19 391 VAL A CA 1
ATOM 2922 C C . VAL A 1 391 ? 3.096 -24.508 11.012 1.00 93.19 391 VAL A C 1
ATOM 2924 O O . VAL A 1 391 ? 3.190 -25.715 10.782 1.00 93.19 391 VAL A O 1
ATOM 2927 N N . LEU A 1 392 ? 3.279 -23.983 12.221 1.00 93.12 392 LEU A N 1
ATOM 2928 C CA . LEU A 1 392 ? 3.402 -24.754 13.460 1.00 93.12 392 LEU A CA 1
ATOM 2929 C C . LEU A 1 392 ? 2.154 -24.502 14.301 1.00 93.12 392 LEU A C 1
ATOM 2931 O O . LEU A 1 392 ? 1.762 -23.350 14.501 1.00 93.12 392 LEU A O 1
ATOM 2935 N N . THR A 1 393 ? 1.515 -25.572 14.768 1.00 92.25 393 THR A N 1
ATOM 2936 C CA . THR A 1 393 ? 0.253 -25.476 15.506 1.00 92.25 393 THR A CA 1
ATOM 2937 C C . THR A 1 393 ? 0.502 -25.825 16.960 1.00 92.25 393 THR A C 1
ATOM 2939 O O . THR A 1 393 ? 0.669 -26.992 17.311 1.00 92.25 393 THR A O 1
ATOM 2942 N N . LEU A 1 394 ? 0.508 -24.810 17.821 1.00 90.50 394 LEU A N 1
ATOM 2943 C CA . LEU A 1 394 ? 0.693 -25.018 19.247 1.00 90.50 394 LEU A CA 1
ATOM 2944 C C . LEU A 1 394 ? -0.646 -25.358 19.899 1.00 90.50 394 LEU A C 1
ATOM 2946 O O . LEU A 1 394 ? -1.596 -24.572 19.875 1.00 90.50 394 LEU A O 1
ATOM 2950 N N . ALA A 1 395 ? -0.710 -26.526 20.534 1.00 82.88 395 ALA A N 1
ATOM 2951 C CA . ALA A 1 395 ? -1.842 -26.868 21.378 1.00 82.88 395 ALA A CA 1
ATOM 2952 C C . ALA A 1 395 ? -1.796 -25.986 22.625 1.00 82.88 395 ALA A C 1
ATOM 2954 O O . ALA A 1 395 ? -0.800 -25.979 23.358 1.00 82.88 395 ALA A O 1
ATOM 2955 N N . ARG A 1 396 ? -2.866 -25.230 22.874 1.00 76.00 396 ARG A N 1
ATOM 2956 C CA . ARG A 1 396 ? -2.987 -24.441 24.099 1.00 76.00 396 ARG A CA 1
ATOM 2957 C C . ARG A 1 396 ? -2.913 -25.417 25.269 1.00 76.00 396 ARG A C 1
ATOM 2959 O O . ARG A 1 396 ? -3.718 -26.342 25.354 1.00 76.00 396 ARG A O 1
ATOM 2966 N N . LEU A 1 397 ? -1.912 -25.256 26.137 1.00 67.50 397 LEU A N 1
ATOM 2967 C CA . LEU A 1 397 ? -1.957 -25.950 27.420 1.00 67.50 397 LEU A CA 1
ATOM 2968 C C . LEU A 1 397 ? -3.182 -25.391 28.114 1.00 67.50 397 LEU A C 1
ATOM 2970 O O . LEU A 1 397 ? -3.450 -24.201 27.968 1.00 67.50 397 LEU A O 1
ATOM 2974 N N . ASP A 1 398 ? -3.940 -26.216 28.824 1.00 58.72 398 ASP A N 1
ATOM 2975 C CA . ASP A 1 398 ? -5.065 -25.708 29.596 1.00 58.72 398 ASP A CA 1
ATOM 2976 C C . ASP A 1 398 ? -4.525 -24.655 30.572 1.00 58.72 398 ASP A C 1
ATOM 2978 O O . ASP A 1 398 ? -4.016 -24.981 31.640 1.00 58.72 398 ASP A O 1
ATOM 2982 N N . THR A 1 399 ? -4.614 -23.375 30.187 1.00 63.84 399 THR A N 1
ATOM 2983 C CA . THR A 1 399 ? -4.100 -22.200 30.916 1.00 63.84 399 THR A CA 1
ATOM 2984 C C . THR A 1 399 ? -4.977 -21.882 32.111 1.00 63.84 399 THR A C 1
ATOM 2986 O O . THR A 1 399 ? -5.057 -20.745 32.565 1.00 63.84 399 THR A O 1
ATOM 2989 N N . THR A 1 400 ? -5.744 -22.874 32.537 1.00 68.56 400 THR A N 1
ATOM 2990 C CA . THR A 1 400 ? -6.877 -22.747 33.416 1.00 68.56 400 THR A CA 1
ATOM 2991 C C . THR A 1 400 ? -6.767 -23.808 34.492 1.00 68.56 400 THR A C 1
ATOM 2993 O O . THR A 1 400 ? -6.294 -24.922 34.256 1.00 68.56 400 THR A O 1
ATOM 2996 N N . GLY A 1 401 ? -7.158 -23.443 35.702 1.00 76.00 401 GLY A N 1
ATOM 2997 C CA . GLY A 1 401 ? -7.395 -24.389 36.780 1.00 76.00 401 GLY A CA 1
ATOM 2998 C C . GLY A 1 401 ? -8.884 -24.455 37.081 1.00 76.00 401 GLY A C 1
ATOM 2999 O O . GLY A 1 401 ? -9.659 -23.544 36.767 1.00 76.00 401 GLY A O 1
ATOM 3000 N N . LYS A 1 402 ? -9.304 -25.554 37.699 1.00 83.06 402 LYS A N 1
ATOM 3001 C CA . LYS A 1 402 ? -10.678 -25.705 38.176 1.00 83.06 402 LYS A CA 1
ATOM 3002 C C . LYS A 1 402 ? -10.747 -25.203 39.611 1.00 83.06 402 LYS A C 1
ATOM 3004 O O . LYS A 1 402 ? -9.967 -25.634 40.451 1.00 83.06 402 LYS A O 1
ATOM 3009 N N . VAL A 1 403 ? -11.706 -24.345 39.931 1.00 87.06 403 VAL A N 1
ATOM 3010 C CA . VAL A 1 403 ? -11.967 -23.962 41.321 1.00 87.06 403 VAL A CA 1
ATOM 3011 C C . VAL A 1 403 ? -13.351 -24.427 41.724 1.00 87.06 403 VAL A C 1
ATOM 3013 O O . VAL A 1 403 ? -14.340 -24.196 41.026 1.00 87.06 403 VAL A O 1
ATOM 3016 N N . VAL A 1 404 ? -13.408 -25.098 42.868 1.00 89.00 404 VAL A N 1
ATOM 3017 C CA . VAL A 1 404 ? -14.646 -25.525 43.506 1.00 89.00 404 VAL A CA 1
ATOM 3018 C C . VAL A 1 404 ? -14.768 -24.783 44.825 1.00 89.00 404 VAL A C 1
ATOM 3020 O O . VAL A 1 404 ? -13.918 -24.929 45.702 1.00 89.00 404 VAL A O 1
ATOM 3023 N N . ILE A 1 405 ? -15.829 -23.995 44.982 1.00 88.69 405 ILE A N 1
ATOM 3024 C CA . ILE A 1 405 ? -16.095 -23.263 46.223 1.00 88.69 405 ILE A CA 1
ATOM 3025 C C . ILE A 1 405 ? -17.353 -23.832 46.858 1.00 88.69 405 ILE A C 1
ATOM 3027 O O . ILE A 1 405 ? -18.396 -23.925 46.212 1.00 88.69 405 ILE A O 1
ATOM 3031 N N . THR A 1 406 ? -17.240 -24.199 48.131 1.00 89.44 406 THR A N 1
ATOM 3032 C CA . THR A 1 406 ? -18.366 -24.569 48.986 1.00 89.44 406 THR A CA 1
ATOM 3033 C C . THR A 1 406 ? -18.637 -23.430 49.966 1.00 89.44 406 THR A C 1
ATOM 3035 O O . THR A 1 406 ? -17.755 -23.066 50.745 1.00 89.44 406 THR A O 1
ATOM 3038 N N . LEU A 1 407 ? -19.835 -22.856 49.908 1.00 89.56 407 LEU A N 1
ATOM 3039 C CA . LEU A 1 407 ? -20.301 -21.752 50.739 1.00 89.56 407 LEU A CA 1
ATOM 3040 C C . LEU A 1 407 ? -21.235 -22.276 51.831 1.00 89.56 407 LEU A C 1
ATOM 3042 O O . LEU A 1 407 ? -22.223 -22.944 51.530 1.00 89.56 407 LEU A O 1
ATOM 3046 N N . MET A 1 408 ? -20.942 -21.954 53.087 1.00 90.25 408 MET A N 1
ATOM 3047 C CA . MET A 1 408 ? -21.733 -22.388 54.242 1.00 90.25 408 MET A CA 1
ATOM 3048 C C . MET A 1 408 ? -21.834 -21.298 55.318 1.00 90.25 408 MET A C 1
ATOM 3050 O O . MET A 1 408 ? -21.120 -20.296 55.266 1.00 90.25 408 MET A O 1
ATOM 3054 N N . ASN A 1 409 ? -22.739 -21.464 56.282 1.00 87.88 409 ASN A N 1
ATOM 3055 C CA . ASN A 1 409 ? -22.837 -20.604 57.464 1.00 87.88 409 ASN A CA 1
ATOM 3056 C C . ASN A 1 409 ? -22.021 -21.163 58.645 1.00 87.88 409 ASN A C 1
ATOM 3058 O O . ASN A 1 409 ? -21.433 -22.238 58.567 1.00 87.88 409 ASN A O 1
ATOM 3062 N N . THR A 1 410 ? -21.987 -20.437 59.764 1.00 85.38 410 THR A N 1
ATOM 3063 C CA . THR A 1 410 ? -21.280 -20.844 60.996 1.00 85.38 410 THR A CA 1
ATOM 3064 C C . THR A 1 410 ? -21.872 -22.077 61.695 1.00 85.38 410 THR A C 1
ATOM 3066 O O . THR A 1 410 ? -21.316 -22.530 62.692 1.00 85.38 410 THR A O 1
ATOM 3069 N N . SER A 1 411 ? -22.995 -22.607 61.200 1.00 85.12 411 SER A N 1
ATOM 3070 C CA . SER A 1 411 ? -23.649 -23.842 61.657 1.00 85.12 411 SER A CA 1
ATOM 3071 C C . SER A 1 411 ? -23.486 -24.999 60.655 1.00 85.12 411 SER A C 1
ATOM 3073 O O . SER A 1 411 ? -24.219 -25.980 60.741 1.00 85.12 411 SER A O 1
ATOM 3075 N N . ASP A 1 412 ? -22.541 -24.881 59.713 1.00 84.62 412 ASP A N 1
ATOM 3076 C CA . ASP A 1 412 ? -22.222 -25.856 58.658 1.00 84.62 412 ASP A CA 1
ATOM 3077 C C . ASP A 1 412 ? -23.348 -26.114 57.630 1.00 84.62 412 ASP A C 1
ATOM 3079 O O . ASP A 1 412 ? -23.308 -27.095 56.883 1.00 84.62 412 ASP A O 1
ATOM 3083 N N . GLU A 1 413 ? -24.349 -25.235 57.532 1.00 87.19 413 GLU A N 1
ATOM 3084 C CA . GLU A 1 413 ? -25.389 -25.338 56.500 1.00 87.19 413 GLU A CA 1
ATOM 3085 C C . GLU A 1 413 ? -24.945 -24.655 55.204 1.00 87.19 413 GLU A C 1
ATOM 3087 O O . GLU A 1 413 ? -24.413 -23.544 55.227 1.00 87.19 413 GLU A O 1
ATOM 3092 N N . LEU A 1 414 ? -25.193 -25.306 54.066 1.00 89.81 414 LEU A N 1
ATOM 3093 C CA . LEU A 1 414 ? -24.870 -24.783 52.737 1.00 89.81 414 LEU A CA 1
ATOM 3094 C C . LEU A 1 414 ? -25.727 -23.557 52.398 1.00 89.81 414 LEU A C 1
ATOM 3096 O O . LEU A 1 414 ? -26.933 -23.546 52.645 1.00 89.81 414 LEU A O 1
ATOM 3100 N N . LEU A 1 415 ? -25.102 -22.539 51.804 1.00 88.00 415 LEU A N 1
ATOM 3101 C CA . LEU A 1 415 ? -25.746 -21.268 51.477 1.00 88.00 415 LEU A CA 1
ATOM 3102 C C . LEU A 1 415 ? -25.875 -21.062 49.972 1.00 88.00 415 LEU A C 1
ATOM 3104 O O . LEU A 1 415 ? -24.880 -21.086 49.250 1.00 88.00 415 LEU A O 1
ATOM 3108 N N . ASP A 1 416 ? -27.083 -20.740 49.519 1.00 89.12 416 ASP A N 1
ATOM 3109 C CA . ASP A 1 416 ? -27.282 -20.179 48.185 1.00 89.12 416 ASP A CA 1
ATOM 3110 C C . ASP A 1 416 ? -26.719 -18.756 48.132 1.00 89.12 416 ASP A C 1
ATOM 3112 O O . ASP A 1 416 ? -26.828 -17.977 49.086 1.00 89.12 416 ASP A O 1
ATOM 3116 N N . GLY A 1 417 ? -26.120 -18.384 47.008 1.00 86.25 417 GLY A N 1
ATOM 3117 C CA . GLY A 1 417 ? -25.493 -17.078 46.904 1.00 86.25 417 GLY A CA 1
ATOM 3118 C C . GLY A 1 417 ? -25.013 -16.736 45.512 1.00 86.25 417 GLY A C 1
ATOM 3119 O O . GLY A 1 417 ? -25.443 -17.296 44.505 1.00 86.25 417 GLY A O 1
ATOM 3120 N N . THR A 1 418 ? -24.107 -15.776 45.470 1.00 87.38 418 THR A N 1
ATOM 3121 C CA . THR A 1 418 ? -23.423 -15.357 44.262 1.00 87.38 418 THR A CA 1
ATOM 3122 C C . THR A 1 418 ? -21.934 -15.260 44.508 1.00 87.38 418 THR A C 1
ATOM 3124 O O . THR A 1 418 ? -21.496 -14.830 45.576 1.00 87.38 418 THR A O 1
ATOM 3127 N N . TRP A 1 419 ? -21.169 -15.589 43.483 1.00 87.56 419 TRP A N 1
ATOM 3128 C CA . TRP A 1 419 ? -19.723 -15.428 43.453 1.00 87.56 419 TRP A CA 1
ATOM 3129 C C . TRP A 1 419 ? -19.294 -14.615 42.231 1.00 87.56 419 TRP A C 1
ATOM 3131 O O . TRP A 1 419 ? -19.870 -14.743 41.152 1.00 87.56 419 TRP A O 1
ATOM 3141 N N . ALA A 1 420 ? -18.302 -13.753 42.403 1.00 84.50 420 ALA A N 1
ATOM 3142 C CA . ALA A 1 420 ? -17.729 -12.920 41.355 1.00 84.50 420 ALA A CA 1
ATOM 3143 C C . ALA A 1 420 ? -16.206 -13.039 41.386 1.00 84.50 420 ALA A C 1
ATOM 3145 O O . ALA A 1 420 ? -15.609 -13.087 42.460 1.00 84.50 420 ALA A O 1
ATOM 3146 N N . TRP A 1 421 ? -15.601 -13.071 40.206 1.00 85.94 421 TRP A N 1
ATOM 3147 C CA . TRP A 1 421 ? -14.161 -13.205 40.003 1.00 85.94 421 TRP A CA 1
ATOM 3148 C C . TRP A 1 421 ? -13.624 -11.907 39.417 1.00 85.94 421 TRP A C 1
ATOM 3150 O O . TRP A 1 421 ? -14.201 -11.432 38.447 1.00 85.94 421 TRP A O 1
ATOM 3160 N N . ASP A 1 422 ? -12.575 -11.326 39.999 1.00 82.38 422 ASP A N 1
ATOM 3161 C CA . ASP A 1 422 ? -11.880 -10.135 39.479 1.00 82.38 422 ASP A CA 1
ATOM 3162 C C . ASP A 1 422 ? -12.832 -8.998 39.056 1.00 82.38 422 ASP A C 1
ATOM 3164 O O . ASP A 1 422 ? -12.738 -8.441 37.965 1.00 82.38 422 ASP A O 1
ATOM 3168 N N . GLU A 1 423 ? -13.801 -8.683 39.924 1.00 72.69 423 GLU A N 1
ATOM 3169 C CA . GLU A 1 423 ? -14.846 -7.664 39.699 1.00 72.69 423 GLU A CA 1
ATOM 3170 C C . GLU A 1 423 ? -15.848 -7.970 38.559 1.00 72.69 423 GLU A C 1
ATOM 3172 O O . GLU A 1 423 ? -16.633 -7.105 38.162 1.00 72.69 423 GLU A O 1
ATOM 3177 N N . ALA A 1 424 ? -15.889 -9.207 38.055 1.00 74.12 424 ALA A N 1
ATOM 3178 C CA . ALA A 1 424 ? -16.863 -9.651 37.059 1.00 74.12 424 ALA A CA 1
ATOM 3179 C C . ALA A 1 424 ? -18.301 -9.741 37.609 1.00 74.12 424 ALA A C 1
ATOM 3181 O O . ALA A 1 424 ? -18.568 -9.652 38.809 1.00 74.12 424 ALA A O 1
ATOM 3182 N N . ILE A 1 425 ? -19.262 -9.947 36.702 1.00 72.06 425 ILE A N 1
ATOM 3183 C CA . ILE A 1 425 ? -20.683 -10.081 37.045 1.00 72.06 425 ILE A CA 1
ATOM 3184 C C . ILE A 1 425 ? -20.880 -11.296 37.974 1.00 72.06 425 ILE A C 1
ATOM 3186 O O . ILE A 1 425 ? -20.471 -12.398 37.603 1.00 72.06 425 ILE A O 1
ATOM 3190 N N . PRO A 1 426 ? -21.541 -11.136 39.138 1.00 78.44 426 PRO A N 1
ATOM 3191 C CA . PRO A 1 426 ? -21.777 -12.245 40.053 1.00 78.44 426 PRO A CA 1
ATOM 3192 C C . PRO A 1 426 ? -22.629 -13.352 39.418 1.00 78.44 426 PRO A C 1
ATOM 3194 O O . PRO A 1 426 ? -23.723 -13.099 38.911 1.00 78.44 426 PRO A O 1
ATOM 3197 N N . LEU A 1 427 ? -22.143 -14.590 39.475 1.00 78.81 427 LEU A N 1
ATOM 3198 C CA . LEU A 1 427 ? -22.861 -15.787 39.037 1.00 78.81 427 LEU A CA 1
ATOM 3199 C C . LEU A 1 427 ? -23.634 -16.388 40.212 1.00 78.81 427 LEU A C 1
ATOM 3201 O O . LEU A 1 427 ? -23.119 -16.454 41.324 1.00 78.81 427 LEU A O 1
ATOM 3205 N N . ALA A 1 428 ? -24.864 -16.840 39.975 1.00 80.25 428 ALA A N 1
ATOM 3206 C CA . ALA A 1 428 ? -25.652 -17.518 40.999 1.00 80.25 428 ALA A CA 1
ATOM 3207 C C . ALA A 1 428 ? -25.105 -18.928 41.269 1.00 80.25 428 ALA A C 1
ATOM 3209 O O . ALA A 1 428 ? -24.826 -19.679 40.333 1.00 80.25 428 ALA A O 1
ATOM 3210 N N . VAL A 1 429 ? -24.996 -19.284 42.547 1.00 79.44 429 VAL A N 1
ATOM 3211 C CA . VAL A 1 429 ? -24.630 -20.617 43.032 1.00 79.44 429 VAL A CA 1
ATOM 3212 C C . VAL A 1 429 ? -25.783 -21.133 43.877 1.00 79.44 429 VAL A C 1
ATOM 3214 O O . VAL A 1 429 ? -26.152 -20.508 44.871 1.00 79.44 429 VAL A O 1
ATOM 3217 N N . ALA A 1 430 ? -26.347 -22.261 43.459 1.00 74.81 430 ALA A N 1
ATOM 3218 C CA . ALA A 1 430 ? -27.371 -22.982 44.201 1.00 74.81 430 ALA A CA 1
ATOM 3219 C C . ALA A 1 430 ? -26.744 -24.186 44.917 1.00 74.81 430 ALA A C 1
ATOM 3221 O O . ALA A 1 430 ? -25.734 -24.720 44.459 1.00 74.81 430 ALA A O 1
ATOM 3222 N N . GLU A 1 431 ? -27.343 -24.609 46.028 1.00 79.81 431 GLU A N 1
ATOM 3223 C CA . GLU A 1 431 ? -26.896 -25.730 46.870 1.00 79.81 431 GLU A CA 1
ATOM 3224 C C . GLU A 1 431 ? -25.520 -25.508 47.527 1.00 79.81 431 GLU A C 1
ATOM 3226 O O . GLU A 1 431 ? -24.841 -26.459 47.908 1.00 79.81 431 GLU A O 1
ATOM 3231 N N . GLY A 1 432 ? -25.080 -24.251 47.652 1.00 77.94 432 GLY A N 1
ATOM 3232 C CA . GLY A 1 432 ? -23.831 -23.873 48.319 1.00 77.94 432 GLY A CA 1
ATOM 3233 C C . GLY A 1 432 ? -22.556 -24.491 47.756 1.00 77.94 432 GLY A C 1
ATOM 3234 O O . GLY A 1 432 ? -21.530 -24.445 48.427 1.00 77.94 432 GLY A O 1
ATOM 3235 N N . ARG A 1 433 ? -22.568 -25.042 46.538 1.00 85.50 433 ARG A N 1
ATOM 3236 C CA . ARG A 1 433 ? -21.361 -25.520 45.854 1.00 85.50 433 ARG A CA 1
ATOM 3237 C C . ARG A 1 433 ? -21.358 -25.063 44.404 1.00 85.50 433 ARG A C 1
ATOM 3239 O O . ARG A 1 433 ? -22.229 -25.431 43.625 1.00 85.50 433 ARG A O 1
ATOM 3246 N N . GLY A 1 434 ? -20.341 -24.295 44.037 1.00 82.06 434 GLY A N 1
ATOM 3247 C CA . GLY A 1 434 ? -20.099 -23.875 42.663 1.00 82.06 434 GLY A CA 1
ATOM 3248 C C . GLY A 1 434 ? -18.806 -24.479 42.132 1.00 82.06 434 GLY A C 1
ATOM 3249 O O . GLY A 1 434 ? -17.831 -24.622 42.873 1.00 82.06 434 GLY A O 1
ATOM 3250 N N . GLU A 1 435 ? -18.776 -24.786 40.837 1.00 85.62 435 GLU A N 1
ATOM 3251 C CA . GLU A 1 435 ? -17.539 -25.064 40.107 1.00 85.62 435 GLU A CA 1
ATOM 3252 C C . GLU A 1 435 ? -17.368 -24.096 38.935 1.00 85.62 435 GLU A C 1
ATOM 3254 O O . GLU A 1 435 ? -18.336 -23.737 38.265 1.00 85.62 435 GLU A O 1
ATOM 3259 N N . THR A 1 436 ? -16.135 -23.652 38.711 1.00 84.56 436 THR A N 1
ATOM 3260 C CA . THR A 1 436 ? -15.779 -22.820 37.563 1.00 84.56 436 THR A CA 1
ATOM 3261 C C . THR A 1 436 ? -14.366 -23.136 37.093 1.00 84.56 436 THR A C 1
ATOM 3263 O O . THR A 1 436 ? -13.549 -23.675 37.843 1.00 84.56 436 THR A O 1
ATOM 3266 N N . VAL A 1 437 ? -14.089 -22.800 35.840 1.00 83.81 437 VAL A N 1
ATOM 3267 C CA . VAL A 1 437 ? -12.759 -22.856 35.239 1.00 83.81 437 VAL A CA 1
ATOM 3268 C C . VAL A 1 437 ? -12.300 -21.415 35.059 1.00 83.81 437 VAL A C 1
ATOM 3270 O O . VAL A 1 437 ? -13.026 -20.608 34.479 1.00 83.81 437 VAL A O 1
ATOM 3273 N N . VAL A 1 438 ? -11.140 -21.081 35.616 1.00 83.25 438 VAL A N 1
ATOM 3274 C CA . VAL A 1 438 ? -10.551 -19.733 35.579 1.00 83.25 438 VAL A CA 1
ATOM 3275 C C . VAL A 1 438 ? -9.103 -19.835 35.135 1.00 83.25 438 VAL A C 1
ATOM 3277 O O . VAL A 1 438 ? -8.511 -20.910 35.234 1.00 83.25 438 VAL A O 1
ATOM 3280 N N . GLU A 1 439 ? -8.545 -18.742 34.620 1.00 82.31 439 GLU A N 1
ATOM 3281 C CA . GLU A 1 439 ? -7.134 -18.702 34.234 1.00 82.31 439 GLU A CA 1
ATOM 3282 C C . GLU A 1 439 ? -6.229 -19.087 35.418 1.00 82.31 439 GLU A C 1
ATOM 3284 O O . GLU A 1 439 ? -6.587 -18.950 36.585 1.00 82.31 439 GLU A O 1
ATOM 3289 N N . SER A 1 440 ? -5.070 -19.672 35.132 1.00 79.50 440 SER A N 1
ATOM 3290 C CA . SER A 1 440 ? -4.086 -19.980 36.163 1.00 79.50 440 SER A CA 1
ATOM 3291 C C . SER A 1 440 ? -3.406 -18.687 36.600 1.00 79.50 440 SER A C 1
ATOM 3293 O O . SER A 1 440 ? -2.866 -17.963 35.763 1.00 79.50 440 SER A O 1
ATOM 3295 N N . GLY A 1 441 ? -3.391 -18.398 37.895 1.00 82.31 441 GLY A N 1
ATOM 3296 C CA . GLY A 1 441 ? -2.912 -17.114 38.392 1.00 82.31 441 GLY A CA 1
ATOM 3297 C C . GLY A 1 441 ? -3.473 -16.758 39.760 1.00 82.31 441 GLY A C 1
ATOM 3298 O O . GLY A 1 441 ? -4.022 -17.604 40.463 1.00 82.31 441 GLY A O 1
ATOM 3299 N N . SER A 1 442 ? -3.284 -15.505 40.170 1.00 85.38 442 SER A N 1
ATOM 3300 C CA . SER A 1 442 ? -3.878 -14.962 41.394 1.00 85.38 442 SER A CA 1
ATOM 3301 C C . SER A 1 442 ? -5.160 -14.224 41.036 1.00 85.38 442 SER A C 1
ATOM 3303 O O . SER A 1 442 ? -5.110 -13.289 40.244 1.00 85.38 442 SER A O 1
ATOM 3305 N N . HIS A 1 443 ? -6.270 -14.614 41.651 1.00 88.88 443 HIS A N 1
ATOM 3306 C CA . HIS A 1 443 ? -7.593 -14.042 41.416 1.00 88.88 443 HIS A CA 1
ATOM 3307 C C . HIS A 1 443 ? -8.209 -13.551 42.718 1.00 88.88 443 HIS A C 1
ATOM 3309 O O . HIS A 1 443 ? -7.967 -14.129 43.779 1.00 88.88 443 HIS A O 1
ATOM 3315 N N . VAL A 1 444 ? -9.056 -12.530 42.632 1.00 87.81 444 VAL A N 1
ATOM 3316 C CA . VAL A 1 444 ? -9.871 -12.060 43.756 1.00 87.81 444 VAL A CA 1
ATOM 3317 C C . VAL A 1 444 ? -11.277 -12.624 43.609 1.00 87.81 444 VAL A C 1
ATOM 3319 O O . VAL A 1 444 ? -11.952 -12.386 42.607 1.00 87.81 444 VAL A O 1
ATOM 3322 N N . VAL A 1 445 ? -11.748 -13.346 44.625 1.00 89.81 445 VAL A N 1
ATOM 3323 C CA . VAL A 1 445 ? -13.107 -13.898 44.655 1.00 89.81 445 VAL A CA 1
ATOM 3324 C C . VAL A 1 445 ? -13.948 -13.138 45.663 1.00 89.81 445 VAL A C 1
ATOM 3326 O O . VAL A 1 445 ? -13.644 -13.147 46.854 1.00 89.81 445 VAL A O 1
ATOM 3329 N N . ALA A 1 446 ? -15.043 -12.544 45.194 1.00 89.81 446 ALA A N 1
ATOM 3330 C CA . ALA A 1 446 ? -16.072 -11.949 46.032 1.00 89.81 446 ALA A CA 1
ATOM 3331 C C . ALA A 1 446 ? -17.269 -12.899 46.164 1.00 89.81 446 ALA A C 1
ATOM 3333 O O . ALA A 1 446 ? -17.801 -13.389 45.170 1.00 89.81 446 ALA A O 1
ATOM 3334 N N . LEU A 1 447 ? -17.707 -13.142 47.396 1.00 90.31 447 LEU A N 1
ATOM 3335 C CA . LEU A 1 447 ? -18.835 -14.000 47.746 1.00 90.31 447 LEU A CA 1
ATOM 3336 C C . LEU A 1 447 ? -19.912 -13.179 48.448 1.00 90.31 447 LEU A C 1
ATOM 3338 O O . LEU A 1 447 ? -19.613 -12.374 49.332 1.00 90.31 447 LEU A O 1
ATOM 3342 N N . ALA A 1 448 ? -21.169 -13.425 48.097 1.00 88.06 448 ALA A N 1
ATOM 3343 C CA . ALA A 1 448 ? -22.319 -12.838 48.767 1.00 88.06 448 ALA A CA 1
ATOM 3344 C C . ALA A 1 448 ? -23.446 -13.866 48.887 1.00 88.06 448 ALA A C 1
ATOM 3346 O O . ALA A 1 448 ? -23.703 -14.626 47.958 1.00 88.06 448 ALA A O 1
ATOM 3347 N N . SER A 1 449 ? -24.145 -13.863 50.016 1.00 89.19 449 SER A N 1
ATOM 3348 C CA . SER A 1 449 ? -25.369 -14.636 50.225 1.00 89.19 449 SER A CA 1
ATOM 3349 C C . SER A 1 449 ? -26.404 -13.732 50.906 1.00 89.19 449 SER A C 1
ATOM 3351 O O . SER A 1 449 ? -26.017 -12.911 51.747 1.00 89.19 449 SER A O 1
ATOM 3353 N N . PRO A 1 450 ? -27.697 -13.796 50.537 1.00 85.38 450 PRO A N 1
ATOM 3354 C CA . PRO A 1 450 ? -28.729 -12.974 51.164 1.00 85.38 450 PRO A CA 1
ATOM 3355 C C . PRO A 1 450 ? -28.757 -13.147 52.690 1.00 85.38 450 PRO A C 1
ATOM 3357 O O . PRO A 1 450 ? -28.864 -14.263 53.185 1.00 85.38 450 PRO A O 1
ATOM 3360 N N . GLY A 1 451 ? -28.678 -12.043 53.439 1.00 82.69 451 GLY A N 1
ATOM 3361 C CA . GLY A 1 451 ? -28.667 -12.066 54.910 1.00 82.69 451 GLY A CA 1
ATOM 3362 C C . GLY A 1 451 ? -27.300 -12.346 55.549 1.00 82.69 451 GLY A C 1
ATOM 3363 O O . GLY A 1 451 ? -27.215 -12.447 56.771 1.00 82.69 451 GLY A O 1
ATOM 3364 N N . TYR A 1 452 ? -26.225 -12.428 54.759 1.00 88.50 452 TYR A N 1
ATOM 3365 C CA . TYR A 1 452 ? -24.858 -12.671 55.228 1.00 88.50 452 TYR A CA 1
ATOM 3366 C C . TYR A 1 452 ? -23.903 -11.535 54.847 1.00 88.50 452 TYR A C 1
ATOM 3368 O O . TYR A 1 452 ? -24.130 -10.805 53.880 1.00 88.50 452 TYR A O 1
ATOM 3376 N N . VAL A 1 453 ? -22.823 -11.379 55.615 1.00 86.50 453 VAL A N 1
ATOM 3377 C CA . VAL A 1 453 ? -21.765 -10.400 55.334 1.00 86.50 453 VAL A CA 1
ATOM 3378 C C . VAL A 1 453 ? -20.980 -10.848 54.096 1.00 86.50 453 VAL A C 1
ATOM 3380 O O . VAL A 1 453 ? -20.466 -11.967 54.093 1.00 86.50 453 VAL A O 1
ATOM 3383 N N . PRO A 1 454 ? -20.859 -10.013 53.045 1.00 87.81 454 PRO A N 1
ATOM 3384 C CA . PRO A 1 454 ? -20.045 -10.352 51.884 1.00 87.81 454 PRO A CA 1
ATOM 3385 C C . PRO A 1 454 ? -18.569 -10.529 52.255 1.00 87.81 454 PRO A C 1
ATOM 3387 O O . PRO A 1 454 ? -18.036 -9.787 53.081 1.00 87.81 454 PRO A O 1
ATOM 3390 N N . ALA A 1 455 ? -17.892 -11.471 51.602 1.00 87.44 455 ALA A N 1
ATOM 3391 C CA . ALA A 1 455 ? -16.470 -11.740 51.809 1.00 87.44 455 ALA A CA 1
ATOM 3392 C C . ALA A 1 455 ? -15.695 -11.609 50.496 1.00 87.44 455 ALA A C 1
ATOM 3394 O O . ALA A 1 455 ? -16.209 -11.955 49.436 1.00 87.44 455 ALA A O 1
ATOM 3395 N N . SER A 1 456 ? -14.446 -11.148 50.568 1.00 88.75 456 SER A N 1
ATOM 3396 C CA . SER A 1 456 ? -13.519 -11.119 49.434 1.00 88.75 456 SER A CA 1
ATOM 3397 C C . SER A 1 456 ? -12.157 -11.663 49.858 1.00 88.75 456 SER A C 1
ATOM 3399 O O . SER A 1 456 ? -11.719 -11.398 50.980 1.00 88.75 456 SER A O 1
ATOM 3401 N N . PHE A 1 457 ? -11.514 -12.465 49.010 1.00 89.31 457 PHE A N 1
ATOM 3402 C CA . PHE A 1 457 ? -10.201 -13.053 49.289 1.00 89.31 457 PHE A CA 1
ATOM 3403 C C . PHE A 1 457 ? -9.444 -13.397 48.004 1.00 89.31 457 PHE A C 1
ATOM 3405 O O . PHE A 1 457 ? -10.051 -13.668 46.968 1.00 89.31 457 PHE A O 1
ATOM 3412 N N . ASP A 1 458 ? -8.118 -13.454 48.110 1.00 89.94 458 ASP A N 1
ATOM 3413 C CA . ASP A 1 458 ? -7.241 -13.909 47.035 1.00 89.94 458 ASP A CA 1
ATOM 3414 C C . ASP A 1 458 ? -7.193 -15.443 46.962 1.00 89.94 458 ASP A C 1
ATOM 3416 O O . ASP A 1 458 ? -7.089 -16.135 47.983 1.00 89.94 458 ASP A O 1
ATOM 3420 N N . VAL A 1 459 ? -7.223 -15.984 45.747 1.00 89.25 459 VAL A N 1
ATOM 3421 C CA . VAL A 1 459 ? -6.983 -17.397 45.446 1.00 89.25 459 VAL A CA 1
ATOM 3422 C C . VAL A 1 459 ? -5.890 -17.515 44.392 1.00 89.25 459 VAL A C 1
ATOM 3424 O O . VAL A 1 459 ? -5.935 -16.855 43.360 1.00 89.25 459 VAL A O 1
ATOM 3427 N N . SER A 1 460 ? -4.905 -18.375 44.646 1.00 87.94 460 SER A N 1
ATOM 3428 C CA . SER A 1 460 ? -3.923 -18.767 43.637 1.00 87.94 460 SER A CA 1
ATOM 3429 C C . SER A 1 460 ? -4.372 -20.077 42.998 1.00 87.94 460 SER A C 1
ATOM 3431 O O . SER A 1 460 ? -4.591 -21.062 43.703 1.00 87.94 460 SER A O 1
ATOM 3433 N N . VAL A 1 461 ? -4.542 -20.065 41.680 1.00 88.00 461 VAL A N 1
ATOM 3434 C CA . VAL A 1 461 ? -5.033 -21.184 40.877 1.00 88.00 461 VAL A CA 1
ATOM 3435 C C . VAL A 1 461 ? -3.863 -21.758 40.073 1.00 88.00 461 VAL A C 1
ATOM 3437 O O . VAL A 1 461 ? -3.404 -21.108 39.131 1.00 88.00 461 VAL A O 1
ATOM 3440 N N . PRO A 1 462 ? -3.339 -22.944 40.434 1.00 80.25 462 PRO A N 1
ATOM 3441 C CA . PRO A 1 462 ? -2.270 -23.584 39.680 1.00 80.25 462 PRO A CA 1
ATOM 3442 C C . PRO A 1 462 ? -2.771 -24.107 38.327 1.00 80.25 462 PRO A C 1
ATOM 3444 O O . PRO A 1 462 ? -3.935 -24.480 38.173 1.00 80.25 462 PRO A O 1
ATOM 3447 N N . LEU A 1 463 ? -1.867 -24.155 37.348 1.00 79.94 463 LEU A N 1
ATOM 3448 C CA . LEU A 1 463 ? -2.136 -24.617 35.986 1.00 79.94 463 LEU A CA 1
ATOM 3449 C C . LEU A 1 463 ? -2.634 -26.074 35.969 1.00 79.94 463 LEU A C 1
ATOM 3451 O O . LEU A 1 463 ? -1.931 -26.964 36.444 1.00 79.94 463 LEU A O 1
ATOM 3455 N N . GLY A 1 464 ? -3.825 -26.322 35.414 1.00 78.81 464 GLY A N 1
ATOM 3456 C CA . GLY A 1 464 ? -4.399 -27.665 35.263 1.00 78.81 464 GLY A CA 1
ATOM 3457 C C . GLY A 1 464 ? -4.811 -28.368 36.567 1.00 78.81 464 GLY A C 1
ATOM 3458 O O . GLY A 1 464 ? -5.268 -29.512 36.525 1.00 78.81 464 GLY A O 1
ATOM 3459 N N . GLU A 1 465 ? -4.674 -27.718 37.728 1.00 83.19 465 GLU A N 1
ATOM 3460 C CA . GLU A 1 465 ? -5.048 -28.288 39.026 1.00 83.19 465 GLU A CA 1
ATOM 3461 C C . GLU A 1 465 ? -6.466 -27.884 39.455 1.00 83.19 465 GLU A C 1
ATOM 3463 O O . GLU A 1 465 ? -7.056 -26.924 38.954 1.00 83.19 465 GLU A O 1
ATOM 3468 N N . THR A 1 466 ? -7.035 -28.643 40.399 1.00 86.94 466 THR A N 1
ATOM 3469 C CA . THR A 1 466 ? -8.309 -28.301 41.045 1.00 86.94 466 THR A CA 1
ATOM 3470 C C . THR A 1 466 ? -8.063 -27.749 42.444 1.00 86.94 466 THR A C 1
ATOM 3472 O O . THR A 1 466 ? -7.519 -28.451 43.294 1.00 86.94 466 THR A O 1
ATOM 3475 N N . VAL A 1 467 ? -8.514 -26.523 42.704 1.00 88.94 467 VAL A N 1
ATOM 3476 C CA . VAL A 1 467 ? -8.482 -25.895 44.029 1.00 88.94 467 VAL A CA 1
ATOM 3477 C C . VAL A 1 467 ? -9.862 -26.020 44.673 1.00 88.94 467 VAL A C 1
ATOM 3479 O O . VAL A 1 467 ? -10.845 -25.492 44.153 1.00 88.94 467 VAL A O 1
ATOM 3482 N N . GLU A 1 468 ? -9.948 -26.709 45.811 1.00 90.75 468 GLU A N 1
ATOM 3483 C CA . GLU A 1 468 ? -11.178 -26.792 46.607 1.00 90.75 468 GLU A CA 1
ATOM 3484 C C . GLU A 1 468 ? -11.115 -25.826 47.795 1.00 90.75 468 GLU A C 1
ATOM 3486 O O . GLU A 1 468 ? -10.174 -25.853 48.590 1.00 90.75 468 GLU A O 1
ATOM 3491 N N . LEU A 1 469 ? -12.129 -24.972 47.930 1.00 88.94 469 LEU A N 1
ATOM 3492 C CA . LEU A 1 469 ? -12.232 -23.982 48.997 1.00 88.94 469 LEU A CA 1
ATOM 3493 C C . LEU A 1 469 ? -13.548 -24.137 49.750 1.00 88.94 469 LEU A C 1
ATOM 3495 O O . LEU A 1 469 ? -14.615 -24.264 49.151 1.00 88.94 469 LEU A O 1
ATOM 3499 N N . ILE A 1 470 ? -13.474 -24.042 51.073 1.00 89.38 470 ILE A N 1
ATOM 3500 C CA . ILE A 1 470 ? -14.637 -23.941 51.954 1.00 89.38 470 ILE A CA 1
ATOM 3501 C C . ILE A 1 470 ? -14.657 -22.530 52.536 1.00 89.38 470 ILE A C 1
ATOM 3503 O O . ILE A 1 470 ? -13.649 -22.063 53.075 1.00 89.38 470 ILE A O 1
ATOM 3507 N N . LYS A 1 471 ? -15.786 -21.832 52.396 1.00 91.31 471 LYS A N 1
ATOM 3508 C CA . LYS A 1 471 ? -15.962 -20.464 52.885 1.00 91.31 471 LYS A CA 1
ATOM 3509 C C . LYS A 1 471 ? -17.202 -20.370 53.754 1.00 91.31 471 LYS A C 1
ATOM 3511 O O . LYS A 1 471 ? -18.291 -20.767 53.352 1.00 91.31 471 LYS A O 1
ATOM 3516 N N . VAL A 1 472 ? -16.992 -19.828 54.947 1.00 89.69 472 VAL A N 1
ATOM 3517 C CA . VAL A 1 472 ? -18.022 -19.615 55.956 1.00 89.69 472 VAL A CA 1
ATOM 3518 C C . VAL A 1 472 ? -18.392 -18.137 55.944 1.00 89.69 472 VAL A C 1
ATOM 3520 O O . VAL A 1 472 ? -17.502 -17.300 56.094 1.00 89.69 472 VAL A O 1
ATOM 3523 N N . LEU A 1 473 ? -19.671 -17.810 55.749 1.00 89.31 473 LEU A N 1
ATOM 3524 C CA . LEU A 1 473 ? -20.171 -16.444 55.913 1.00 89.31 473 LEU A CA 1
ATOM 3525 C C . LEU A 1 473 ? -20.889 -16.289 57.254 1.00 89.31 473 LEU A C 1
ATOM 3527 O O . LEU A 1 473 ? -21.647 -17.158 57.690 1.00 89.31 473 LEU A O 1
ATOM 3531 N N . GLU A 1 474 ? -20.674 -15.143 57.889 1.00 86.25 474 GLU A N 1
ATOM 3532 C CA . GLU A 1 474 ? -21.377 -14.738 59.105 1.00 86.25 474 GLU A CA 1
ATOM 3533 C C . GLU A 1 474 ? -22.660 -13.983 58.746 1.00 86.25 474 GLU A C 1
ATOM 3535 O O . GLU A 1 474 ? -22.724 -13.309 57.712 1.00 86.25 474 GLU A O 1
ATOM 3540 N N . ARG A 1 475 ? -23.704 -14.095 59.578 1.00 85.88 475 ARG A N 1
ATOM 3541 C CA . ARG A 1 475 ? -24.957 -13.365 59.341 1.00 85.88 475 ARG A CA 1
ATOM 3542 C C . ARG A 1 475 ? -24.700 -11.862 59.370 1.00 85.88 475 ARG A C 1
ATOM 3544 O O . ARG A 1 475 ? -23.989 -11.355 60.235 1.00 85.88 475 ARG A O 1
ATOM 3551 N N . ALA A 1 476 ? -25.316 -11.146 58.439 1.00 88.38 476 ALA A N 1
ATOM 3552 C CA . ALA A 1 476 ? -25.298 -9.696 58.414 1.00 88.38 476 ALA A CA 1
ATOM 3553 C C . ALA A 1 476 ? -26.230 -9.174 59.508 1.00 88.38 476 ALA A C 1
ATOM 3555 O O . ALA A 1 476 ? -27.430 -9.030 59.285 1.00 88.38 476 ALA A O 1
ATOM 3556 N N . THR A 1 477 ? -25.675 -8.897 60.687 1.00 88.75 477 THR A N 1
ATOM 3557 C CA . THR A 1 477 ? -26.433 -8.416 61.847 1.00 88.75 477 THR A CA 1
ATOM 3558 C C . THR A 1 477 ? -26.021 -7.012 62.282 1.00 88.75 477 THR A C 1
ATOM 3560 O O . THR A 1 477 ? -24.877 -6.601 62.084 1.00 88.75 477 THR A O 1
ATOM 3563 N N . GLY A 1 478 ? -26.935 -6.297 62.933 1.00 87.62 478 GLY A N 1
ATOM 3564 C CA . GLY A 1 478 ? -26.677 -5.058 63.668 1.00 87.62 478 GLY A CA 1
ATOM 3565 C C . GLY A 1 478 ? -27.438 -5.043 64.993 1.00 87.62 478 GLY A C 1
ATOM 3566 O O . GLY A 1 478 ? -28.258 -5.923 65.258 1.00 87.62 478 GLY A O 1
ATOM 3567 N N . THR A 1 479 ? -27.171 -4.055 65.841 1.00 90.81 479 THR A N 1
ATOM 3568 C CA . THR A 1 479 ? -27.821 -3.936 67.153 1.00 90.81 479 THR A CA 1
ATOM 3569 C C . THR A 1 479 ? -28.832 -2.801 67.129 1.00 90.81 479 THR A C 1
ATOM 3571 O O . THR A 1 479 ? -28.524 -1.699 66.683 1.00 90.81 479 THR A O 1
ATOM 3574 N N . LEU A 1 480 ? -30.031 -3.049 67.642 1.00 93.00 480 LEU A N 1
ATOM 3575 C CA . LEU A 1 480 ? -31.034 -2.028 67.901 1.00 93.00 480 LEU A CA 1
ATOM 3576 C C . LEU A 1 480 ? -31.086 -1.737 69.401 1.00 93.00 480 LEU A C 1
ATOM 3578 O O . LEU A 1 480 ? -31.455 -2.613 70.186 1.00 93.00 480 LEU A O 1
ATOM 3582 N N . ASP A 1 481 ? -30.794 -0.492 69.764 1.00 93.81 481 ASP A N 1
ATOM 3583 C CA . ASP A 1 481 ? -30.957 0.031 71.116 1.00 93.81 481 ASP A CA 1
ATOM 3584 C C . ASP A 1 481 ? -32.224 0.887 71.175 1.00 93.81 481 ASP A C 1
ATOM 3586 O O . ASP A 1 481 ? -32.313 1.951 70.566 1.00 93.81 481 ASP A O 1
ATOM 3590 N N . LEU A 1 482 ? -33.226 0.429 71.916 1.00 93.12 482 LEU A N 1
ATOM 3591 C CA . LEU A 1 482 ? -34.461 1.162 72.157 1.00 93.12 482 LEU A CA 1
ATOM 3592 C C . LEU A 1 482 ? -34.350 1.978 73.435 1.00 93.12 482 LEU A C 1
ATOM 3594 O O . LEU A 1 482 ? -34.018 1.440 74.491 1.00 93.12 482 LEU A O 1
ATOM 3598 N N . VAL A 1 483 ? -34.696 3.260 73.348 1.00 94.62 483 VAL A N 1
ATOM 3599 C CA . VAL A 1 483 ? -34.798 4.163 74.496 1.00 94.62 483 VAL A CA 1
ATOM 3600 C C . VAL A 1 483 ? -36.226 4.682 74.583 1.00 94.62 483 VAL A C 1
ATOM 3602 O O . VAL A 1 483 ? -36.687 5.356 73.666 1.00 94.62 483 VAL A O 1
ATOM 3605 N N . VAL A 1 484 ? -36.930 4.380 75.672 1.00 94.25 484 VAL A N 1
ATOM 3606 C CA . VAL A 1 484 ? -38.344 4.739 75.846 1.00 94.25 484 VAL A CA 1
ATOM 3607 C C . VAL A 1 484 ? -38.508 5.715 76.999 1.00 94.25 484 VAL A C 1
ATOM 3609 O O . VAL A 1 484 ? -38.126 5.422 78.134 1.00 94.25 484 VAL A O 1
ATOM 3612 N N . MET A 1 485 ? -39.110 6.866 76.713 1.00 94.62 485 MET A N 1
ATOM 3613 C CA . MET A 1 485 ? -39.361 7.916 77.702 1.00 94.62 485 MET A CA 1
ATOM 3614 C C . MET A 1 485 ? -40.687 8.641 77.462 1.00 94.62 485 MET A C 1
ATOM 3616 O O . MET A 1 485 ? -41.326 8.456 76.429 1.00 94.62 485 MET A O 1
ATOM 3620 N N . ASN A 1 486 ? -41.123 9.447 78.428 1.00 90.31 486 ASN A N 1
ATOM 3621 C CA . ASN A 1 486 ? -42.288 10.321 78.286 1.00 90.31 486 ASN A CA 1
ATOM 3622 C C . ASN A 1 486 ? -41.907 11.728 77.783 1.00 90.31 486 ASN A C 1
ATOM 3624 O O . ASN A 1 486 ? -40.734 12.054 77.619 1.00 90.31 486 ASN A O 1
ATOM 3628 N N . GLU A 1 487 ? -42.907 12.586 77.564 1.00 87.94 487 GLU A N 1
ATOM 3629 C CA . GLU A 1 487 ? -42.729 13.974 77.095 1.00 87.94 487 GLU A CA 1
ATOM 3630 C C . GLU A 1 487 ? -41.939 14.886 78.061 1.00 87.94 487 GLU A C 1
ATOM 3632 O O . GLU A 1 487 ? -41.584 16.003 77.690 1.00 87.94 487 GLU A O 1
ATOM 3637 N N . ASN A 1 488 ? -41.662 14.428 79.288 1.00 89.25 488 ASN A N 1
ATOM 3638 C CA . ASN A 1 488 ? -40.859 15.127 80.298 1.00 89.25 488 ASN A CA 1
ATOM 3639 C C . ASN A 1 488 ? -39.458 14.503 80.477 1.00 89.25 488 ASN A C 1
ATOM 3641 O O . ASN A 1 488 ? -38.816 14.747 81.499 1.00 89.25 488 ASN A O 1
ATOM 3645 N N . ASP A 1 489 ? -39.002 13.694 79.514 1.00 87.69 489 ASP A N 1
ATOM 3646 C CA . ASP A 1 489 ? -37.716 12.981 79.510 1.00 87.69 489 ASP A CA 1
ATOM 3647 C C . ASP A 1 489 ? -37.557 11.921 80.627 1.00 87.69 489 ASP A C 1
ATOM 3649 O O . ASP A 1 489 ? -36.441 11.499 80.949 1.00 87.69 489 ASP A O 1
ATOM 3653 N N . GLU A 1 490 ? -38.652 11.448 81.236 1.00 90.38 490 GLU A N 1
ATOM 3654 C CA . GLU A 1 490 ? -38.591 10.362 82.222 1.00 90.38 490 GLU A CA 1
ATOM 3655 C C . GLU A 1 490 ? -38.632 8.995 81.529 1.00 90.38 490 GLU A C 1
ATOM 3657 O O . GLU A 1 490 ? -39.525 8.713 80.730 1.00 90.38 490 GLU A O 1
ATOM 3662 N N . MET A 1 491 ? -37.676 8.132 81.871 1.00 92.44 491 MET A N 1
ATOM 3663 C CA . MET A 1 491 ? -37.542 6.774 81.338 1.00 92.44 491 MET A CA 1
ATOM 3664 C C . MET A 1 491 ? -38.704 5.872 81.772 1.00 92.44 491 MET A C 1
ATOM 3666 O O . MET A 1 491 ? -39.049 5.829 82.955 1.00 92.44 491 MET A O 1
ATOM 3670 N N . LEU A 1 492 ? -39.270 5.113 80.831 1.00 91.56 492 LEU A N 1
ATOM 3671 C CA . LEU A 1 492 ? -40.445 4.268 81.062 1.00 91.56 492 LEU A CA 1
ATOM 3672 C C . LEU A 1 492 ? -40.123 2.779 80.933 1.00 91.56 492 LEU A C 1
ATOM 3674 O O . LEU A 1 492 ? -39.334 2.366 80.086 1.00 91.56 492 LEU A O 1
ATOM 3678 N N . ASN A 1 493 ? -40.806 1.957 81.729 1.00 92.75 493 ASN A N 1
ATOM 3679 C CA . ASN A 1 493 ? -40.926 0.539 81.409 1.00 92.75 493 ASN A CA 1
ATOM 3680 C C . ASN A 1 493 ? -42.010 0.371 80.341 1.00 92.75 493 ASN A C 1
ATOM 3682 O O . ASN A 1 493 ? -43.081 0.971 80.450 1.00 92.75 493 ASN A O 1
ATOM 3686 N N . ALA A 1 494 ? -41.734 -0.429 79.320 1.00 93.75 494 ALA A N 1
ATOM 3687 C CA . ALA A 1 494 ? -42.621 -0.618 78.178 1.00 93.75 494 ALA A CA 1
ATOM 3688 C C . ALA A 1 494 ? -42.503 -2.045 77.636 1.00 93.75 494 ALA A C 1
ATOM 3690 O O . ALA A 1 494 ? -41.538 -2.743 77.928 1.00 93.75 494 ALA A O 1
ATOM 3691 N N . SER A 1 495 ? -43.452 -2.466 76.810 1.00 93.44 495 SER A N 1
ATOM 3692 C CA . SER A 1 495 ? -43.273 -3.612 75.917 1.00 93.44 495 SER A CA 1
ATOM 3693 C C . SER A 1 495 ? -43.070 -3.107 74.497 1.00 93.44 495 SER A C 1
ATOM 3695 O O . SER A 1 495 ? -43.569 -2.040 74.122 1.00 93.44 495 SER A O 1
ATOM 3697 N N . TRP A 1 496 ? -42.300 -3.851 73.717 1.00 94.56 496 TRP A N 1
ATOM 3698 C CA . TRP A 1 496 ? -42.030 -3.519 72.331 1.00 94.56 496 TRP A CA 1
ATOM 3699 C C . TRP A 1 496 ? -42.112 -4.762 71.454 1.00 94.56 496 TRP A C 1
ATOM 3701 O O . TRP A 1 496 ? -41.834 -5.879 71.892 1.00 94.56 496 TRP A O 1
ATOM 3711 N N . THR A 1 497 ? -42.494 -4.542 70.204 1.00 92.88 497 THR A N 1
ATOM 3712 C CA . THR A 1 497 ? -42.508 -5.546 69.139 1.00 92.88 497 THR A CA 1
ATOM 3713 C C . THR A 1 497 ? -41.845 -4.949 67.906 1.00 92.88 497 THR A C 1
ATOM 3715 O O . THR A 1 497 ? -41.982 -3.751 67.675 1.00 92.88 497 THR A O 1
ATOM 3718 N N . ALA A 1 498 ? -41.091 -5.753 67.166 1.00 90.12 498 ALA A N 1
ATOM 3719 C CA . ALA A 1 498 ? -40.524 -5.442 65.864 1.00 90.12 498 ALA A CA 1
ATOM 3720 C C . ALA A 1 498 ? -40.797 -6.641 64.950 1.00 90.12 498 ALA A C 1
ATOM 3722 O O . ALA A 1 498 ? -40.131 -7.672 65.061 1.00 90.12 498 ALA A O 1
ATOM 3723 N N . ASP A 1 499 ? -41.814 -6.518 64.103 1.00 84.88 499 ASP A N 1
ATOM 3724 C CA . ASP A 1 499 ? -42.373 -7.611 63.302 1.00 84.88 499 ASP A CA 1
ATOM 3725 C C . ASP A 1 499 ? -42.706 -8.859 64.157 1.00 84.88 499 ASP A C 1
ATOM 3727 O O . ASP A 1 499 ? -43.610 -8.809 64.990 1.00 84.88 499 ASP A O 1
ATOM 3731 N N . GLU A 1 500 ? -41.988 -9.974 63.981 1.00 83.06 500 GLU A N 1
ATOM 3732 C CA . GLU A 1 500 ? -42.176 -11.219 64.751 1.00 83.06 500 GLU A CA 1
ATOM 3733 C C . GLU A 1 500 ? -41.439 -11.240 66.103 1.00 83.06 500 GLU A C 1
ATOM 3735 O O . GLU A 1 500 ? -41.639 -12.136 66.925 1.00 83.06 500 GLU A O 1
ATOM 3740 N N . TRP A 1 501 ? -40.579 -10.253 66.352 1.00 86.12 501 TRP A N 1
ATOM 3741 C CA . TRP A 1 501 ? -39.760 -10.172 67.555 1.00 86.12 501 TRP A CA 1
ATOM 3742 C C . TRP A 1 501 ? -40.411 -9.263 68.595 1.00 86.12 501 TRP A C 1
ATOM 3744 O O . TRP A 1 501 ? -41.055 -8.275 68.262 1.00 86.12 501 TRP A O 1
ATOM 3754 N N . GLY A 1 502 ? -40.202 -9.541 69.881 1.00 87.62 502 GLY A N 1
ATOM 3755 C CA . GLY A 1 502 ? -40.678 -8.671 70.953 1.00 87.62 502 GLY A CA 1
ATOM 3756 C C . GLY A 1 502 ? -39.907 -8.844 72.252 1.00 87.62 502 GLY A C 1
ATOM 3757 O O . GLY A 1 502 ? -39.073 -9.747 72.389 1.00 87.62 502 GLY A O 1
ATOM 3758 N N . GLY A 1 503 ? -40.165 -7.944 73.194 1.00 90.62 503 GLY A N 1
ATOM 3759 C CA . GLY A 1 503 ? -39.566 -7.973 74.521 1.00 90.62 503 GLY A CA 1
ATOM 3760 C C . GLY A 1 503 ? -40.040 -6.835 75.419 1.00 90.62 503 GLY A C 1
ATOM 3761 O O . GLY A 1 503 ? -40.904 -6.034 75.060 1.00 90.62 503 GLY A O 1
ATOM 3762 N N . GLU A 1 504 ? -39.439 -6.759 76.601 1.00 91.75 504 GLU A N 1
ATOM 3763 C CA . GLU A 1 504 ? -39.675 -5.683 77.561 1.00 91.75 504 GLU A CA 1
ATOM 3764 C C . GLU A 1 504 ? -38.532 -4.662 77.537 1.00 91.75 504 GLU A C 1
ATOM 3766 O O . GLU A 1 504 ? -37.364 -4.991 77.323 1.00 91.75 504 GLU A O 1
ATOM 3771 N N . VAL A 1 505 ? -38.886 -3.402 77.769 1.00 91.19 505 VAL A N 1
ATOM 3772 C CA . VAL A 1 505 ? -37.981 -2.294 78.061 1.00 91.19 505 VAL A CA 1
ATOM 3773 C C . VAL A 1 505 ? -37.990 -2.092 79.567 1.00 91.19 505 VAL A C 1
ATOM 3775 O O . VAL A 1 505 ? -39.028 -1.761 80.141 1.00 91.19 505 VAL A O 1
ATOM 3778 N N . VAL A 1 506 ? -36.834 -2.264 80.207 1.00 89.25 506 VAL A N 1
ATOM 3779 C CA . VAL A 1 506 ? -36.684 -2.120 81.660 1.00 89.25 506 VAL A CA 1
ATOM 3780 C C . VAL A 1 506 ? -35.759 -0.942 81.947 1.00 89.25 506 VAL A C 1
ATOM 3782 O O . VAL A 1 506 ? -34.647 -0.864 81.431 1.00 89.25 506 VAL A O 1
ATOM 3785 N N . GLY A 1 507 ? -36.217 0.010 82.761 1.00 86.31 507 GLY A N 1
ATOM 3786 C CA . GLY A 1 507 ? -35.467 1.233 83.064 1.00 86.31 507 GLY A CA 1
ATOM 3787 C C . GLY A 1 507 ? -35.314 2.176 81.865 1.00 86.31 507 GLY A C 1
ATOM 3788 O O . GLY A 1 507 ? -34.346 2.933 81.810 1.00 86.31 507 GLY A O 1
ATOM 3789 N N . GLY A 1 508 ? -36.241 2.119 80.902 1.00 87.31 508 GLY A N 1
ATOM 3790 C CA . GLY A 1 508 ? -36.236 2.952 79.696 1.00 87.31 508 GLY A CA 1
ATOM 3791 C C . GLY A 1 508 ? -35.286 2.515 78.596 1.00 87.31 508 GLY A C 1
ATOM 3792 O O . GLY A 1 508 ? -35.180 3.241 77.614 1.00 87.31 508 GLY A O 1
ATOM 3793 N N . LYS A 1 509 ? -34.596 1.371 78.720 1.00 91.69 509 LYS A N 1
ATOM 3794 C CA . LYS A 1 509 ? -33.693 0.869 77.677 1.00 91.69 509 LYS A CA 1
ATOM 3795 C C . LYS A 1 509 ? -33.890 -0.618 77.382 1.00 91.69 509 LYS A C 1
ATOM 3797 O O . LYS A 1 509 ? -34.133 -1.407 78.291 1.00 91.69 509 LYS A O 1
ATOM 3802 N N . ALA A 1 510 ? -33.755 -0.992 76.115 1.00 91.75 510 ALA A N 1
ATOM 3803 C CA . ALA A 1 510 ? -33.651 -2.375 75.652 1.00 91.75 510 ALA A CA 1
ATOM 3804 C C . ALA A 1 510 ? -32.633 -2.455 74.509 1.00 91.75 510 ALA A C 1
ATOM 3806 O O . ALA A 1 510 ? -32.466 -1.486 73.778 1.00 91.75 510 ALA A O 1
ATOM 3807 N N . SER A 1 511 ? -31.959 -3.593 74.358 1.00 91.62 511 SER A N 1
ATOM 3808 C CA . SER A 1 511 ? -30.986 -3.826 73.285 1.00 91.62 511 SER A CA 1
ATOM 3809 C C . SER A 1 511 ? -31.164 -5.231 72.725 1.00 91.62 511 SER A C 1
ATOM 3811 O O . SER A 1 511 ? -31.354 -6.178 73.496 1.00 91.62 511 SER A O 1
ATOM 3813 N N . ARG A 1 512 ? -31.134 -5.377 71.398 1.00 91.25 512 ARG A N 1
ATOM 3814 C CA . ARG A 1 512 ? -31.216 -6.682 70.729 1.00 91.25 512 ARG A CA 1
ATOM 3815 C C . ARG A 1 512 ? -30.487 -6.663 69.388 1.00 91.25 512 ARG A C 1
ATOM 3817 O O . ARG A 1 512 ? -30.495 -5.657 68.685 1.00 91.25 512 ARG A O 1
ATOM 3824 N N . ILE A 1 513 ? -29.888 -7.797 69.033 1.00 89.94 513 ILE A N 1
ATOM 3825 C CA . ILE A 1 513 ? -29.274 -8.024 67.723 1.00 89.94 513 ILE A CA 1
ATOM 3826 C C . ILE A 1 513 ? -30.356 -8.460 66.730 1.00 89.94 513 ILE A C 1
ATOM 3828 O O . ILE A 1 513 ? -31.148 -9.355 67.027 1.00 89.94 513 ILE A O 1
ATOM 3832 N N . PHE A 1 514 ? -30.360 -7.833 65.560 1.00 88.75 514 PHE A N 1
ATOM 3833 C CA . PHE A 1 514 ? -31.248 -8.109 64.437 1.00 88.75 514 PHE A CA 1
ATOM 3834 C C . PHE A 1 514 ? -30.431 -8.392 63.182 1.00 88.75 514 PHE A C 1
ATOM 3836 O O . PHE A 1 514 ? -29.302 -7.915 63.054 1.00 88.75 514 PHE A O 1
ATOM 3843 N N . ASP A 1 515 ? -31.017 -9.109 62.225 1.00 89.31 515 ASP A N 1
ATOM 3844 C CA . ASP A 1 515 ? -30.487 -9.094 60.865 1.00 89.31 515 ASP A CA 1
ATOM 3845 C C . ASP A 1 515 ? -30.592 -7.673 60.290 1.00 89.31 515 ASP A C 1
ATOM 3847 O O . ASP A 1 515 ? -31.473 -6.893 60.660 1.00 89.31 515 ASP A O 1
ATOM 3851 N N . VAL A 1 516 ? -29.692 -7.314 59.386 1.00 88.12 516 VAL A N 1
ATOM 3852 C CA . VAL A 1 516 ? -29.723 -6.014 58.709 1.00 88.12 516 VAL A CA 1
ATOM 3853 C C . VAL A 1 516 ? -31.008 -5.890 57.896 1.00 88.12 516 VAL A C 1
ATOM 3855 O O . VAL A 1 516 ? -31.316 -6.743 57.065 1.00 88.12 516 VAL A O 1
ATOM 3858 N N . GLY A 1 517 ? -31.753 -4.812 58.119 1.00 87.38 517 GLY A N 1
ATOM 3859 C CA . GLY A 1 517 ? -33.062 -4.634 57.504 1.00 87.38 517 GLY A CA 1
ATOM 3860 C C . GLY A 1 517 ? -33.875 -3.517 58.140 1.00 87.38 517 GLY A C 1
ATOM 3861 O O . GLY A 1 517 ? -33.462 -2.898 59.123 1.00 87.38 517 GLY A O 1
ATOM 3862 N N . THR A 1 518 ? -35.037 -3.250 57.551 1.00 90.62 518 THR A N 1
ATOM 3863 C CA . THR A 1 518 ? -36.010 -2.291 58.074 1.00 90.62 518 THR A CA 1
ATOM 3864 C C . THR A 1 518 ? -37.120 -3.046 58.793 1.00 90.62 518 THR A C 1
ATOM 3866 O O . THR A 1 518 ? -37.731 -3.927 58.197 1.00 90.62 518 THR A O 1
ATOM 3869 N N . TYR A 1 519 ? -37.377 -2.684 60.048 1.00 90.38 519 TYR A N 1
ATOM 3870 C CA . TYR A 1 519 ? -38.365 -3.316 60.923 1.00 90.38 519 TYR A CA 1
ATOM 3871 C C . TYR A 1 519 ? -39.414 -2.299 61.361 1.00 90.38 519 TYR A C 1
ATOM 3873 O O . TYR A 1 519 ? -39.074 -1.140 61.631 1.00 90.38 519 TYR A O 1
ATOM 3881 N N . THR A 1 520 ? -40.668 -2.732 61.503 1.00 91.50 520 THR A N 1
ATOM 3882 C CA . THR A 1 520 ? -41.728 -1.889 62.074 1.00 91.50 520 THR A CA 1
ATOM 3883 C C . THR A 1 520 ? -41.795 -2.114 63.574 1.00 91.50 520 THR A C 1
ATOM 3885 O O . THR A 1 520 ? -42.205 -3.178 64.030 1.00 91.50 520 THR A O 1
ATOM 3888 N N . ILE A 1 521 ? -41.388 -1.113 64.356 1.00 93.31 521 ILE A N 1
ATOM 3889 C CA . ILE A 1 521 ? -41.410 -1.199 65.814 1.00 93.31 521 ILE A CA 1
ATOM 3890 C C . ILE A 1 521 ? -42.694 -0.592 66.351 1.00 93.31 521 ILE A C 1
ATOM 3892 O O . ILE A 1 521 ? -42.982 0.573 66.079 1.00 93.31 521 ILE A O 1
ATOM 3896 N N . ARG A 1 522 ? -43.391 -1.329 67.213 1.00 93.69 522 ARG A N 1
ATOM 3897 C CA . ARG A 1 522 ? -44.477 -0.826 68.053 1.00 93.69 522 ARG A CA 1
ATOM 3898 C C . ARG A 1 522 ? -44.077 -0.896 69.522 1.00 93.69 522 ARG A C 1
ATOM 3900 O O . ARG A 1 522 ? -43.705 -1.961 70.009 1.00 93.69 522 ARG A O 1
ATOM 3907 N N . VAL A 1 523 ? -44.171 0.226 70.230 1.00 94.25 523 VAL A N 1
ATOM 3908 C CA . VAL A 1 523 ? -43.845 0.357 71.658 1.00 94.25 523 VAL A CA 1
ATOM 3909 C C . VAL A 1 523 ? -45.078 0.816 72.423 1.00 94.25 523 VAL A C 1
ATOM 3911 O O . VAL A 1 523 ? -45.755 1.758 72.011 1.00 94.25 523 VAL A O 1
ATOM 3914 N N . GLN A 1 524 ? -45.358 0.174 73.553 1.00 91.81 524 GLN A N 1
ATOM 3915 C CA . GLN A 1 524 ? -46.518 0.471 74.392 1.00 91.81 524 GLN A CA 1
ATOM 3916 C C . GLN A 1 524 ? -46.169 0.391 75.882 1.00 91.81 524 GLN A C 1
ATOM 3918 O O . GLN A 1 524 ? -45.403 -0.470 76.313 1.00 91.81 524 GLN A O 1
ATOM 3923 N N . ALA A 1 525 ? -46.759 1.278 76.678 1.00 90.06 525 ALA A N 1
ATOM 3924 C CA . ALA A 1 525 ? -46.599 1.316 78.128 1.00 90.06 525 ALA A CA 1
ATOM 3925 C C . ALA A 1 525 ? -47.938 1.646 78.798 1.00 90.06 525 ALA A C 1
ATOM 3927 O O . ALA A 1 525 ? -48.767 2.362 78.233 1.00 90.06 525 ALA A O 1
ATOM 3928 N N . GLU A 1 526 ? -48.151 1.142 80.014 1.00 84.31 526 GLU A N 1
ATOM 3929 C CA . GLU A 1 526 ? -49.394 1.378 80.748 1.00 84.31 526 GLU A CA 1
ATOM 3930 C C . GLU A 1 526 ? -49.617 2.881 80.998 1.00 84.31 526 GLU A C 1
ATOM 3932 O O . GLU A 1 526 ? -48.775 3.569 81.571 1.00 84.31 526 GLU A O 1
ATOM 3937 N N . GLY A 1 527 ? -50.781 3.398 80.591 1.00 82.62 527 GLY A N 1
ATOM 3938 C CA . GLY A 1 527 ? -51.140 4.809 80.769 1.00 82.62 527 GLY A CA 1
ATOM 3939 C C . GLY A 1 527 ? -50.590 5.770 79.710 1.00 82.62 527 GLY A C 1
ATOM 3940 O O . GLY A 1 527 ? -50.806 6.975 79.842 1.00 82.62 527 GLY A O 1
ATOM 3941 N N . TYR A 1 528 ? -49.947 5.253 78.663 1.00 87.69 528 TYR A N 1
ATOM 3942 C CA . TYR A 1 528 ? -49.428 6.023 77.534 1.00 87.69 528 TYR A CA 1
ATOM 3943 C C . TYR A 1 528 ? -50.024 5.538 76.208 1.00 87.69 528 TYR A C 1
ATOM 3945 O O . TYR A 1 528 ? -50.454 4.390 76.097 1.00 87.69 528 TYR A O 1
ATOM 3953 N N . GLN A 1 529 ? -50.052 6.405 75.194 1.00 84.75 529 GLN A N 1
ATOM 3954 C CA . GLN A 1 529 ? -50.475 6.003 73.852 1.00 84.75 529 GLN A CA 1
ATOM 3955 C C . GLN A 1 529 ? -49.354 5.213 73.162 1.00 84.75 529 GLN A C 1
ATOM 3957 O O . GLN A 1 529 ? -48.216 5.697 73.137 1.00 84.75 529 GLN A O 1
ATOM 3962 N N . PRO A 1 530 ? -49.645 4.041 72.567 1.00 88.94 530 PRO A N 1
ATOM 3963 C CA . PRO A 1 530 ? -48.663 3.297 71.790 1.00 88.94 530 PRO A CA 1
ATOM 3964 C C . PRO A 1 530 ? -48.081 4.138 70.652 1.00 88.94 530 PRO A C 1
ATOM 3966 O O . PRO A 1 530 ? -48.776 4.964 70.057 1.00 88.94 530 PRO A O 1
ATOM 3969 N N . GLN A 1 531 ? -46.809 3.915 70.338 1.00 92.50 531 GLN A N 1
ATOM 3970 C CA . GLN A 1 531 ? -46.140 4.523 69.190 1.00 92.50 531 GLN A CA 1
ATOM 3971 C C . GLN A 1 531 ? -45.632 3.440 68.253 1.00 92.50 531 GLN A C 1
ATOM 3973 O O . GLN A 1 531 ? -45.109 2.420 68.699 1.00 92.50 531 GLN A O 1
ATOM 3978 N N . GLU A 1 532 ? -45.768 3.692 66.957 1.00 92.19 532 GLU A N 1
ATOM 3979 C CA . GLU A 1 532 ? -45.322 2.797 65.898 1.00 92.19 532 GLU A CA 1
ATOM 3980 C C . GLU A 1 532 ? -44.436 3.561 64.913 1.00 92.19 532 GLU A C 1
ATOM 3982 O O . GLU A 1 532 ? -44.683 4.735 64.619 1.00 92.19 532 GLU A O 1
ATOM 3987 N N . GLY A 1 533 ? -43.377 2.922 64.423 1.00 89.12 533 GLY A N 1
ATOM 3988 C CA . GLY A 1 533 ? -42.509 3.512 63.415 1.00 89.12 533 GLY A CA 1
ATOM 3989 C C . GLY A 1 533 ? -41.433 2.562 62.915 1.00 89.12 533 GLY A C 1
ATOM 3990 O O . GLY A 1 533 ? -41.074 1.592 63.576 1.00 89.12 533 GLY A O 1
ATOM 3991 N N . GLU A 1 534 ? -40.891 2.874 61.745 1.00 92.12 534 GLU A N 1
ATOM 3992 C CA . GLU A 1 534 ? -39.837 2.078 61.125 1.00 92.12 534 GLU A CA 1
ATOM 3993 C C . GLU A 1 534 ? -38.464 2.397 61.731 1.00 92.12 534 GLU A C 1
ATOM 3995 O O . GLU A 1 534 ? -38.131 3.556 62.012 1.00 92.12 534 GLU A O 1
ATOM 4000 N N . VAL A 1 535 ? -37.641 1.363 61.894 1.00 91.25 535 VAL A N 1
ATOM 4001 C CA . VAL A 1 535 ? -36.203 1.487 62.139 1.00 91.25 535 VAL A CA 1
ATOM 4002 C C . VAL A 1 535 ? -35.449 0.721 61.067 1.00 91.25 535 VAL A C 1
ATOM 4004 O O . VAL A 1 535 ? -35.907 -0.324 60.624 1.00 91.25 535 VAL A O 1
ATOM 4007 N N . THR A 1 536 ? -34.278 1.205 60.666 1.00 91.25 536 THR A N 1
ATOM 4008 C CA . THR A 1 536 ? -33.364 0.438 59.812 1.00 91.25 536 THR A CA 1
ATOM 4009 C C . THR A 1 536 ? -32.134 0.067 60.619 1.00 91.25 536 THR A C 1
ATOM 4011 O O . THR A 1 536 ? -31.431 0.954 61.094 1.00 91.25 536 THR A O 1
ATOM 4014 N N . VAL A 1 537 ? -31.897 -1.232 60.781 1.00 90.12 537 VAL A N 1
ATOM 4015 C CA . VAL A 1 537 ? -30.708 -1.784 61.431 1.00 90.12 537 VAL A CA 1
ATOM 4016 C C . VAL A 1 537 ? -29.620 -1.936 60.376 1.00 90.12 537 VAL A C 1
ATOM 4018 O O . VAL A 1 537 ? -29.826 -2.606 59.364 1.00 90.12 537 VAL A O 1
ATOM 4021 N N . LEU A 1 538 ? -28.475 -1.296 60.607 1.00 86.81 538 LEU A N 1
ATOM 4022 C CA . LEU A 1 538 ? -27.330 -1.292 59.697 1.00 86.81 538 LEU A CA 1
ATOM 4023 C C . LEU A 1 538 ? -26.265 -2.310 60.122 1.00 86.81 538 LEU A C 1
ATOM 4025 O O . LEU A 1 538 ? -26.165 -2.686 61.289 1.00 86.81 538 LEU A O 1
ATOM 4029 N N . LEU A 1 539 ? -25.472 -2.770 59.153 1.00 87.94 539 LEU A N 1
ATOM 4030 C CA . LEU A 1 539 ? -24.498 -3.842 59.350 1.00 87.94 539 LEU A CA 1
ATOM 4031 C C . LEU A 1 539 ? -23.425 -3.460 60.374 1.00 87.94 539 LEU A C 1
ATOM 4033 O O . LEU A 1 539 ? -22.676 -2.513 60.155 1.00 87.94 539 LEU A O 1
ATOM 4037 N N . GLY A 1 540 ? -23.323 -4.233 61.459 1.00 85.50 540 GLY A N 1
ATOM 4038 C CA . GLY A 1 540 ? -22.322 -4.041 62.512 1.00 85.50 540 GLY A CA 1
ATOM 4039 C C . GLY A 1 540 ? -22.480 -2.752 63.327 1.00 85.50 540 GLY A C 1
ATOM 4040 O O . GLY A 1 540 ? -21.653 -2.484 64.198 1.00 85.50 540 GLY A O 1
ATOM 4041 N N . GLU A 1 541 ? -23.519 -1.956 63.068 1.00 89.38 541 GLU A N 1
ATOM 4042 C CA . GLU A 1 541 ? -23.773 -0.699 63.767 1.00 89.38 541 GLU A CA 1
ATOM 4043 C C . GLU A 1 541 ? -24.764 -0.886 64.920 1.00 89.38 541 GLU A C 1
ATOM 4045 O O . GLU A 1 541 ? -25.626 -1.768 64.906 1.00 89.38 541 GLU A O 1
ATOM 4050 N N . VAL A 1 542 ? -24.655 -0.008 65.920 1.00 90.38 542 VAL A N 1
ATOM 4051 C CA . VAL A 1 542 ? -25.658 0.145 66.977 1.00 90.38 542 VAL A CA 1
ATOM 4052 C C . VAL A 1 542 ? -26.587 1.287 66.579 1.00 90.38 542 VAL A C 1
ATOM 4054 O O . VAL A 1 542 ? -26.186 2.451 66.560 1.00 90.38 542 VAL A O 1
ATOM 4057 N N . THR A 1 543 ? -27.830 0.955 66.246 1.00 90.06 543 THR A N 1
ATOM 4058 C CA . THR A 1 543 ? -28.874 1.920 65.900 1.00 90.06 543 THR A CA 1
ATOM 4059 C C . THR A 1 543 ? -29.663 2.273 67.154 1.00 90.06 543 THR A C 1
ATOM 4061 O O . THR A 1 543 ? -30.411 1.444 67.665 1.00 90.06 543 THR A O 1
ATOM 4064 N N . GLU A 1 544 ? -29.521 3.502 67.652 1.00 92.12 544 GLU A N 1
ATOM 4065 C CA . GLU A 1 544 ? -30.324 3.985 68.780 1.00 92.12 544 GLU A CA 1
ATOM 4066 C C . GLU A 1 544 ? -31.659 4.559 68.281 1.00 92.12 544 GLU A C 1
ATOM 4068 O O . GLU A 1 544 ? -31.698 5.500 67.481 1.00 92.12 544 GLU A O 1
ATOM 4073 N N . ARG A 1 545 ? -32.773 4.015 68.776 1.00 93.62 545 ARG A N 1
ATOM 4074 C CA . ARG A 1 545 ? -34.125 4.503 68.508 1.00 93.62 545 ARG A CA 1
ATOM 4075 C C . ARG A 1 545 ? -34.774 4.996 69.792 1.00 93.62 545 ARG A C 1
ATOM 4077 O O . ARG A 1 545 ? -35.206 4.227 70.646 1.00 93.62 545 ARG A O 1
ATOM 4084 N N . VAL A 1 546 ? -34.901 6.313 69.867 1.00 93.12 546 VAL A N 1
ATOM 4085 C CA . VAL A 1 546 ? -35.644 6.999 70.919 1.00 93.12 546 VAL A CA 1
ATOM 4086 C C . VAL A 1 546 ? -37.136 7.027 70.578 1.00 93.12 546 VAL A C 1
ATOM 4088 O O . VAL A 1 546 ? -37.524 7.543 69.527 1.00 93.12 546 VAL A O 1
ATOM 4091 N N . VAL A 1 547 ? -37.969 6.506 71.478 1.00 93.38 547 VAL A N 1
ATOM 4092 C CA . VAL A 1 547 ? -39.430 6.517 71.388 1.00 93.38 547 VAL A CA 1
ATOM 4093 C C . VAL A 1 547 ? -39.998 7.301 72.565 1.00 93.38 547 VAL A C 1
ATOM 4095 O O . VAL A 1 547 ? -39.844 6.917 73.724 1.00 93.38 547 VAL A O 1
ATOM 4098 N N . VAL A 1 548 ? -40.664 8.412 72.256 1.00 93.00 548 VAL A N 1
ATOM 4099 C CA . VAL A 1 548 ? -41.355 9.235 73.250 1.00 93.00 548 VAL A CA 1
ATOM 4100 C C . VAL A 1 548 ? -42.827 8.845 73.260 1.00 93.00 548 VAL A C 1
ATOM 4102 O O . VAL A 1 548 ? -43.506 9.006 72.248 1.00 93.00 548 VAL A O 1
ATOM 4105 N N . LEU A 1 549 ? -43.317 8.323 74.384 1.00 90.19 549 LEU A N 1
ATOM 4106 C CA . LEU A 1 549 ? -44.719 7.947 74.547 1.00 90.19 549 LEU A CA 1
ATOM 4107 C C . LEU A 1 549 ? -45.504 9.102 75.201 1.00 90.19 549 LEU A C 1
ATOM 4109 O O . LEU A 1 549 ? -45.181 9.489 76.330 1.00 90.19 549 LEU A O 1
ATOM 4113 N N . PRO A 1 550 ? -46.532 9.662 74.537 1.00 87.25 550 PRO A N 1
ATOM 4114 C CA . PRO A 1 550 ? -47.387 10.682 75.133 1.00 87.25 550 PRO A CA 1
ATOM 4115 C C . PRO A 1 550 ? -48.388 10.054 76.109 1.00 87.25 550 PRO A C 1
ATOM 4117 O O . PRO A 1 550 ? -48.798 8.898 75.957 1.00 87.25 550 PRO A O 1
ATOM 4120 N N . VAL A 1 551 ? -48.781 10.809 77.137 1.00 84.44 551 VAL A N 1
ATOM 4121 C CA . VAL A 1 551 ? -49.737 10.331 78.152 1.00 84.44 551 VAL A CA 1
ATOM 4122 C C . VAL A 1 551 ? -51.101 10.085 77.503 1.00 84.44 551 VAL A C 1
ATOM 4124 O O . VAL A 1 551 ? -51.611 10.947 76.789 1.00 84.44 551 VAL A O 1
ATOM 4127 N N . ALA A 1 552 ? -51.720 8.937 77.782 1.00 83.31 552 ALA A N 1
ATOM 4128 C CA . ALA A 1 552 ? -53.080 8.661 77.329 1.00 83.31 552 ALA A CA 1
ATOM 4129 C C . ALA A 1 552 ? -54.084 9.490 78.149 1.00 83.31 552 ALA A C 1
ATOM 4131 O O . ALA A 1 552 ? -54.192 9.325 79.371 1.00 83.31 552 ALA A O 1
ATOM 4132 N N . LEU A 1 553 ? -54.838 10.374 77.488 1.00 81.00 553 LEU A N 1
ATOM 4133 C CA . LEU A 1 553 ? -55.905 11.150 78.120 1.00 81.00 553 LEU A CA 1
ATOM 4134 C C . LEU A 1 553 ? -57.173 10.316 78.308 1.00 81.00 553 LEU A C 1
ATOM 4136 O O . LEU A 1 553 ? -58.100 10.767 78.976 1.00 81.00 553 LEU A O 1
ATOM 4140 N N . VAL A 1 554 ? -57.255 9.124 77.720 1.00 83.44 554 VAL A N 1
ATOM 4141 C CA . VAL A 1 554 ? -58.435 8.260 77.797 1.00 83.44 554 VAL A CA 1
ATOM 4142 C C . VAL A 1 554 ? -58.029 6.856 78.231 1.00 83.44 554 VAL A C 1
ATOM 4144 O O . VAL A 1 554 ? -57.080 6.284 77.708 1.00 83.44 554 VAL A O 1
ATOM 4147 N N . LYS A 1 555 ? -58.759 6.284 79.192 1.00 81.88 555 LYS A N 1
ATOM 4148 C CA . LYS A 1 555 ? -58.570 4.903 79.653 1.00 81.88 555 LYS A CA 1
ATOM 4149 C C . LYS A 1 555 ? -59.893 4.152 79.618 1.00 81.88 555 LYS A C 1
ATOM 4151 O O . LYS A 1 555 ? -60.909 4.658 80.091 1.00 81.88 555 LYS A O 1
ATOM 4156 N N . VAL A 1 556 ? -59.893 2.932 79.093 1.00 82.94 556 VAL A N 1
ATOM 4157 C CA . VAL A 1 556 ? -61.070 2.055 79.138 1.00 82.94 556 VAL A CA 1
ATOM 4158 C C . VAL A 1 556 ? -61.083 1.330 80.482 1.00 82.94 556 VAL A C 1
ATOM 4160 O O . VAL A 1 556 ? -60.197 0.531 80.767 1.00 82.94 556 VAL A O 1
ATOM 4163 N N . ALA A 1 557 ? -62.078 1.615 81.321 1.00 82.94 557 ALA A N 1
ATOM 4164 C CA . ALA A 1 557 ? -62.352 0.855 82.537 1.00 82.94 557 ALA A CA 1
ATOM 4165 C C . ALA A 1 557 ? -63.464 -0.176 82.278 1.00 82.94 557 ALA A C 1
ATOM 4167 O O . ALA A 1 557 ? -64.069 -0.206 81.210 1.00 82.94 557 ALA A O 1
ATOM 4168 N N . GLN A 1 558 ? -63.763 -1.021 83.267 1.00 79.81 558 GLN A N 1
ATOM 4169 C CA . GLN A 1 558 ? -64.725 -2.118 83.112 1.00 79.81 558 GLN A CA 1
ATOM 4170 C C . GLN A 1 558 ? -66.149 -1.650 82.748 1.00 79.81 558 GLN A C 1
ATOM 4172 O O . GLN A 1 558 ? -66.807 -2.283 81.930 1.00 79.81 558 GLN A O 1
ATOM 4177 N N . GLU A 1 559 ? -66.618 -0.540 83.329 1.00 83.81 559 GLU A N 1
ATOM 4178 C CA . GLU A 1 559 ? -68.001 -0.048 83.161 1.00 83.81 559 GLU A CA 1
ATOM 4179 C C . GLU A 1 559 ? -68.095 1.295 82.407 1.00 83.81 559 GLU A C 1
ATOM 4181 O O . GLU A 1 559 ? -69.185 1.751 82.055 1.00 83.81 559 GLU A O 1
ATOM 4186 N N . ARG A 1 560 ? -66.967 1.977 82.170 1.00 89.25 560 ARG A N 1
ATOM 4187 C CA . ARG A 1 560 ? -66.932 3.323 81.575 1.00 89.25 560 ARG A CA 1
ATOM 4188 C C . ARG A 1 560 ? -65.622 3.604 80.848 1.00 89.25 560 ARG A C 1
ATOM 4190 O O . ARG A 1 560 ? -64.599 3.003 81.155 1.00 89.25 560 ARG A O 1
ATOM 4197 N N . ILE A 1 561 ? -65.642 4.591 79.958 1.00 87.94 561 ILE A N 1
ATOM 4198 C CA . ILE A 1 561 ? -64.433 5.200 79.401 1.00 87.94 561 ILE A CA 1
ATOM 4199 C C . ILE A 1 561 ? -64.081 6.412 80.272 1.00 87.94 561 ILE A C 1
ATOM 4201 O O . ILE A 1 561 ? -64.846 7.376 80.371 1.00 87.94 561 ILE A O 1
ATOM 4205 N N . GLU A 1 562 ? -62.936 6.347 80.943 1.00 86.94 562 GLU A N 1
ATOM 4206 C CA . GLU A 1 562 ? -62.424 7.411 81.798 1.00 86.94 562 GLU A CA 1
ATOM 4207 C C . GLU A 1 562 ? -61.665 8.441 80.968 1.00 86.94 562 GLU A C 1
ATOM 4209 O O . GLU A 1 562 ? -60.742 8.103 80.232 1.00 86.94 562 GLU A O 1
ATOM 4214 N N . ILE A 1 563 ? -62.045 9.710 81.110 1.00 87.12 563 ILE A N 1
ATOM 4215 C CA . ILE A 1 563 ? -61.427 10.827 80.397 1.00 87.12 563 ILE A CA 1
ATOM 4216 C C . ILE A 1 563 ? -60.635 11.701 81.375 1.00 87.12 563 ILE A C 1
ATOM 4218 O O . ILE A 1 563 ? -61.167 12.217 82.359 1.00 87.12 563 ILE A O 1
ATOM 4222 N N . GLN A 1 564 ? -59.351 11.892 81.102 1.00 79.94 564 GLN A N 1
ATOM 4223 C CA . GLN A 1 564 ? -58.460 12.802 81.812 1.00 79.94 564 GLN A CA 1
ATOM 4224 C C . GLN A 1 564 ? -58.534 14.187 81.164 1.00 79.94 564 GLN A C 1
ATOM 4226 O O . GLN A 1 564 ? -57.677 14.606 80.392 1.00 79.94 564 GLN A O 1
ATOM 4231 N N . GLY A 1 565 ? -59.620 14.905 81.453 1.00 81.12 565 GLY A N 1
ATOM 4232 C CA . GLY A 1 565 ? -59.859 16.243 80.920 1.00 81.12 565 GLY A CA 1
ATOM 4233 C C . GLY A 1 565 ? -61.331 16.638 80.972 1.00 81.12 565 GLY A C 1
ATOM 4234 O O . GLY A 1 565 ? -62.157 15.979 81.597 1.00 81.12 565 GLY A O 1
ATOM 4235 N N . THR A 1 566 ? -61.686 17.753 80.336 1.00 84.25 566 THR A N 1
ATOM 4236 C CA . THR A 1 566 ? -63.078 18.222 80.255 1.00 84.25 566 THR A CA 1
ATOM 4237 C C . THR A 1 566 ? -63.416 18.599 78.821 1.00 84.25 566 THR A C 1
ATOM 4239 O O . THR A 1 566 ? -62.685 19.359 78.190 1.00 84.25 566 THR A O 1
ATOM 4242 N N . ILE A 1 567 ? -64.555 18.113 78.321 1.00 88.56 567 ILE A N 1
ATOM 4243 C CA . ILE A 1 567 ? -65.101 18.546 77.032 1.00 88.56 567 ILE A CA 1
ATOM 4244 C C . ILE A 1 567 ? -65.798 19.896 77.232 1.00 88.56 567 ILE A C 1
ATOM 4246 O O . ILE A 1 567 ? -66.839 20.004 77.887 1.00 88.56 567 ILE A O 1
ATOM 4250 N N . TYR A 1 568 ? -65.210 20.944 76.670 1.00 87.44 568 TYR A N 1
ATOM 4251 C CA . TYR A 1 568 ? -65.711 22.306 76.716 1.00 87.44 568 TYR A CA 1
ATOM 4252 C C . TYR A 1 568 ? -66.662 22.596 75.554 1.00 87.44 568 TYR A C 1
ATOM 4254 O O . TYR A 1 568 ? -66.464 22.177 74.415 1.00 87.44 568 TYR A O 1
ATOM 4262 N N . PHE A 1 569 ? -67.680 23.401 75.850 1.00 88.19 569 PHE A N 1
ATOM 4263 C CA . PHE A 1 569 ? -68.670 23.869 74.884 1.00 88.19 569 PHE A CA 1
ATOM 4264 C C . PHE A 1 569 ? -68.777 25.392 74.928 1.00 88.19 569 PHE A C 1
ATOM 4266 O O . PHE A 1 569 ? -68.491 26.019 75.956 1.00 88.19 569 PHE A O 1
ATOM 4273 N N . ASP A 1 570 ? -69.247 25.993 73.840 1.00 84.44 570 ASP A N 1
ATOM 4274 C CA . ASP A 1 570 ? -69.624 27.404 73.831 1.00 84.44 570 ASP A CA 1
ATOM 4275 C C . ASP A 1 570 ? -70.729 27.704 74.857 1.00 84.44 570 ASP A C 1
ATOM 4277 O O . ASP A 1 570 ? -71.629 26.896 75.123 1.00 84.44 570 ASP A O 1
ATOM 4281 N N . THR A 1 571 ? -70.675 28.900 75.447 1.00 78.06 571 THR A N 1
ATOM 4282 C CA . THR A 1 571 ? -71.616 29.325 76.489 1.00 78.06 571 THR A CA 1
ATOM 4283 C C . THR A 1 571 ? -73.060 29.234 75.994 1.00 78.06 571 THR A C 1
ATOM 4285 O O . THR A 1 571 ? -73.423 29.845 74.991 1.00 78.06 571 THR A O 1
ATOM 4288 N N . GLY A 1 572 ? -73.893 28.465 76.705 1.00 77.25 572 GLY A N 1
ATOM 4289 C CA . GLY A 1 572 ? -75.303 28.244 76.359 1.00 77.25 572 GLY A CA 1
ATOM 4290 C C . GLY A 1 572 ? -75.543 27.434 75.078 1.00 77.25 572 GLY A C 1
ATOM 4291 O O . GLY A 1 572 ? -76.687 27.334 74.642 1.00 77.25 572 GLY A O 1
ATOM 4292 N N . LYS A 1 573 ? -74.497 26.862 74.468 1.00 86.19 573 LYS A N 1
ATOM 4293 C CA . LYS A 1 573 ? -74.571 26.100 73.217 1.00 86.19 573 LYS A CA 1
ATOM 4294 C C . LYS A 1 573 ? -74.060 24.667 73.394 1.00 86.19 573 LYS A C 1
ATOM 4296 O O . LYS A 1 573 ? -73.438 24.314 74.401 1.00 86.19 573 LYS A O 1
ATOM 4301 N N . ALA A 1 574 ? -74.336 23.858 72.375 1.00 87.88 574 ALA A N 1
ATOM 4302 C CA . ALA A 1 574 ? -73.835 22.496 72.217 1.00 87.88 574 ALA A CA 1
ATOM 4303 C C . ALA A 1 574 ? -72.647 22.396 71.239 1.00 87.88 574 ALA A C 1
ATOM 4305 O O . ALA A 1 574 ? -72.214 21.300 70.910 1.00 87.88 574 ALA A O 1
ATOM 4306 N N . THR A 1 575 ? -72.111 23.524 70.769 1.00 89.88 575 THR A N 1
ATOM 4307 C CA . THR A 1 575 ? -70.909 23.563 69.924 1.00 89.88 575 THR A CA 1
ATOM 4308 C C . THR A 1 575 ? -69.678 23.229 70.771 1.00 89.88 575 THR A C 1
ATOM 4310 O O . THR A 1 575 ? -69.425 23.933 71.751 1.00 89.88 575 THR A O 1
ATOM 4313 N N . ILE A 1 576 ? -68.956 22.155 70.426 1.00 91.31 576 ILE A N 1
ATOM 4314 C CA . ILE A 1 576 ? -67.704 21.735 71.083 1.00 91.31 576 ILE A CA 1
ATOM 4315 C C . ILE A 1 576 ? -66.615 22.764 70.770 1.00 91.31 576 ILE A C 1
ATOM 4317 O O . ILE A 1 576 ? -66.510 23.225 69.631 1.00 91.31 576 ILE A O 1
ATOM 4321 N N . LYS A 1 577 ? -65.820 23.143 71.772 1.00 90.56 577 LYS A N 1
ATOM 4322 C CA . LYS A 1 577 ? -64.720 24.084 71.567 1.00 90.56 577 LYS A CA 1
ATOM 4323 C C . LYS A 1 577 ? -63.476 23.407 70.977 1.00 90.56 577 LYS A C 1
ATOM 4325 O O . LYS A 1 577 ? -63.219 22.248 71.309 1.00 90.56 577 LYS A O 1
ATOM 4330 N N . PRO A 1 578 ? -62.659 24.135 70.190 1.00 89.75 578 PRO A N 1
ATOM 4331 C CA . PRO A 1 578 ? -61.448 23.589 69.587 1.00 89.75 578 PRO A CA 1
ATOM 4332 C C . PRO A 1 578 ? -60.487 22.907 70.561 1.00 89.75 578 PRO A C 1
ATOM 4334 O O . PRO A 1 578 ? -59.909 21.878 70.222 1.00 89.75 578 PRO A O 1
ATOM 4337 N N . GLU A 1 579 ? -60.359 23.423 71.786 1.00 88.12 579 GLU A N 1
ATOM 4338 C CA . GLU A 1 579 ? -59.446 22.873 72.794 1.00 88.12 579 GLU A CA 1
ATOM 4339 C C . GLU A 1 579 ? -59.857 21.472 73.276 1.00 88.12 579 GLU A C 1
ATOM 4341 O O . GLU A 1 579 ? -59.057 20.770 73.881 1.00 88.12 579 GLU A O 1
ATOM 4346 N N . SER A 1 580 ? -61.100 21.048 73.028 1.00 90.56 580 SER A N 1
ATOM 4347 C CA . SER A 1 580 ? -61.600 19.719 73.408 1.00 90.56 580 SER A CA 1
ATOM 4348 C C . SER A 1 580 ? -61.443 18.673 72.312 1.00 90.56 580 SER A C 1
ATOM 4350 O O . SER A 1 580 ? -61.640 17.493 72.584 1.00 90.56 580 SER A O 1
ATOM 4352 N N . PHE A 1 581 ? -61.085 19.068 71.087 1.00 90.06 581 PHE A N 1
ATOM 4353 C CA . PHE A 1 581 ? -60.942 18.115 69.990 1.00 90.06 581 PHE A CA 1
ATOM 4354 C C . PHE A 1 581 ? -59.854 17.057 70.212 1.00 90.06 581 PHE A C 1
ATOM 4356 O O . PHE A 1 581 ? -60.145 15.922 69.859 1.00 90.06 581 PHE A O 1
ATOM 4363 N N . PRO A 1 582 ? -58.673 17.328 70.812 1.00 87.44 582 PRO A N 1
ATOM 4364 C CA . PRO A 1 582 ? -57.698 16.272 71.107 1.00 87.44 582 PRO A CA 1
ATOM 4365 C C . PRO A 1 582 ? -58.290 15.157 71.976 1.00 87.44 582 PRO A C 1
ATOM 4367 O O . PRO A 1 582 ? -58.246 13.995 71.591 1.00 87.44 582 PRO A O 1
ATOM 4370 N N . LEU A 1 583 ? -58.965 15.529 73.069 1.00 88.50 583 LEU A N 1
ATOM 4371 C CA . LEU A 1 583 ? -59.623 14.579 73.963 1.00 88.50 583 LEU A CA 1
ATOM 4372 C C . LEU A 1 583 ? -60.749 13.813 73.254 1.00 88.50 583 LEU A C 1
ATOM 4374 O O . LEU A 1 583 ? -60.835 12.599 73.367 1.00 88.50 583 LEU A O 1
ATOM 4378 N N . VAL A 1 584 ? -61.612 14.497 72.494 1.00 89.06 584 VAL A N 1
ATOM 4379 C CA . VAL A 1 584 ? -62.722 13.828 71.787 1.00 89.06 584 VAL A CA 1
ATOM 4380 C C . VAL A 1 584 ? -62.220 12.943 70.637 1.00 89.06 584 VAL A C 1
ATOM 4382 O O . VAL A 1 584 ? -62.810 11.897 70.376 1.00 89.06 584 VAL A O 1
ATOM 4385 N N . ASN A 1 585 ? -61.126 13.321 69.971 1.00 89.75 585 ASN A N 1
ATOM 4386 C CA . ASN A 1 585 ? -60.467 12.483 68.968 1.00 89.75 585 ASN A CA 1
ATOM 4387 C C . ASN A 1 585 ? -59.899 11.215 69.605 1.00 89.75 585 ASN A C 1
ATOM 4389 O O . ASN A 1 585 ? -60.080 10.146 69.041 1.00 89.75 585 ASN A O 1
ATOM 4393 N N . GLU A 1 586 ? -59.262 11.321 70.771 1.00 87.44 586 GLU A N 1
ATOM 4394 C CA . GLU A 1 586 ? -58.730 10.160 71.486 1.00 87.44 586 GLU A CA 1
ATOM 4395 C C . GLU A 1 586 ? -59.845 9.230 71.969 1.00 87.44 586 GLU A C 1
ATOM 4397 O O . GLU A 1 586 ? -59.738 8.021 71.820 1.00 87.44 586 GLU A O 1
ATOM 4402 N N . ILE A 1 587 ? -60.971 9.771 72.446 1.00 90.00 587 ILE A N 1
ATOM 4403 C CA . ILE A 1 587 ? -62.154 8.962 72.779 1.00 90.00 587 ILE A CA 1
ATOM 4404 C C . ILE A 1 587 ? -62.671 8.209 71.541 1.00 90.00 587 ILE A C 1
ATOM 4406 O O . ILE A 1 587 ? -63.045 7.041 71.636 1.00 90.00 587 ILE A O 1
ATOM 4410 N N . ALA A 1 588 ? -62.714 8.872 70.380 1.00 89.31 588 ALA A N 1
ATOM 4411 C CA . ALA A 1 588 ? -63.094 8.224 69.128 1.00 89.31 588 ALA A CA 1
ATOM 4412 C C . ALA A 1 588 ? -62.074 7.148 68.725 1.00 89.31 588 ALA A C 1
ATOM 4414 O O . ALA A 1 588 ? -62.483 6.055 68.359 1.00 89.31 588 ALA A O 1
ATOM 4415 N N . GLN A 1 589 ? -60.775 7.419 68.853 1.00 86.88 589 GLN A N 1
ATOM 4416 C CA . GLN A 1 589 ? -59.715 6.456 68.559 1.00 86.88 589 GLN A CA 1
ATOM 4417 C C . GLN A 1 589 ? -59.814 5.222 69.463 1.00 86.88 589 GLN A C 1
ATOM 4419 O O . GLN A 1 589 ? -59.844 4.109 68.961 1.00 86.88 589 GLN A O 1
ATOM 4424 N N . VAL A 1 590 ? -60.012 5.414 70.769 1.00 87.56 590 VAL A N 1
ATOM 4425 C CA . VAL A 1 590 ? -60.269 4.326 71.720 1.00 87.56 590 VAL A CA 1
ATOM 4426 C C . VAL A 1 590 ? -61.487 3.502 71.295 1.00 87.56 590 VAL A C 1
ATOM 4428 O O . VAL A 1 590 ? -61.422 2.283 71.275 1.00 87.56 590 VAL A O 1
ATOM 4431 N N . MET A 1 591 ? -62.591 4.127 70.880 1.00 88.00 591 MET A N 1
ATOM 4432 C CA . MET A 1 591 ? -63.751 3.382 70.361 1.00 88.00 591 MET A CA 1
ATOM 4433 C C . MET A 1 591 ? -63.462 2.614 69.060 1.00 88.00 591 MET A C 1
ATOM 4435 O O . MET A 1 591 ? -64.115 1.601 68.794 1.00 88.00 591 MET A O 1
ATOM 4439 N N . ALA A 1 592 ? -62.540 3.098 68.227 1.00 86.69 592 ALA A N 1
ATOM 4440 C CA . ALA A 1 592 ? -62.121 2.414 67.007 1.00 86.69 592 ALA A CA 1
ATOM 4441 C C . ALA A 1 592 ? -61.213 1.214 67.317 1.00 86.69 592 ALA A C 1
ATOM 4443 O O . ALA A 1 592 ? -61.453 0.135 66.781 1.00 86.69 592 ALA A O 1
ATOM 4444 N N . ASP A 1 593 ? -60.238 1.401 68.210 1.00 82.75 593 ASP A N 1
ATOM 4445 C CA . ASP A 1 593 ? -59.253 0.389 68.615 1.00 82.75 593 ASP A CA 1
ATOM 4446 C C . ASP A 1 593 ? -59.856 -0.697 69.511 1.00 82.75 593 ASP A C 1
ATOM 4448 O O . ASP A 1 593 ? -59.336 -1.807 69.564 1.00 82.75 593 ASP A O 1
ATOM 4452 N N . HIS A 1 594 ? -60.978 -0.392 70.167 1.00 86.38 594 HIS A N 1
ATOM 4453 C CA . HIS A 1 594 ? -61.732 -1.315 71.005 1.00 86.38 594 HIS A CA 1
ATOM 4454 C C . HIS A 1 594 ? -63.070 -1.710 70.352 1.00 86.38 594 HIS A C 1
ATOM 4456 O O . HIS A 1 594 ? -64.134 -1.196 70.737 1.00 86.38 594 HIS A O 1
ATOM 4462 N N . PRO A 1 595 ? -63.073 -2.583 69.323 1.00 86.88 595 PRO A N 1
ATOM 4463 C CA . PRO A 1 595 ? -64.300 -3.054 68.684 1.00 86.88 595 PRO A CA 1
ATOM 4464 C C . PRO A 1 595 ? -65.183 -3.868 69.639 1.00 86.88 595 PRO A C 1
ATOM 4466 O O . PRO A 1 595 ? -66.393 -3.935 69.421 1.00 86.88 595 PRO A O 1
ATOM 4469 N N . GLU A 1 596 ? -64.613 -4.422 70.715 1.00 87.25 596 GLU A N 1
ATOM 4470 C CA . GLU A 1 596 ? -65.344 -5.160 71.742 1.00 87.25 596 GLU A CA 1
ATOM 4471 C C . GLU A 1 596 ? -66.317 -4.269 72.525 1.00 87.25 596 GLU A C 1
ATOM 4473 O O . GLU A 1 596 ? -67.277 -4.772 73.103 1.00 87.25 596 GLU A O 1
ATOM 4478 N N . LEU A 1 597 ? -66.120 -2.942 72.528 1.00 89.69 597 LEU A N 1
ATOM 4479 C CA . LEU A 1 597 ? -67.077 -1.972 73.068 1.00 89.69 597 LEU A CA 1
ATOM 4480 C C . LEU A 1 597 ? -68.254 -1.804 72.100 1.00 89.69 597 LEU A C 1
ATOM 4482 O O . LEU A 1 597 ? -68.336 -0.835 71.338 1.00 89.69 597 LEU A O 1
ATOM 4486 N N . LEU A 1 598 ? -69.171 -2.767 72.110 1.00 89.88 598 LEU A N 1
ATOM 4487 C CA . LEU A 1 598 ? -70.301 -2.827 71.182 1.00 89.88 598 LEU A CA 1
ATOM 4488 C C . LEU A 1 598 ? -71.206 -1.599 71.289 1.00 89.88 598 LEU A C 1
ATOM 4490 O O . LEU A 1 598 ? -71.712 -1.122 70.272 1.00 89.88 598 LEU A O 1
ATOM 4494 N N . LYS A 1 599 ? -71.385 -1.053 72.499 1.00 92.19 599 LYS A N 1
ATOM 4495 C CA . LYS A 1 599 ? -72.239 0.117 72.700 1.00 92.19 599 LYS A CA 1
ATOM 4496 C C . LYS A 1 599 ? -71.796 1.000 73.857 1.00 92.19 599 LYS A C 1
ATOM 4498 O O . LYS A 1 599 ? -71.647 0.530 74.982 1.00 92.19 599 LYS A O 1
ATOM 4503 N N . VAL A 1 600 ? -71.663 2.302 73.599 1.00 93.69 600 VAL A N 1
ATOM 4504 C CA . VAL A 1 600 ? -71.290 3.313 74.599 1.00 93.69 600 VAL A CA 1
ATOM 4505 C C . VAL A 1 600 ? -72.318 4.439 74.658 1.00 93.69 600 VAL A C 1
ATOM 4507 O O . VAL A 1 600 ? -72.688 5.048 73.651 1.00 93.69 600 VAL A O 1
ATOM 4510 N N . ARG A 1 601 ? -72.767 4.749 75.875 1.00 94.81 601 ARG A N 1
ATOM 4511 C CA . ARG A 1 601 ? -73.666 5.862 76.171 1.00 94.81 601 ARG A CA 1
ATOM 4512 C C . ARG A 1 601 ? -72.880 7.091 76.607 1.00 94.81 601 ARG A C 1
ATOM 4514 O O . ARG A 1 601 ? -72.257 7.103 77.665 1.00 94.81 601 ARG A O 1
ATOM 4521 N N . VAL A 1 602 ? -72.978 8.150 75.815 1.00 95.19 602 VAL A N 1
ATOM 4522 C CA . VAL A 1 602 ? -72.468 9.484 76.118 1.00 95.19 602 VAL A CA 1
ATOM 4523 C C . VAL A 1 602 ? -73.518 10.245 76.923 1.00 95.19 602 VAL A C 1
ATOM 4525 O O . VAL A 1 602 ? -74.613 10.537 76.434 1.00 95.19 602 VAL A O 1
ATOM 4528 N N . GLU A 1 603 ? -73.186 10.578 78.163 1.00 94.31 603 GLU A N 1
ATOM 4529 C CA . GLU A 1 603 ? -74.064 11.270 79.097 1.00 94.31 603 GLU A CA 1
ATOM 4530 C C . GLU A 1 603 ? -73.646 12.731 79.267 1.00 94.31 603 GLU A C 1
ATOM 4532 O O . GLU A 1 603 ? -72.526 13.025 79.677 1.00 94.31 603 GLU A O 1
ATOM 4537 N N . GLY A 1 604 ? -74.552 13.663 78.980 1.00 91.56 604 GLY A N 1
ATOM 4538 C CA . GLY A 1 604 ? -74.354 15.087 79.239 1.00 91.56 604 GLY A CA 1
ATOM 4539 C C . GLY A 1 604 ? -74.961 15.504 80.577 1.00 91.56 604 GLY A C 1
ATOM 4540 O O . GLY A 1 604 ? -76.121 15.193 80.855 1.00 91.56 604 GLY A O 1
ATOM 4541 N N . HIS A 1 605 ? -74.222 16.289 81.362 1.00 91.06 605 HIS A N 1
ATOM 4542 C CA . HIS A 1 605 ? -74.677 16.829 82.649 1.00 91.06 605 HIS A CA 1
ATOM 4543 C C . HIS A 1 605 ? -74.462 18.352 82.714 1.00 91.06 605 HIS A C 1
ATOM 4545 O O . HIS A 1 605 ? -73.501 18.895 82.159 1.00 91.06 605 HIS A O 1
ATOM 4551 N N . THR A 1 606 ? -75.374 19.073 83.365 1.00 87.62 606 THR A N 1
ATOM 4552 C CA . THR A 1 606 ? -75.281 20.522 83.623 1.00 87.62 606 THR A CA 1
ATOM 4553 C C . THR A 1 606 ? -75.180 20.811 85.120 1.00 87.62 606 THR A C 1
ATOM 4555 O O . THR A 1 606 ? -75.454 19.956 85.955 1.00 87.62 606 THR A O 1
ATOM 4558 N N . ASP A 1 607 ? -74.806 22.042 85.476 1.00 85.06 607 ASP A N 1
ATOM 4559 C CA . ASP A 1 607 ? -74.941 22.515 86.857 1.00 85.06 607 ASP A CA 1
ATOM 4560 C C . ASP A 1 607 ? -76.384 22.948 87.183 1.00 85.06 607 ASP A C 1
ATOM 4562 O O . ASP A 1 607 ? -77.229 22.993 86.290 1.00 85.06 607 ASP A O 1
ATOM 4566 N N . SER A 1 608 ? -76.653 23.262 88.456 1.00 83.31 608 SER A N 1
ATOM 4567 C CA . SER A 1 608 ? -77.989 23.607 88.965 1.00 83.31 608 SER A CA 1
ATOM 4568 C C . SER A 1 608 ? -78.502 24.993 88.546 1.00 83.31 608 SER A C 1
ATOM 4570 O O . SER A 1 608 ? -79.578 25.427 88.961 1.00 83.31 608 SER A O 1
ATOM 4572 N N . ARG A 1 609 ? -77.726 25.757 87.764 1.00 84.56 609 ARG A N 1
ATOM 4573 C CA . ARG A 1 609 ? -78.123 27.104 87.342 1.00 84.56 609 ARG A CA 1
ATOM 4574 C C . ARG A 1 609 ? -78.891 27.016 86.034 1.00 84.56 609 ARG A C 1
ATOM 4576 O O . ARG A 1 609 ? -78.356 26.616 85.005 1.00 84.56 609 ARG A O 1
ATOM 4583 N N . GLY A 1 610 ? -80.137 27.466 86.061 1.00 83.12 610 GLY A N 1
ATOM 4584 C CA . GLY A 1 610 ? -81.028 27.450 84.906 1.00 83.12 610 GLY A CA 1
ATOM 4585 C C . GLY A 1 610 ? -82.403 26.928 85.294 1.00 83.12 610 GLY A C 1
ATOM 4586 O O . GLY A 1 610 ? -82.700 26.741 86.467 1.00 83.12 610 GLY A O 1
ATOM 4587 N N . SER A 1 611 ? -83.268 26.721 84.302 1.00 87.06 611 SER A N 1
ATOM 4588 C CA . SER A 1 611 ? -84.461 25.904 84.529 1.00 87.06 611 SER A CA 1
ATOM 4589 C C . SER A 1 611 ? -84.135 24.457 84.189 1.00 87.06 611 SER A C 1
ATOM 4591 O O . SER A 1 611 ? -83.489 24.212 83.167 1.00 87.06 611 SER A O 1
ATOM 4593 N N . MET A 1 612 ? -84.672 23.515 84.962 1.00 85.12 612 MET A N 1
ATOM 4594 C CA . MET A 1 612 ? -84.592 22.075 84.696 1.00 85.12 612 MET A CA 1
ATOM 4595 C C . MET A 1 612 ? -84.859 21.740 83.218 1.00 85.12 612 MET A C 1
ATOM 4597 O O . MET A 1 612 ? -84.086 21.032 82.581 1.00 85.12 612 MET A O 1
ATOM 4601 N N . SER A 1 613 ? -85.890 22.348 82.612 1.00 87.38 613 SER A N 1
ATOM 4602 C CA . SER A 1 613 ? -86.227 22.134 81.194 1.00 87.38 613 SER A CA 1
ATOM 4603 C C . SER A 1 613 ? -85.157 22.621 80.203 1.00 87.38 613 SER A C 1
ATOM 4605 O O . SER A 1 613 ? -84.974 22.022 79.143 1.00 87.38 613 SER A O 1
ATOM 4607 N N . SER A 1 614 ? -84.447 23.707 80.526 1.00 86.25 614 SER A N 1
ATOM 4608 C CA . SER A 1 614 ? -83.358 24.249 79.705 1.00 86.25 614 SER A CA 1
ATOM 4609 C C . SER A 1 614 ? -82.083 23.428 79.878 1.00 86.25 614 SER A C 1
ATOM 4611 O O . SER A 1 614 ? -81.402 23.136 78.898 1.00 86.25 614 SER A O 1
ATOM 4613 N N . ASN A 1 615 ? -81.795 23.024 81.113 1.00 88.88 615 ASN A N 1
ATOM 4614 C CA . ASN A 1 615 ? -80.650 22.201 81.490 1.00 88.88 615 ASN A CA 1
ATOM 4615 C C . ASN A 1 615 ? -80.736 20.803 80.862 1.00 88.88 615 ASN A C 1
ATOM 4617 O O . ASN A 1 615 ? -79.765 20.316 80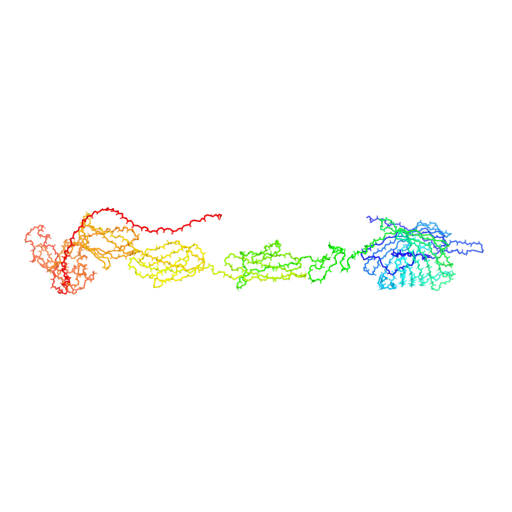.275 1.00 88.88 615 ASN A O 1
ATOM 4621 N N . GLN A 1 616 ? -81.935 20.219 80.846 1.00 91.69 616 GLN A N 1
ATOM 4622 C CA . GLN A 1 616 ? -82.211 18.954 80.170 1.00 91.69 616 GLN A CA 1
ATOM 4623 C C . GLN A 1 616 ? -81.990 19.033 78.652 1.00 91.69 616 GLN A C 1
ATOM 4625 O O . GLN A 1 616 ? -81.331 18.179 78.064 1.00 91.69 616 GLN A O 1
ATOM 4630 N N . LYS A 1 617 ? -82.492 20.087 77.994 1.00 91.00 617 LYS A N 1
ATOM 4631 C CA . LYS A 1 617 ? -82.276 20.279 76.549 1.00 91.00 617 LYS A CA 1
ATOM 4632 C C . LYS A 1 617 ? -80.802 20.506 76.210 1.00 91.00 617 LYS A C 1
ATOM 4634 O O . LYS A 1 617 ? -80.320 19.973 75.215 1.00 91.00 617 LYS A O 1
ATOM 4639 N N . LEU A 1 618 ? -80.093 21.295 77.021 1.00 89.88 618 LEU A N 1
ATOM 4640 C CA . LEU A 1 618 ? -78.692 21.639 76.782 1.00 89.88 618 LEU A CA 1
ATOM 4641 C C . LEU A 1 618 ? -77.762 20.434 76.963 1.00 89.88 618 LEU A C 1
ATOM 4643 O O . LEU A 1 618 ? -76.887 20.220 76.129 1.00 89.88 618 LEU A O 1
ATOM 4647 N N . SER A 1 619 ? -77.952 19.644 78.022 1.00 92.06 619 SER A N 1
ATOM 4648 C CA . SER A 1 619 ? -77.188 18.407 78.241 1.00 92.06 619 SER A CA 1
ATOM 4649 C C . SER A 1 619 ? -77.408 17.383 77.128 1.00 92.06 619 SER A C 1
ATOM 4651 O O . SER A 1 619 ? -76.430 16.865 76.595 1.00 92.06 619 SER A O 1
ATOM 4653 N N . ALA A 1 620 ? -78.662 17.145 76.724 1.00 92.31 620 ALA A N 1
ATOM 4654 C CA . ALA A 1 620 ? -78.982 16.221 75.635 1.00 92.31 620 ALA A CA 1
ATOM 4655 C C . ALA A 1 620 ? -78.361 16.674 74.305 1.00 92.31 620 ALA A C 1
ATOM 4657 O O . ALA A 1 620 ? -77.754 15.873 73.601 1.00 92.31 620 ALA A O 1
ATOM 4658 N N . ALA A 1 621 ? -78.442 17.973 73.992 1.00 92.81 621 ALA A N 1
ATOM 4659 C CA . ALA A 1 621 ? -77.817 18.530 72.796 1.00 92.81 621 ALA A CA 1
ATOM 4660 C C . ALA A 1 621 ? -76.284 18.398 72.824 1.00 92.81 621 ALA A C 1
ATOM 4662 O O . ALA A 1 621 ? -75.683 18.101 71.800 1.00 92.81 621 ALA A O 1
ATOM 4663 N N . ARG A 1 622 ? -75.642 18.584 73.985 1.00 94.12 622 ARG A N 1
ATOM 4664 C CA . ARG A 1 622 ? -74.185 18.425 74.144 1.00 94.12 622 ARG A CA 1
ATOM 4665 C C . ARG A 1 622 ? -73.728 16.980 73.981 1.00 94.12 622 ARG A C 1
ATOM 4667 O O . ARG A 1 622 ? -72.757 16.747 73.269 1.00 94.12 622 ARG A O 1
ATOM 4674 N N . ALA A 1 623 ? -74.439 16.032 74.588 1.00 94.31 623 ALA A N 1
ATOM 4675 C CA . ALA A 1 623 ? -74.176 14.608 74.396 1.00 94.31 623 ALA A CA 1
ATOM 4676 C C . ALA A 1 623 ? -74.332 14.213 72.918 1.00 94.31 623 ALA A C 1
ATOM 4678 O O . ALA A 1 623 ? -73.462 13.548 72.361 1.00 94.31 623 ALA A O 1
ATOM 4679 N N . ALA A 1 624 ? -75.387 14.701 72.255 1.00 93.69 624 ALA A N 1
ATOM 4680 C CA . ALA A 1 624 ? -75.607 14.474 70.828 1.00 93.69 624 ALA A CA 1
ATOM 4681 C C . ALA A 1 624 ? -74.501 15.089 69.954 1.00 93.69 624 ALA A C 1
ATOM 4683 O O . ALA A 1 624 ? -74.091 14.466 68.979 1.00 93.69 624 ALA A O 1
ATOM 4684 N N . SER A 1 625 ? -73.974 16.270 70.300 1.00 94.38 625 SER A N 1
ATOM 4685 C CA . SER A 1 625 ? -72.838 16.871 69.587 1.00 94.38 625 SER A CA 1
ATOM 4686 C C . SER A 1 625 ? -71.564 16.036 69.692 1.00 94.38 625 SER A C 1
ATOM 4688 O O . SER A 1 625 ? -70.840 15.928 68.708 1.00 94.38 625 SER A O 1
ATOM 4690 N N . VAL A 1 626 ? -71.286 15.441 70.858 1.00 93.69 626 VAL A N 1
ATOM 4691 C CA . VAL A 1 626 ? -70.131 14.543 71.037 1.00 93.69 626 VAL A CA 1
ATOM 4692 C C . VAL A 1 626 ? -70.314 13.274 70.205 1.00 93.69 626 VAL A C 1
ATOM 4694 O O . VAL A 1 626 ? -69.411 12.922 69.456 1.00 93.69 626 VAL A O 1
ATOM 4697 N N . VAL A 1 627 ? -71.502 12.654 70.239 1.00 94.31 627 VAL A N 1
ATOM 4698 C CA . VAL A 1 627 ? -71.826 11.496 69.382 1.00 94.31 627 VAL A CA 1
ATOM 4699 C C . VAL A 1 627 ? -71.713 11.842 67.897 1.00 94.31 627 VAL A C 1
ATOM 4701 O O . VAL A 1 627 ? -71.116 11.081 67.143 1.00 94.31 627 VAL A O 1
ATOM 4704 N N . THR A 1 628 ? -72.228 13.001 67.477 1.00 94.50 628 THR A N 1
ATOM 4705 C CA . THR A 1 628 ? -72.130 13.475 66.084 1.00 94.50 628 THR A CA 1
ATOM 4706 C C . THR A 1 628 ? -70.669 13.606 65.673 1.00 94.50 628 THR A C 1
ATOM 4708 O O . THR A 1 628 ? -70.270 13.059 64.655 1.00 94.50 628 THR A O 1
ATOM 4711 N N . TYR A 1 629 ? -69.850 14.249 66.507 1.00 93.94 629 TYR A N 1
ATOM 4712 C CA . TYR A 1 629 ? -68.430 14.418 66.225 1.00 93.94 629 TYR A CA 1
ATOM 4713 C C . TYR A 1 629 ? -67.680 13.076 66.164 1.00 93.94 629 TYR A C 1
ATOM 4715 O O . TYR A 1 629 ? -66.860 12.878 65.275 1.00 93.94 629 TYR A O 1
ATOM 4723 N N . MET A 1 630 ? -67.967 12.129 67.063 1.00 93.75 630 MET A N 1
ATOM 4724 C CA . MET A 1 630 ? -67.379 10.781 67.012 1.00 93.75 630 MET A CA 1
ATOM 4725 C C . MET A 1 630 ? -67.835 9.995 65.773 1.00 93.75 630 MET A C 1
ATOM 4727 O O . MET A 1 630 ? -67.047 9.255 65.188 1.00 93.75 630 MET A O 1
ATOM 4731 N N . THR A 1 631 ? -69.079 10.198 65.334 1.00 92.81 631 THR A N 1
ATOM 4732 C CA . THR A 1 631 ? -69.608 9.607 64.095 1.00 92.81 631 THR A CA 1
ATOM 4733 C C . THR A 1 631 ? -68.906 10.189 62.868 1.00 92.81 631 THR A C 1
ATOM 4735 O O . THR A 1 631 ? -68.499 9.442 61.982 1.00 92.81 631 THR A O 1
ATOM 4738 N N . ASP A 1 632 ? -68.664 11.504 62.846 1.00 92.25 632 ASP A N 1
ATOM 4739 C CA . ASP A 1 632 ? -67.869 12.172 61.803 1.00 92.25 632 ASP A CA 1
ATOM 4740 C C . ASP A 1 632 ? -66.411 11.670 61.772 1.00 92.25 632 ASP A C 1
ATOM 4742 O O . ASP A 1 632 ? -65.741 11.753 60.742 1.00 92.25 632 ASP A O 1
ATOM 4746 N N . LYS A 1 633 ? -65.916 11.125 62.893 1.00 91.69 633 LYS A N 1
ATOM 4747 C CA . LYS A 1 633 ? -64.611 10.453 63.011 1.00 91.69 633 LYS A CA 1
ATOM 4748 C C . LYS A 1 633 ? -64.642 8.961 62.674 1.00 91.69 633 LYS A C 1
ATOM 4750 O O . LYS A 1 633 ? -63.604 8.316 62.754 1.00 91.69 633 LYS A O 1
ATOM 4755 N N . GLY A 1 634 ? -65.785 8.434 62.237 1.00 89.81 634 GLY A N 1
ATOM 4756 C CA . GLY A 1 634 ? -65.912 7.075 61.710 1.00 89.81 634 GLY A CA 1
ATOM 4757 C C . GLY A 1 634 ? -66.464 6.042 62.692 1.00 89.81 634 GLY A C 1
ATOM 4758 O O . GLY A 1 634 ? -66.566 4.875 62.325 1.00 89.81 634 GLY A O 1
ATOM 4759 N N . ILE A 1 635 ? -66.864 6.433 63.907 1.00 94.00 635 ILE A N 1
ATOM 4760 C CA . ILE A 1 635 ? -67.520 5.502 64.834 1.00 94.00 635 ILE A CA 1
ATOM 4761 C C . ILE A 1 635 ? -68.958 5.270 64.389 1.00 94.00 635 ILE A C 1
ATOM 4763 O O . ILE A 1 635 ? -69.732 6.209 64.209 1.00 94.00 635 ILE A O 1
ATOM 4767 N N . ALA A 1 636 ? -69.315 4.003 64.196 1.00 91.06 636 ALA A N 1
ATOM 4768 C CA . ALA A 1 636 ? -70.635 3.630 63.719 1.00 91.06 636 ALA A CA 1
ATOM 4769 C C . ALA A 1 636 ? -71.724 4.127 64.688 1.00 91.06 636 ALA A C 1
ATOM 4771 O O . ALA A 1 636 ? -71.619 3.977 65.907 1.00 91.06 636 ALA A O 1
ATOM 4772 N N . VAL A 1 637 ? -72.761 4.768 64.139 1.00 90.56 637 VAL A N 1
ATOM 4773 C CA . VAL A 1 637 ? -73.792 5.467 64.926 1.00 90.56 637 VAL A CA 1
ATOM 4774 C C . VAL A 1 637 ? -74.562 4.531 65.865 1.00 90.56 637 VAL A C 1
ATOM 4776 O O . VAL A 1 637 ? -75.041 4.956 66.907 1.00 90.56 637 VAL A O 1
ATOM 4779 N N . ASP A 1 638 ? -74.669 3.251 65.516 1.00 92.75 638 ASP A N 1
ATOM 4780 C CA . ASP A 1 638 ? -75.294 2.189 66.305 1.00 92.75 638 ASP A CA 1
ATOM 4781 C C . ASP A 1 638 ? -74.486 1.796 67.552 1.00 92.75 638 ASP A C 1
ATOM 4783 O O . ASP A 1 638 ? -75.082 1.356 68.538 1.00 92.75 638 ASP A O 1
ATOM 4787 N N . ARG A 1 639 ? -73.169 2.050 67.556 1.00 93.25 639 ARG A N 1
ATOM 4788 C CA . ARG A 1 639 ? -72.290 1.864 68.724 1.00 93.25 639 ARG A CA 1
ATOM 4789 C C . ARG A 1 639 ? -72.381 3.005 69.738 1.00 93.25 639 ARG A C 1
ATOM 4791 O O . ARG A 1 639 ? -71.778 2.924 70.807 1.00 93.25 639 ARG A O 1
ATOM 4798 N N . LEU A 1 640 ? -73.113 4.079 69.430 1.00 94.75 640 LEU A N 1
ATOM 4799 C CA . LEU A 1 640 ? -73.186 5.282 70.257 1.00 94.75 640 LEU A CA 1
ATOM 4800 C C . LEU A 1 640 ? -74.628 5.631 70.633 1.00 94.75 640 LEU A C 1
ATOM 4802 O O . LEU A 1 640 ? -75.544 5.626 69.816 1.00 94.75 640 LEU A O 1
ATOM 4806 N N . ASN A 1 641 ? -74.829 6.016 71.889 1.00 94.06 641 ASN A N 1
ATOM 4807 C CA . ASN A 1 641 ? -76.103 6.529 72.385 1.00 94.06 641 ASN A CA 1
ATOM 4808 C C . ASN A 1 641 ? -75.871 7.848 73.128 1.00 94.06 641 ASN A C 1
ATOM 4810 O O . ASN A 1 641 ? -74.978 7.928 73.960 1.00 94.06 641 ASN A O 1
ATOM 4814 N N . SER A 1 642 ? -76.664 8.889 72.871 1.00 95.12 642 SER A N 1
ATOM 4815 C CA . SER A 1 642 ? -76.553 10.164 73.595 1.00 95.12 642 SER A CA 1
ATOM 4816 C C . SER A 1 642 ? -77.726 10.363 74.548 1.00 95.12 642 SER A C 1
ATOM 4818 O O . SER A 1 642 ? -78.877 10.369 74.108 1.00 95.12 642 SER A O 1
ATOM 4820 N N . VAL A 1 643 ? -77.450 10.623 75.827 1.00 94.12 643 VAL A N 1
ATOM 4821 C CA . VAL A 1 643 ? -78.476 10.928 76.836 1.00 94.12 643 VAL A CA 1
ATOM 4822 C C . VAL A 1 643 ? -78.104 12.196 77.605 1.00 94.12 643 VAL A C 1
ATOM 4824 O O . VAL A 1 643 ? -76.966 12.381 78.022 1.00 94.12 643 VAL A O 1
ATOM 4827 N N . GLY A 1 644 ? -79.064 13.102 77.793 1.00 91.56 644 GLY A N 1
ATOM 4828 C CA . GLY A 1 644 ? -78.912 14.248 78.692 1.00 91.56 644 GLY A CA 1
ATOM 4829 C C . GLY A 1 644 ? -79.585 13.976 80.030 1.00 91.56 644 GLY A C 1
ATOM 4830 O O . GLY A 1 644 ? -80.706 13.473 80.040 1.00 91.56 644 GLY A O 1
ATOM 4831 N N . PHE A 1 645 ? -78.936 14.338 81.134 1.00 91.94 645 PHE A N 1
ATOM 4832 C CA . PHE A 1 645 ? -79.506 14.242 82.488 1.00 91.94 645 PHE A CA 1
ATOM 4833 C C . PHE A 1 645 ? -79.730 15.605 83.151 1.00 91.94 645 PHE A C 1
ATOM 4835 O O . PHE A 1 645 ? -80.132 15.673 84.311 1.00 91.94 645 PHE A O 1
ATOM 4842 N N . GLY A 1 646 ? -79.450 16.702 82.442 1.00 89.25 646 GLY A N 1
ATOM 4843 C CA . GLY A 1 646 ? -79.569 18.049 82.988 1.00 89.25 646 GLY A CA 1
ATOM 4844 C C . GLY A 1 646 ? -78.835 18.168 84.322 1.00 89.25 646 GLY A C 1
ATOM 4845 O O . GLY A 1 646 ? -77.664 17.814 84.425 1.00 89.25 646 GLY A O 1
ATOM 4846 N N . GLU A 1 647 ? -79.540 18.657 85.337 1.00 87.31 647 GLU A N 1
ATOM 4847 C CA . GLU A 1 647 ? -79.037 18.808 86.708 1.00 87.31 647 GLU A CA 1
ATOM 4848 C C . GLU A 1 647 ? -79.453 17.655 87.646 1.00 87.31 647 GLU A C 1
ATOM 4850 O O . GLU A 1 647 ? -79.233 17.743 88.850 1.00 87.31 647 GLU A O 1
ATOM 4855 N N . GLU A 1 648 ? -80.060 16.576 87.128 1.00 87.62 648 GLU A N 1
ATOM 4856 C CA . GLU A 1 648 ? -80.689 15.514 87.937 1.00 87.62 648 GLU A CA 1
ATOM 4857 C C . GLU A 1 648 ? -79.682 14.598 88.656 1.00 87.62 648 GLU A C 1
ATOM 4859 O O . GLU A 1 648 ? -80.037 13.936 89.633 1.00 87.62 648 GLU A O 1
ATOM 4864 N N . ARG A 1 649 ? -78.426 14.550 88.189 1.00 88.69 649 ARG A N 1
ATOM 4865 C CA . ARG A 1 649 ? -77.357 13.680 88.717 1.00 88.69 649 ARG A CA 1
ATOM 4866 C C . ARG A 1 649 ? -76.073 14.469 89.050 1.00 88.69 649 ARG A C 1
ATOM 4868 O O . ARG A 1 649 ? -75.053 14.301 88.366 1.00 88.69 649 ARG A O 1
ATOM 4875 N N . PRO A 1 650 ? -76.091 15.358 90.066 1.00 87.62 650 PRO A N 1
ATOM 4876 C CA . PRO A 1 650 ? -74.905 16.114 90.458 1.00 87.62 650 PRO A CA 1
ATOM 4877 C C . PRO A 1 650 ? -73.868 15.197 91.127 1.00 87.62 650 PRO A C 1
ATOM 4879 O O . PRO A 1 650 ? -74.214 14.403 91.999 1.00 87.62 650 PRO A O 1
ATOM 4882 N N . ILE A 1 651 ? -72.593 15.340 90.751 1.00 86.50 651 ILE A N 1
ATOM 4883 C CA . ILE A 1 651 ? -71.466 14.740 91.490 1.00 86.50 651 ILE A CA 1
ATOM 4884 C C . ILE A 1 651 ? -71.298 15.451 92.831 1.00 86.50 651 ILE A C 1
ATOM 4886 O O . ILE A 1 651 ? -71.052 14.816 93.852 1.00 86.50 651 ILE A O 1
ATOM 4890 N N . ASP A 1 652 ? -71.425 16.777 92.819 1.00 87.50 652 ASP A N 1
ATOM 4891 C CA . ASP A 1 652 ? -71.303 17.618 94.001 1.00 87.50 652 ASP A CA 1
ATOM 4892 C C . ASP A 1 652 ? -72.590 18.442 94.161 1.00 87.50 652 ASP A C 1
ATOM 4894 O O . ASP A 1 652 ? -72.864 19.307 93.325 1.00 87.50 652 ASP A O 1
ATOM 4898 N N . PRO A 1 653 ? -73.420 18.176 95.185 1.00 85.88 653 PRO A N 1
ATOM 4899 C CA . PRO A 1 653 ? -74.680 18.887 95.374 1.00 85.88 653 PRO A CA 1
ATOM 4900 C C . PRO A 1 653 ? -74.489 20.328 95.875 1.00 85.88 653 PRO A C 1
ATOM 4902 O O . PRO A 1 653 ? -75.477 21.046 96.024 1.00 85.88 653 PRO A O 1
ATOM 4905 N N . ALA A 1 654 ? -73.259 20.766 96.171 1.00 87.50 654 ALA A N 1
ATOM 4906 C CA . ALA A 1 654 ? -73.010 22.125 96.625 1.00 87.50 654 ALA A CA 1
ATOM 4907 C C . ALA A 1 654 ? -73.280 23.171 95.525 1.00 87.50 654 ALA A C 1
ATOM 4909 O O . ALA A 1 654 ? -73.058 22.960 94.334 1.00 87.50 654 ALA A O 1
ATOM 4910 N N . GLU A 1 655 ? -73.717 24.361 95.934 1.00 87.12 655 GLU A N 1
ATOM 4911 C CA . GLU A 1 655 ? -74.021 25.475 95.027 1.00 87.12 655 GLU A CA 1
ATOM 4912 C C . GLU A 1 655 ? -72.857 26.475 94.966 1.00 87.12 655 GLU A C 1
ATOM 4914 O O . GLU A 1 655 ? -72.976 27.636 95.357 1.00 87.12 655 GLU A O 1
ATOM 4919 N N . ASN A 1 656 ? -71.690 26.012 94.514 1.00 86.38 656 ASN A N 1
ATOM 4920 C CA . ASN A 1 656 ? -70.494 26.845 94.381 1.00 86.38 656 ASN A CA 1
ATOM 4921 C C . ASN A 1 656 ? -69.772 26.614 93.041 1.00 86.38 656 ASN A C 1
ATOM 4923 O O . ASN A 1 656 ? -70.079 25.687 92.292 1.00 86.38 656 ASN A O 1
ATOM 4927 N N . ALA A 1 657 ? -68.808 27.482 92.721 1.00 84.94 657 ALA A N 1
ATOM 4928 C CA . ALA A 1 657 ? -68.109 27.460 91.435 1.00 84.94 657 ALA A CA 1
ATOM 4929 C C . ALA A 1 657 ? -67.363 26.142 91.155 1.00 84.94 657 ALA A C 1
ATOM 4931 O O . ALA A 1 657 ? -67.311 25.711 89.999 1.00 84.94 657 ALA A O 1
ATOM 4932 N N . GLU A 1 658 ? -66.817 25.496 92.187 1.00 83.56 658 GLU A N 1
ATOM 4933 C CA . GLU A 1 658 ? -66.118 24.213 92.067 1.00 83.56 658 GLU A CA 1
ATOM 4934 C C . GLU A 1 658 ? -67.104 23.084 91.751 1.00 83.56 658 GLU A C 1
ATOM 4936 O O . GLU A 1 658 ? -66.928 22.373 90.761 1.00 83.56 658 GLU A O 1
ATOM 4941 N N . ALA A 1 659 ? -68.191 22.984 92.520 1.00 84.44 659 ALA A N 1
ATOM 4942 C CA . ALA A 1 659 ? -69.254 22.002 92.327 1.00 84.44 659 ALA A CA 1
ATOM 4943 C C . ALA A 1 659 ? -69.938 22.156 90.963 1.00 84.44 659 ALA A C 1
ATOM 4945 O O . ALA A 1 659 ? -70.103 21.185 90.225 1.00 84.44 659 ALA A O 1
ATOM 4946 N N . TRP A 1 660 ? -70.244 23.389 90.546 1.00 84.25 660 TRP A N 1
ATOM 4947 C CA . TRP A 1 660 ? -70.797 23.647 89.216 1.00 84.25 660 TRP A CA 1
ATOM 4948 C C . TRP A 1 660 ? -69.844 23.226 88.098 1.00 84.25 660 TRP A C 1
ATOM 4950 O O . TRP A 1 660 ? -70.291 22.776 87.049 1.00 84.25 660 TRP A O 1
ATOM 4960 N N . THR A 1 661 ? -68.536 23.385 88.290 1.00 83.12 661 THR A N 1
ATOM 4961 C CA . THR A 1 661 ? -67.546 22.969 87.289 1.00 83.12 661 THR A CA 1
ATOM 4962 C C . THR A 1 661 ? -67.443 21.453 87.202 1.00 83.12 661 THR A C 1
ATOM 4964 O O . THR A 1 661 ? -67.459 20.937 86.091 1.00 83.12 661 THR A O 1
ATOM 4967 N N . LYS A 1 662 ? -67.461 20.744 88.337 1.00 83.06 662 LYS A N 1
ATOM 4968 C CA . LYS A 1 662 ? -67.522 19.273 88.372 1.00 83.06 662 LYS A CA 1
ATOM 4969 C C . LYS A 1 662 ? -68.810 18.727 87.751 1.00 83.06 662 LYS A C 1
ATOM 4971 O O . LYS A 1 662 ? -68.771 17.735 87.037 1.00 83.06 662 LYS A O 1
ATOM 4976 N N . ASN A 1 663 ? -69.949 19.380 87.988 1.00 85.12 663 ASN A N 1
ATOM 4977 C CA . ASN A 1 663 ? -71.247 18.917 87.489 1.00 85.12 663 ASN A CA 1
ATOM 4978 C C . ASN A 1 663 ? -71.431 19.142 85.979 1.00 85.12 663 ASN A C 1
ATOM 4980 O O . ASN A 1 663 ? -72.124 18.357 85.335 1.00 85.12 663 ASN A O 1
ATOM 4984 N N . ARG A 1 664 ? -70.793 20.170 85.395 1.00 87.94 664 ARG A N 1
ATOM 4985 C CA . ARG A 1 664 ? -70.752 20.394 83.939 1.00 87.94 664 ARG A CA 1
ATOM 4986 C C . ARG A 1 664 ? -69.745 19.453 83.281 1.00 87.94 664 ARG A C 1
ATOM 4988 O O . ARG A 1 664 ? -68.604 19.837 83.034 1.00 87.94 664 ARG A O 1
ATOM 4995 N N . ARG A 1 665 ? -70.186 18.244 82.964 1.00 90.06 665 ARG A N 1
ATOM 4996 C CA . ARG A 1 665 ? -69.320 17.186 82.439 1.00 90.06 665 ARG A CA 1
ATOM 4997 C C . ARG A 1 665 ? -70.013 16.357 81.370 1.00 90.06 665 ARG A C 1
ATOM 4999 O O . ARG A 1 665 ? -71.233 16.422 81.201 1.00 90.06 665 ARG A O 1
ATOM 5006 N N . VAL A 1 666 ? -69.199 15.567 80.689 1.00 92.19 666 VAL A N 1
ATOM 5007 C CA . VAL A 1 666 ? -69.636 14.483 79.820 1.00 92.19 666 VAL A CA 1
ATOM 5008 C C . VAL A 1 666 ? -69.032 13.201 80.371 1.00 92.19 666 VAL A C 1
ATOM 5010 O O . VAL A 1 666 ? -67.854 13.189 80.713 1.00 92.19 666 VAL A O 1
ATOM 5013 N N . GLU A 1 667 ? -69.836 12.155 80.484 1.00 91.38 667 GLU A N 1
ATOM 5014 C CA . GLU A 1 667 ? -69.383 10.821 80.880 1.00 91.38 667 GLU A CA 1
ATOM 5015 C C . GLU A 1 667 ? -69.650 9.835 79.745 1.00 91.38 667 GLU A C 1
ATOM 5017 O O . GLU A 1 667 ? -70.578 10.026 78.960 1.00 91.38 667 GLU A O 1
ATOM 5022 N N . LEU A 1 668 ? -68.849 8.776 79.663 1.00 92.44 668 LEU A N 1
ATOM 5023 C CA . LEU A 1 668 ? -69.006 7.717 78.674 1.00 92.44 668 LEU A CA 1
ATOM 5024 C C . LEU A 1 668 ? -69.141 6.383 79.397 1.00 92.44 668 LEU A C 1
ATOM 5026 O O . LEU A 1 668 ? -68.192 5.919 80.018 1.00 92.44 668 LEU A O 1
ATOM 5030 N N . HIS A 1 669 ? -70.321 5.780 79.326 1.00 92.19 669 HIS A N 1
ATOM 5031 C CA . HIS A 1 669 ? -70.645 4.525 80.003 1.00 92.19 669 HIS A CA 1
ATOM 5032 C C . HIS A 1 669 ? -70.716 3.394 78.988 1.00 92.19 669 HIS A C 1
ATOM 5034 O O . HIS A 1 669 ? -71.339 3.552 77.940 1.00 92.19 669 HIS A O 1
ATOM 5040 N N . ILE A 1 670 ? -70.104 2.257 79.298 1.00 91.75 670 ILE A N 1
ATOM 5041 C CA . ILE A 1 670 ? -70.145 1.077 78.433 1.00 91.75 670 ILE A CA 1
ATOM 5042 C C . ILE A 1 670 ? -71.480 0.369 78.702 1.00 91.75 670 ILE A C 1
ATOM 5044 O O . ILE A 1 670 ? -71.773 -0.006 79.834 1.00 91.75 670 ILE A O 1
ATOM 5048 N N . GLU A 1 671 ? -72.335 0.258 77.683 1.00 90.12 671 GLU A N 1
ATOM 5049 C CA . GLU A 1 671 ? -73.634 -0.427 77.777 1.00 90.12 671 GLU A CA 1
ATOM 5050 C C . GLU A 1 671 ? -73.529 -1.908 77.418 1.00 90.12 671 GLU A C 1
ATOM 5052 O O . GLU A 1 671 ? -74.236 -2.728 78.000 1.00 90.12 671 GLU A O 1
ATOM 5057 N N . GLU A 1 672 ? -72.681 -2.237 76.446 1.00 89.62 672 GLU A N 1
ATOM 5058 C CA . GLU A 1 672 ? -72.545 -3.586 75.909 1.00 89.62 672 GLU A CA 1
ATOM 5059 C C . GLU A 1 672 ? -71.093 -3.824 75.490 1.00 89.62 672 GLU A C 1
ATOM 5061 O O . GLU A 1 672 ? -70.492 -2.973 74.822 1.00 89.62 672 GLU A O 1
ATOM 5066 N N . ARG A 1 673 ? -70.544 -4.971 75.898 1.00 88.38 673 ARG A N 1
ATOM 5067 C CA . ARG A 1 673 ? -69.191 -5.434 75.585 1.00 88.38 673 ARG A CA 1
ATOM 5068 C C . ARG A 1 673 ? -69.252 -6.894 75.137 1.00 88.38 673 ARG A C 1
ATOM 5070 O O . ARG A 1 673 ? -70.055 -7.639 75.690 1.00 88.38 673 ARG A O 1
ATOM 5077 N N . SER A 1 674 ? -68.455 -7.296 74.150 1.00 84.50 674 SER A N 1
ATOM 5078 C CA . SER A 1 674 ? -68.305 -8.715 73.793 1.00 84.50 674 SER A CA 1
ATOM 5079 C C . SER A 1 674 ? -67.295 -9.408 74.715 1.00 84.50 674 SER A C 1
ATOM 5081 O O . SER A 1 674 ? -66.249 -8.831 74.997 1.00 84.50 674 SER A O 1
ATOM 5083 N N . ASP A 1 675 ? -67.588 -10.640 75.141 1.00 64.25 675 ASP A N 1
ATOM 5084 C CA . ASP A 1 675 ? -66.775 -11.423 76.096 1.00 64.25 675 ASP A CA 1
ATOM 5085 C C . ASP A 1 675 ? -65.602 -12.204 75.448 1.00 64.25 675 ASP A C 1
ATOM 5087 O O . ASP A 1 675 ? -64.946 -12.997 76.115 1.00 64.25 675 ASP A O 1
ATOM 5091 N N . ASP A 1 676 ? -65.315 -12.010 74.158 1.00 49.59 676 ASP A N 1
ATOM 5092 C CA . ASP A 1 676 ? -64.432 -12.900 73.379 1.00 49.59 676 ASP A CA 1
ATOM 5093 C C . ASP A 1 676 ? -62.926 -12.534 73.399 1.00 49.59 676 ASP A C 1
ATOM 5095 O O . ASP A 1 676 ? -62.229 -12.789 72.420 1.00 49.59 676 ASP A O 1
ATOM 5099 N N . ASP A 1 677 ? -62.394 -11.966 74.489 1.00 42.12 677 ASP A N 1
ATOM 5100 C CA . ASP A 1 677 ? -60.947 -11.674 74.597 1.00 42.12 677 ASP A CA 1
ATOM 5101 C C . ASP A 1 677 ? -60.399 -11.794 76.039 1.00 42.12 677 ASP A C 1
ATOM 5103 O O . ASP A 1 677 ? -59.808 -10.869 76.598 1.00 42.12 677 ASP A O 1
ATOM 5107 N N . GLU A 1 678 ? -60.609 -12.950 76.683 1.00 38.47 678 GLU A N 1
ATOM 5108 C CA . GLU A 1 678 ? -59.640 -13.432 77.680 1.00 38.47 678 GLU A CA 1
ATOM 5109 C C . GLU A 1 678 ? -58.476 -14.069 76.908 1.00 38.47 678 GLU A C 1
ATOM 5111 O O . GLU A 1 678 ? -58.557 -15.212 76.454 1.00 38.47 678 GLU A O 1
ATOM 5116 N N . GLY A 1 679 ? -57.424 -13.275 76.703 1.00 34.81 679 GLY A N 1
ATOM 5117 C CA . GLY A 1 679 ? -56.211 -13.669 75.998 1.00 34.81 679 GLY A CA 1
ATOM 5118 C C . GLY A 1 679 ? -55.531 -14.908 76.585 1.00 34.81 679 GLY A C 1
ATOM 5119 O O . GLY A 1 679 ? -55.587 -15.184 77.784 1.00 34.81 679 GLY A O 1
ATOM 5120 N N . GLU A 1 680 ? -54.861 -15.644 75.702 1.00 30.91 680 GLU A N 1
ATOM 5121 C CA . GLU A 1 680 ? -53.944 -16.738 76.012 1.00 30.91 680 GLU A CA 1
ATOM 5122 C C . GLU A 1 680 ? -52.907 -16.327 77.079 1.00 30.91 680 GLU A C 1
ATOM 5124 O O . GLU A 1 680 ? -51.873 -15.737 76.771 1.00 30.91 680 GLU A O 1
ATOM 5129 N N . GLU A 1 681 ? -53.126 -16.701 78.342 1.00 32.41 681 GLU A N 1
ATOM 5130 C CA . GLU A 1 681 ? -52.022 -16.935 79.275 1.00 32.41 681 GLU A CA 1
ATOM 5131 C C . GLU A 1 681 ? -51.379 -18.287 78.924 1.00 32.41 681 GLU A C 1
ATOM 5133 O O . GLU A 1 681 ? -51.922 -19.358 79.212 1.00 32.41 681 GLU A O 1
ATOM 5138 N N . ALA A 1 682 ? -50.213 -18.248 78.275 1.00 30.72 682 ALA A N 1
ATOM 5139 C CA . ALA A 1 682 ? -49.353 -19.417 78.113 1.00 30.72 682 ALA A CA 1
ATOM 5140 C C . ALA A 1 682 ? -48.644 -19.762 79.446 1.00 30.72 682 ALA A C 1
ATOM 5142 O O . ALA A 1 682 ? -48.350 -18.867 80.241 1.00 30.72 682 ALA A O 1
ATOM 5143 N N . PRO A 1 683 ? -48.360 -21.049 79.724 1.00 31.77 683 PRO A N 1
ATOM 5144 C CA . PRO A 1 683 ? -47.981 -21.518 81.052 1.00 31.77 683 PRO A CA 1
ATOM 5145 C C . PRO A 1 683 ? -46.542 -21.143 81.418 1.00 31.77 683 PRO A C 1
ATOM 5147 O O . PRO A 1 683 ? -45.631 -21.211 80.595 1.00 31.77 683 PRO A O 1
ATOM 5150 N N . VAL A 1 684 ? -46.332 -20.853 82.702 1.00 35.00 684 VAL A N 1
ATOM 5151 C CA . VAL A 1 684 ? -45.014 -20.792 83.343 1.00 35.00 684 VAL A CA 1
ATOM 5152 C C . VAL A 1 684 ? -44.469 -22.220 83.461 1.00 35.00 684 VAL A C 1
ATOM 5154 O O . VAL A 1 684 ? -44.945 -22.988 84.297 1.00 35.00 684 VAL A O 1
ATOM 5157 N N . GLU A 1 685 ? -43.477 -22.586 82.645 1.00 32.28 685 GLU A N 1
ATOM 5158 C CA . GLU A 1 685 ? -42.611 -23.734 82.941 1.00 32.28 685 GLU A CA 1
ATOM 5159 C C . GLU A 1 685 ? -41.406 -23.292 83.778 1.00 32.28 685 GLU A C 1
ATOM 5161 O O . GLU A 1 685 ? -40.726 -22.304 83.495 1.00 32.28 685 GLU A O 1
ATOM 5166 N N . GLU A 1 686 ? -41.193 -24.036 84.860 1.00 29.94 686 GLU A N 1
ATOM 5167 C CA . GLU A 1 686 ? -40.183 -23.810 85.880 1.00 29.94 686 GLU A CA 1
ATOM 5168 C C . GLU A 1 686 ? -38.750 -24.010 85.373 1.00 29.94 686 GLU A C 1
ATOM 5170 O O . GLU A 1 686 ? -38.419 -24.966 84.671 1.00 29.94 686 GLU A O 1
ATOM 5175 N N . ALA A 1 687 ? -37.865 -23.138 85.855 1.00 30.80 687 ALA A N 1
ATOM 5176 C CA . ALA A 1 687 ? -36.424 -23.284 85.771 1.00 30.80 687 ALA A CA 1
ATOM 5177 C C . ALA A 1 687 ? -35.934 -24.510 86.567 1.00 30.80 687 ALA A C 1
ATOM 5179 O O . ALA A 1 687 ? -36.011 -24.552 87.797 1.00 30.80 687 ALA A O 1
ATOM 5180 N N . GLY A 1 688 ? -35.349 -25.478 85.859 1.00 28.67 688 GLY A N 1
ATOM 5181 C CA . GLY A 1 688 ? -34.554 -26.566 86.423 1.00 28.67 688 GLY A CA 1
ATOM 5182 C C . GLY A 1 688 ? -33.072 -26.196 86.538 1.00 28.67 688 GLY A C 1
ATOM 5183 O O . GLY A 1 688 ? -32.342 -26.231 85.558 1.00 28.67 688 GLY A O 1
ATOM 5184 N N . SER A 1 689 ? -32.676 -25.835 87.760 1.00 29.39 689 SER A N 1
ATOM 5185 C CA . SER A 1 689 ? -31.407 -26.104 88.470 1.00 29.39 689 SER A CA 1
ATOM 5186 C C . SER A 1 689 ? -30.151 -26.624 87.733 1.00 29.39 689 SER A C 1
ATOM 5188 O O . SER A 1 689 ? -30.205 -27.650 87.057 1.00 29.39 689 SER A O 1
ATOM 5190 N N . GLY A 1 690 ? -28.987 -26.077 88.122 1.00 28.59 690 GLY A N 1
ATOM 5191 C CA . GLY A 1 690 ? -27.689 -26.783 88.139 1.00 28.59 690 GLY A CA 1
ATOM 5192 C C . GLY A 1 690 ? -26.522 -25.934 87.612 1.00 28.59 690 GLY A C 1
ATOM 5193 O O . GLY A 1 690 ? -26.279 -25.931 86.417 1.00 28.59 690 GLY A O 1
ATOM 5194 N N . GLU A 1 691 ? -25.923 -25.023 88.381 1.00 29.86 691 GLU A N 1
ATOM 5195 C CA . GLU A 1 691 ? -24.854 -25.254 89.378 1.00 29.86 691 GLU A CA 1
ATOM 5196 C C . GLU A 1 691 ? -23.416 -25.212 88.795 1.00 29.86 691 GLU A C 1
ATOM 5198 O O . GLU A 1 691 ? -22.981 -26.094 88.068 1.00 29.86 691 GLU A O 1
ATOM 5203 N N . SER A 1 692 ? -22.737 -24.105 89.131 1.00 26.94 692 SER A N 1
ATOM 5204 C CA . SER A 1 692 ? -21.304 -23.850 89.408 1.00 26.94 692 SER A CA 1
ATOM 5205 C C . SER A 1 692 ? -20.186 -24.837 89.023 1.00 26.94 692 SER A C 1
ATOM 5207 O O . SER A 1 692 ? -20.232 -26.001 89.402 1.00 26.94 692 SER A O 1
ATOM 5209 N N . ALA A 1 693 ? -19.075 -24.281 88.514 1.00 28.67 693 ALA A N 1
ATOM 5210 C CA . ALA A 1 693 ? -17.713 -24.295 89.107 1.00 28.67 693 ALA A CA 1
ATOM 5211 C C . ALA A 1 693 ? -16.763 -23.518 88.158 1.00 28.67 693 ALA A C 1
ATOM 5213 O O . ALA A 1 693 ? -16.799 -23.734 86.954 1.00 28.67 693 ALA A O 1
ATOM 5214 N N . GLU A 1 694 ? -16.125 -22.416 88.566 1.00 27.38 694 GLU A N 1
ATOM 5215 C CA . GLU A 1 694 ? -14.802 -22.345 89.226 1.00 27.38 694 GLU A CA 1
ATOM 5216 C C . GLU A 1 694 ? -13.652 -23.055 88.486 1.00 27.38 694 GLU A C 1
ATOM 5218 O O . GLU A 1 694 ? -13.711 -24.255 88.248 1.00 27.38 694 GLU A O 1
ATOM 5223 N N . GLY A 1 695 ? -12.550 -22.317 88.273 1.00 25.34 695 GLY A N 1
ATOM 5224 C CA . GLY A 1 695 ? -11.204 -22.875 88.459 1.00 25.34 695 GLY A CA 1
ATOM 5225 C C . GLY A 1 695 ? -10.261 -22.913 87.253 1.00 25.34 695 GLY A C 1
ATOM 5226 O O . GLY A 1 695 ? -10.248 -23.882 86.512 1.00 25.34 695 GLY A O 1
ATOM 5227 N N . GLU A 1 696 ? -9.427 -21.874 87.154 1.00 28.33 696 GLU A N 1
ATOM 5228 C CA . GLU A 1 696 ? -7.950 -21.960 87.149 1.00 28.33 696 GLU A CA 1
ATOM 5229 C C . GLU A 1 696 ? -7.178 -22.778 86.079 1.00 28.33 696 GLU A C 1
ATOM 5231 O O . GLU A 1 696 ? -7.182 -24.000 86.040 1.00 28.33 696 GLU A O 1
ATOM 5236 N N . SER A 1 697 ? -6.437 -22.011 85.264 1.00 27.44 697 SER A N 1
ATOM 5237 C CA . SER A 1 697 ? -4.974 -22.026 85.032 1.00 27.44 697 SER A CA 1
ATOM 5238 C C . SER A 1 697 ? -4.150 -23.321 84.874 1.00 27.44 697 SER A C 1
ATOM 5240 O O . SER A 1 697 ? -4.125 -24.183 85.742 1.00 27.44 697 SER A O 1
ATOM 5242 N N . GLU A 1 698 ? -3.264 -23.211 83.873 1.00 28.84 698 GLU A N 1
ATOM 5243 C CA . GLU A 1 698 ? -1.837 -23.591 83.844 1.00 28.84 698 GLU A CA 1
ATOM 5244 C C . GLU A 1 698 ? -1.404 -25.038 83.514 1.00 28.84 698 GLU A C 1
ATOM 5246 O O . GLU A 1 698 ? -1.669 -26.000 84.223 1.00 28.84 698 GLU A O 1
ATOM 5251 N N . ASP A 1 699 ? -0.611 -25.077 82.434 1.00 29.17 699 ASP A N 1
ATOM 5252 C CA . ASP A 1 699 ? 0.700 -25.717 82.281 1.00 29.17 699 ASP A CA 1
ATOM 5253 C C . ASP A 1 699 ? 0.883 -27.244 82.121 1.00 29.17 699 ASP A C 1
ATOM 5255 O O . ASP A 1 699 ? 0.668 -28.062 83.006 1.00 29.17 699 ASP A O 1
ATOM 5259 N N . SER A 1 700 ? 1.468 -27.523 80.948 1.00 27.34 700 SER A N 1
ATOM 5260 C CA . SER A 1 700 ? 2.746 -28.207 80.703 1.00 27.34 700 SER A CA 1
ATOM 5261 C C . SER A 1 700 ? 2.823 -29.711 80.396 1.00 27.34 700 SER A C 1
ATOM 5263 O O . SER A 1 700 ? 2.262 -30.587 81.045 1.00 27.34 700 SER A O 1
ATOM 5265 N N . ASP A 1 701 ? 3.664 -29.921 79.377 1.00 30.81 701 ASP A N 1
ATOM 5266 C CA . ASP A 1 701 ? 4.606 -31.011 79.132 1.00 30.81 701 ASP A CA 1
ATOM 5267 C C . ASP A 1 701 ? 4.118 -32.374 78.621 1.00 30.81 701 ASP A C 1
ATOM 5269 O O . ASP A 1 701 ? 3.479 -33.164 79.307 1.00 30.81 701 ASP A O 1
ATOM 5273 N N . GLY A 1 702 ? 4.677 -32.738 77.461 1.00 27.20 702 GLY A N 1
ATOM 5274 C CA . GLY A 1 7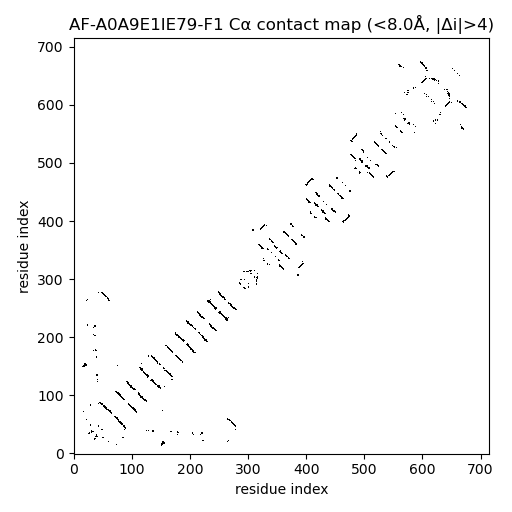02 ? 5.686 -33.796 77.511 1.00 27.20 702 GLY A CA 1
ATOM 5275 C C . GLY A 1 702 ? 5.559 -34.936 76.502 1.00 27.20 702 GLY A C 1
ATOM 5276 O O . GLY A 1 702 ? 4.679 -35.780 76.597 1.00 27.20 702 GLY A O 1
ATOM 5277 N N . GLU A 1 703 ? 6.599 -35.021 75.671 1.00 30.09 703 GLU A N 1
ATOM 5278 C CA . GLU A 1 703 ? 7.254 -36.254 75.211 1.00 30.09 703 GLU A CA 1
ATOM 5279 C C . GLU A 1 703 ? 6.660 -37.069 74.038 1.00 30.09 703 GLU A C 1
ATOM 5281 O O . GLU A 1 703 ? 5.739 -37.870 74.178 1.00 30.09 703 GLU A O 1
ATOM 5286 N N . SER A 1 704 ? 7.356 -37.033 72.893 1.00 31.20 704 SER A N 1
ATOM 5287 C CA . SER A 1 704 ? 8.355 -38.053 72.479 1.00 31.20 704 SER A CA 1
ATOM 5288 C C . SER A 1 704 ? 8.338 -38.386 70.975 1.00 31.20 704 SER A C 1
ATOM 5290 O O . SER A 1 704 ? 7.320 -38.739 70.387 1.00 31.20 704 SER A O 1
ATOM 5292 N N . ALA A 1 705 ? 9.525 -38.269 70.369 1.00 31.28 705 ALA A N 1
ATOM 5293 C CA . ALA A 1 705 ? 9.876 -38.646 68.995 1.00 31.28 705 ALA A CA 1
ATOM 5294 C C . ALA A 1 705 ? 10.091 -40.174 68.836 1.00 31.28 705 ALA A C 1
ATOM 5296 O O . ALA A 1 705 ? 10.048 -40.900 69.833 1.00 31.28 705 ALA A O 1
ATOM 5297 N N . PRO A 1 706 ? 10.378 -40.675 67.611 1.00 43.97 706 PRO A N 1
ATOM 5298 C CA . PRO A 1 706 ? 11.797 -40.843 67.239 1.00 43.97 706 PRO A CA 1
ATOM 5299 C C . PRO A 1 706 ? 12.157 -40.594 65.747 1.00 43.97 706 PRO A C 1
ATOM 5301 O O . PRO A 1 706 ? 11.507 -41.090 64.838 1.00 43.97 706 PRO A O 1
ATOM 5304 N N . GLU A 1 707 ? 13.185 -39.763 65.539 1.00 32.00 707 GLU A N 1
ATOM 5305 C CA . GLU A 1 707 ? 14.526 -39.991 64.939 1.00 32.00 707 GLU A CA 1
ATOM 5306 C C . GLU A 1 707 ? 14.810 -40.864 63.665 1.00 32.00 707 GLU A C 1
ATOM 5308 O O . GLU A 1 707 ? 14.326 -41.986 63.537 1.00 32.00 707 GLU A O 1
ATOM 5313 N N . ILE A 1 708 ? 15.813 -40.370 62.884 1.00 33.97 708 ILE A N 1
ATOM 5314 C CA . ILE A 1 708 ? 16.778 -41.009 61.921 1.00 33.97 708 ILE A CA 1
ATOM 5315 C C . ILE A 1 708 ? 16.348 -40.991 60.420 1.00 33.97 708 ILE A C 1
ATOM 5317 O O . ILE A 1 708 ? 15.224 -41.363 60.127 1.00 33.97 708 ILE A O 1
ATOM 5321 N N . GLU A 1 709 ? 17.092 -40.589 59.364 1.00 32.94 709 GLU A N 1
ATOM 5322 C CA . GLU A 1 709 ? 18.515 -40.337 58.983 1.00 32.94 709 GLU A CA 1
ATOM 5323 C C . GLU A 1 709 ? 18.503 -39.388 57.739 1.00 32.94 709 GLU A C 1
ATOM 5325 O O . GLU A 1 709 ? 17.561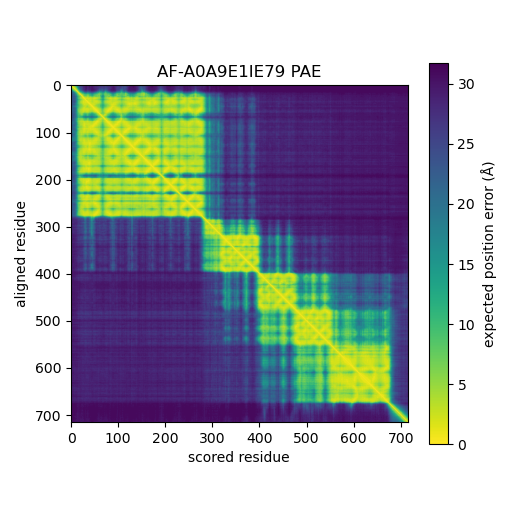 -39.445 56.958 1.00 32.94 709 GLU A O 1
ATOM 5330 N N . GLY A 1 710 ? 19.427 -38.448 57.486 1.00 31.92 710 GLY A N 1
ATOM 5331 C CA . GLY A 1 710 ? 20.734 -38.692 56.851 1.00 31.92 710 GLY A CA 1
ATOM 5332 C C . GLY A 1 710 ? 20.985 -37.753 55.636 1.00 31.92 710 GLY A C 1
ATOM 5333 O O . GLY A 1 710 ? 20.288 -37.817 54.634 1.00 31.92 710 GLY A O 1
ATOM 5334 N N . ILE A 1 711 ? 21.988 -36.876 55.757 1.00 43.31 711 ILE A N 1
ATOM 5335 C CA . ILE A 1 711 ? 22.528 -35.849 54.816 1.00 43.31 711 ILE A CA 1
ATOM 5336 C C . ILE A 1 711 ? 23.522 -36.536 53.823 1.00 43.31 711 ILE A C 1
ATOM 5338 O O . ILE A 1 711 ? 24.144 -37.509 54.262 1.00 43.31 711 ILE A O 1
ATOM 5342 N N . PRO A 1 712 ? 23.733 -36.114 52.538 1.00 54.78 712 PRO A N 1
ATOM 5343 C CA . PRO A 1 712 ? 24.624 -34.981 52.236 1.00 54.78 712 PRO A CA 1
ATOM 5344 C C . PRO A 1 712 ? 24.335 -34.049 51.045 1.00 54.78 712 PRO A C 1
ATOM 5346 O O . PRO A 1 712 ? 23.752 -34.405 50.029 1.00 54.78 712 PRO A O 1
ATOM 5349 N N . LEU A 1 713 ? 24.850 -32.832 51.248 1.00 50.03 713 LEU A N 1
ATOM 5350 C CA . LEU A 1 713 ? 25.067 -31.702 50.343 1.00 50.03 713 LEU A CA 1
ATOM 5351 C C . LEU A 1 713 ? 25.913 -32.074 49.110 1.00 50.03 713 LEU A C 1
ATOM 5353 O O . LEU A 1 713 ? 26.901 -32.785 49.266 1.00 50.03 713 LEU A O 1
ATOM 5357 N N . GLU A 1 714 ? 25.618 -31.485 47.946 1.00 43.62 714 GLU A N 1
ATOM 5358 C CA . GLU A 1 714 ? 26.509 -30.551 47.221 1.00 43.62 714 GLU A CA 1
ATOM 5359 C C . GLU A 1 714 ? 25.906 -30.108 45.868 1.00 43.62 714 GLU A C 1
ATOM 5361 O O . GLU A 1 714 ? 25.457 -30.942 45.087 1.00 43.62 714 GLU A O 1
ATOM 5366 N N . ARG A 1 715 ? 26.057 -28.797 45.606 1.00 36.97 715 ARG A N 1
ATOM 5367 C CA . ARG A 1 715 ? 25.799 -27.992 44.392 1.00 36.97 715 ARG A CA 1
ATOM 5368 C C . ARG A 1 715 ? 24.382 -27.533 44.081 1.00 36.97 715 ARG A C 1
ATOM 5370 O O . ARG A 1 715 ? 23.538 -28.363 43.699 1.00 36.97 715 ARG A O 1
#

pLDDT: mean 82.88, std 16.81, range [25.34, 98.25]

Foldseek 3Di:
DDDDDDDDDDDDDPQPDFQAALALDDADQAADFWGGFRAQADADAFDKKKKKKWKKFAQLDPWDDPDPPDIWRLWGIWIKIKIKMWGDHDQKIKIKIKIWTPWIDTPRDPIDTWTEWIKIKMKGWPDDVVPDQKTKIKMKMKTAQPTPPRSSNNGAPGIKMKIKIKMKGADPPFKIKIKIWIKMAGDFDDDDQFTFGIKIKIKIKIWGAPDPFKTKMKMKIWIGGPPHRDPDTWIKIKIWMKGHDPPAQKIKIWIKMATPMDDRRTGRIMIMIMIMRGDDDPPPQDQQCPQPDGPQAPDSNAAAPPQPPPPRNRHFDQWAKEKEAEAEPVRHAAQQKDKDKPVRFDWADPDRRIIIGTHGFAKMKMWIDGVQWDIWMDIDGDDRHHYHYHYTYTYGQQQKFKEKEAEEAPVRQGFWWWKDKQPDDTDTDPRRIDMDIDGAAKIKMWIDGPQWDIDIDIDGGHRHYYHYYYDYTYGQKFKEKFFEEAPVRQAAWKKKDWPPDIDIDDRRIDMDMDGFAKTWMWIGDPQWDIDIDIDGGHGHYYHYDYDYTYGQQWDDDPWFIHGNDFFDDDDLALHTDPVCCVRLLSVLVVCVVAVQLQAKEKEFFAAPPDDQVSQQVRRQSNQVSSLVVSVVVPRDSSRYHYGYPRHVDFPDPDPDPVSRVRRGHIIMTRPGGDPPDPDDPDDDDDDDDDDDDDDDDDYDDDDDDDDDDDDDDDD

Nearest PDB structures (foldseek):
  2f1c-assembly1_X  TM=5.583E-01  e=2.703E-04  Escherichia coli K-12
  7q5c-assembly1_XXX  TM=5.284E-01  e=7.618E-05  Escherichia coli K-12
  4kr8-assembly1_B  TM=4.847E-01  e=5.278E-03  Salmonella enterica subsp. enterica serovar Typhi
  8quq-assembly1_B  TM=4.331E-01  e=3.940E-03  Klebsiella pneumoniae
  3nsg-assembly1_C  TM=3.270E-01  e=9.019E-03  Salmonella enterica subsp. enterica serovar Typhi str. Ty21a

Solvent-accessible surface area (backbone atoms only — not comparable to full-atom values): 38292 Å² total; per-residue (Å²): 143,88,86,88,89,88,87,82,82,90,75,91,69,88,66,93,48,69,53,31,58,40,72,72,80,55,68,46,82,67,36,89,52,34,68,48,14,41,50,20,65,70,55,60,66,80,34,56,35,39,34,45,30,42,37,41,38,34,36,29,35,65,63,51,72,80,50,102,86,44,69,43,38,58,27,38,44,38,34,34,39,35,46,34,38,32,40,15,48,74,56,33,32,48,31,40,39,43,39,34,34,71,38,34,34,35,75,81,46,78,74,46,62,38,42,27,37,41,29,41,35,41,37,38,40,75,32,52,51,92,82,34,84,48,16,25,19,44,36,38,37,41,36,38,55,60,27,71,34,34,67,65,28,47,8,41,83,36,68,28,38,34,45,28,46,21,38,22,38,63,57,69,100,40,27,41,39,21,36,29,47,26,48,32,45,41,63,76,45,84,49,106,65,45,35,49,40,40,28,43,35,42,26,40,16,35,19,40,47,81,47,99,48,30,32,37,22,43,24,34,44,33,42,47,58,49,78,49,70,56,73,56,58,18,28,32,40,34,46,34,30,39,34,50,42,83,99,50,53,38,33,44,34,40,34,46,29,32,35,80,34,63,14,81,22,21,18,70,35,36,42,41,41,30,47,28,42,42,68,72,74,76,70,81,68,75,47,72,52,68,64,78,41,57,92,47,42,82,36,69,74,46,50,44,76,74,68,81,41,78,60,77,42,23,44,55,77,71,47,25,40,37,40,36,39,35,20,32,86,88,67,50,61,34,65,67,54,45,72,47,46,77,85,69,64,78,69,43,76,82,52,68,18,30,33,42,35,74,40,54,67,42,82,46,41,40,41,40,41,35,85,61,33,45,68,39,73,49,77,47,75,47,57,83,42,53,72,43,79,46,80,46,63,30,48,69,40,65,53,31,12,40,40,34,43,35,32,23,34,91,83,74,45,67,36,52,32,32,42,21,54,72,88,43,80,66,43,82,29,63,85,12,50,42,78,48,79,43,67,42,43,78,43,42,41,40,40,40,33,92,69,33,47,67,48,73,49,80,46,79,34,54,69,67,38,75,49,81,45,82,46,71,38,52,70,27,35,12,29,42,34,42,35,33,24,34,90,82,75,47,63,34,60,32,42,38,34,40,75,96,44,69,52,67,26,61,83,13,40,34,75,48,80,40,64,50,44,77,39,54,33,41,40,40,38,92,70,33,43,68,47,72,49,79,47,69,33,43,73,76,35,78,37,78,44,79,45,71,36,48,74,46,49,59,46,84,53,98,60,29,51,46,67,70,74,73,78,45,53,44,89,100,49,44,51,71,35,78,88,24,45,67,62,51,48,49,51,38,47,51,54,64,77,35,68,47,54,50,24,35,36,30,35,12,31,26,36,85,79,73,50,69,75,56,28,31,52,48,11,28,44,33,13,39,40,52,50,49,52,30,35,79,70,68,46,60,67,86,34,48,44,60,40,42,51,7,48,80,75,55,83,41,87,56,95,45,76,66,26,36,52,67,17,47,39,71,48,38,35,51,76,38,66,61,84,88,72,82,72,88,79,76,81,90,77,81,87,82,83,84,83,91,80,87,82,84,85,85,87,84,86,84,88,83,87,86,88,90,84,90,89,85,88,85,136

Mean predicted aligned error: 21.26 Å

Sequence (715 aa):
MLTLLLAATIAMGQSVLPDLDSQNYRMPIDSKMTLWADDSAVAPDLTGTAKLVLGYMNGPLGSVQISTTERRVILADVLASNLLGGFSYYRFRLGADVPIYLLSTSDFEPTSAGIGDLALDLKGTILDPATMPVGLALDMRMGFPTSSLKDMSLGSPGLVWEVSAVVDHHFGDRGLVAANIGYRHAPHVDESNLDLKDALTYRLGAGYQFTDAGGASLDFAGRYDYGSKMEGTPLEVLGGGFAYLANSPLVLRGGLGTGLTRGVGSPVFRAILALEYRSREKEPEVDPDGDGYVETDACPFEPEDFDGWLDLDGCPERYTRLDVYVVDEAGDPVTSALVQVSSGVEVEQIGDGEFTLELEPGEYSLDANAEAFAPDSASLAIVDGPPMEQVLTLARLDTTGKVVITLMNTSDELLDGTWAWDEAIPLAVAEGRGETVVESGSHVVALASPGYVPASFDVSVPLGETVELIKVLERATGTLDLVVMNENDEMLNASWTADEWGGEVVGGKASRIFDVGTYTIRVQAEGYQPQEGEVTVLLGEVTERVVVLPVALVKVAQERIEIQGTIYFDTGKATIKPESFPLVNEIAQVMADHPELLKVRVEGHTDSRGSMSSNQKLSAARAASVVTYMTDKGIAVDRLNSVGFGEERPIDPAENAEAWTKNRRVELHIEERSDDDEGEEAPVEEAGSGESAEGESEDSDGESAPEIEGIPLER

Radius of gyration: 70.82 Å; Cα contacts (8 Å, |Δi|>4): 1789; chains: 1; bounding box: 130×84×181 Å